Protein AF-W3VN15-F1 (afdb_monomer_lite)

Secondary structure (DSSP, 8-state):
------PPPP--PPPSEEEEEE--TTS-PPPPTT-HHHHHHHHHHHHHHS--GGGTSPPPS--S----------PPPP-PPP-------PPTTEEE-S-SSS-EEE-EEETTTTEEEES-GGGSPPTT--TTS---GGGEEEEEEEEESS---HHHHHHHHHHHHHHH----BSEEEEE-TTS--S--SHHHHHHHHHHHHHHHHHTT-TTBS-EEEES--HHHHHHHHHHSSS--PPPSS-----SS-------S-----S-GGGTTTTS-------TT-TTTHHHHS--TTPPPSEEEEETTT-TTSS-HHHHHHHHHTT-EEEEE---SSSS-TTHHHHHHHHTGGG-SSPPPS-EEEEEEEEEEEEETTTTEEEEEEEEEEEEE-

Foldseek 3Di:
DDDDDDDDPDPFDFFFKEKEWFKPLVPDDDADPQGSQLVSSLVLLCQQFQADPPQQAPPDPDPPPPPDDDDDDDDDDDDDDDDDPPPRRGDPQWDADPDPRHGIGAWDADPVNSYIYGGRLSPAEQLQDDVPDDRDPQQKAKEKEKEQFDDQDLVVVVVVQLVCCSRRVLLAHAEYEYEYLVADQPDPDPSNVVVLVSVLVNLLSVLQQLSYQAYEYEAHALVSVQSNQVPFVVRQDFDPDQQDPPVGQDDPPDVDDQPDDPRSVCSSVSRPPDPDDDPDRVRSCQRRDRGSNRQHQEYEYACVVPVCSPPPVSCVVCRRNNYHYHYDHQDSCNGDPVSVVVSCVVCQVRDPGHHDPDKGWRMKMWMWMARVVVRDTSMIIMMIMIGGD

Sequence (389 aa):
MSSSTTAAPAQEEPFHALYIHTHDVSRSLKPSADGELAHAIHQTLHFALDGHPDDYTPAAANSGAGSGCDPLATMPTSSAPNGSSSALAVNKGFAATGDAERPYISYYWDAHSGTLALPNPATITNPVADPCSPDHRSSYEITAKFFFLDEVDAGLVDEALTRLTRTTGIITIDTLVLSFPTLDLDSKTSTSTEAIGQVAQVWQHVSQNPQLFSLGLADISPSSLEALLGSLDPPVQPPSMPLFSPAIPLSSTTDAASTSTAEPELASADVASRDVSTEGTFWNIEYSLVSTARRPRLVSINVKQDPCAFDRHFSQYCASMGIQLVAHSDRRDVLPQRTLPALMDEFEHKMPKKAPKRLRPKWALKYTTLIRDRGVLADKGYIVFVAAE

InterPro domains:
  IPR032963 Glutamate--cysteine ligase regulatory subunit [PTHR13295] (8-386)

Organism: Moesziomyces aphidis (NCBI:txid84754)

Radius of gyration: 24.43 Å; chains: 1; bounding box: 79×40×89 Å

pLDDT: mean 76.77, std 21.2, range [28.05, 98.19]

Structure (mmCIF, N/CA/C/O backbone):
data_AF-W3VN15-F1
#
_entry.id   AF-W3VN15-F1
#
loop_
_atom_site.group_PDB
_atom_site.id
_atom_site.type_symbol
_atom_site.label_atom_id
_atom_site.label_alt_id
_atom_site.label_comp_id
_atom_site.label_asym_id
_atom_site.label_entity_id
_atom_site.label_seq_id
_atom_site.pdbx_PDB_ins_code
_atom_site.Cartn_x
_atom_site.Cartn_y
_atom_site.Cartn_z
_atom_site.occupancy
_atom_site.B_iso_or_equiv
_atom_site.auth_seq_id
_atom_site.auth_comp_id
_atom_site.auth_asym_id
_atom_site.auth_atom_id
_atom_site.pdbx_PDB_model_num
ATOM 1 N N . MET A 1 1 ? -18.523 -21.181 58.231 1.00 37.47 1 MET A N 1
ATOM 2 C CA . MET A 1 1 ? -17.485 -20.370 57.565 1.00 37.47 1 MET A CA 1
ATOM 3 C C . MET A 1 1 ? -17.543 -20.715 56.091 1.00 37.47 1 MET A C 1
ATOM 5 O O . MET A 1 1 ? -16.931 -21.684 55.670 1.00 37.47 1 MET A O 1
ATOM 9 N N . SER A 1 2 ? -18.400 -20.014 55.354 1.00 34.00 2 SER A N 1
ATOM 10 C CA . SER A 1 2 ? -18.612 -20.253 53.927 1.00 34.00 2 SER A CA 1
ATOM 11 C C . SER A 1 2 ? -17.662 -19.333 53.175 1.00 34.00 2 SER A C 1
ATOM 13 O O . SER A 1 2 ? -17.868 -18.124 53.146 1.00 34.00 2 SER A O 1
ATOM 15 N N . SER A 1 3 ? -16.571 -19.895 52.664 1.00 32.44 3 SER A N 1
ATOM 16 C CA . SER A 1 3 ? -15.594 -19.187 51.846 1.00 32.44 3 SER A CA 1
ATOM 17 C C . SER A 1 3 ? -16.225 -18.845 50.498 1.00 32.44 3 SER A C 1
ATOM 19 O O . SER A 1 3 ? -16.396 -19.716 49.647 1.00 32.44 3 SER A O 1
ATOM 21 N N . SER A 1 4 ? -16.595 -17.580 50.322 1.00 33.06 4 SER A N 1
ATOM 22 C CA . SER A 1 4 ? -16.910 -17.001 49.022 1.00 33.06 4 SER A CA 1
ATOM 23 C C . SER A 1 4 ? -15.629 -16.936 48.193 1.00 33.06 4 SER A C 1
ATOM 25 O O . SER A 1 4 ? -14.736 -16.141 48.485 1.00 33.06 4 SER A O 1
ATOM 27 N N . THR A 1 5 ? -15.524 -17.789 47.179 1.00 34.53 5 THR A N 1
ATOM 28 C CA . THR A 1 5 ? -14.475 -17.711 46.164 1.00 34.53 5 THR A CA 1
ATOM 29 C C . THR A 1 5 ? -14.729 -16.467 45.321 1.00 34.53 5 THR A C 1
ATOM 31 O O . THR A 1 5 ? -15.599 -16.458 44.453 1.00 34.53 5 THR A O 1
ATOM 34 N N . THR A 1 6 ? -14.007 -15.390 45.615 1.00 37.22 6 THR A N 1
ATOM 35 C CA . THR A 1 6 ? -13.954 -14.196 44.773 1.00 37.22 6 THR A CA 1
ATOM 36 C C . THR A 1 6 ? -13.333 -14.606 43.441 1.00 37.22 6 THR A C 1
ATOM 38 O O . THR A 1 6 ? -12.150 -14.941 43.388 1.00 37.22 6 THR A O 1
ATOM 41 N N . ALA A 1 7 ? -14.134 -14.647 42.375 1.00 38.41 7 ALA A N 1
ATOM 42 C CA . ALA A 1 7 ? -13.619 -14.810 41.025 1.00 38.41 7 ALA A CA 1
ATOM 43 C C . ALA A 1 7 ? -12.661 -13.644 40.743 1.00 38.41 7 ALA A C 1
ATOM 45 O O . ALA A 1 7 ? -13.053 -12.480 40.831 1.00 38.41 7 ALA A O 1
ATOM 46 N N . ALA A 1 8 ? -11.393 -13.958 40.476 1.00 34.03 8 ALA A N 1
ATOM 47 C CA . ALA A 1 8 ? -10.437 -12.972 39.997 1.00 34.03 8 ALA A CA 1
ATOM 48 C C . ALA A 1 8 ? -10.982 -12.350 38.696 1.00 34.03 8 ALA A C 1
ATOM 50 O O . ALA A 1 8 ? -11.559 -13.086 37.887 1.00 34.03 8 ALA A O 1
ATOM 51 N N . PRO A 1 9 ? -10.829 -11.032 38.472 1.00 41.12 9 PRO A N 1
ATOM 52 C CA . PRO A 1 9 ? -11.145 -10.457 37.173 1.00 41.12 9 PRO A CA 1
ATOM 53 C C . PRO A 1 9 ? -10.292 -11.184 36.131 1.00 41.12 9 PRO A C 1
ATOM 55 O O . PRO A 1 9 ? 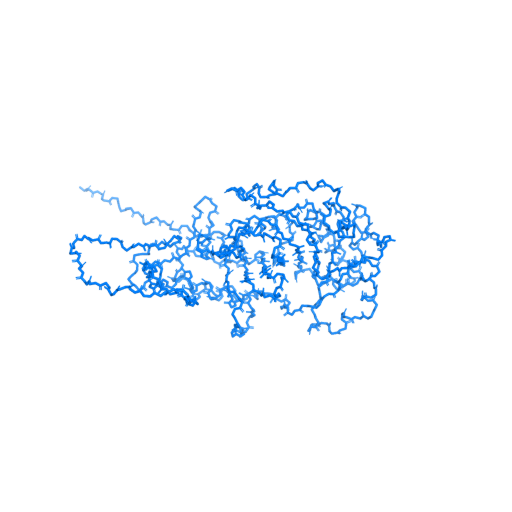-9.083 -11.335 36.327 1.00 41.12 9 PRO A O 1
ATOM 58 N N . ALA A 1 10 ? -10.926 -11.688 35.069 1.00 44.38 10 ALA A N 1
ATOM 59 C CA . ALA A 1 10 ? -10.216 -12.274 33.942 1.00 44.38 10 ALA A CA 1
ATOM 60 C C . ALA A 1 10 ? -9.151 -11.264 33.500 1.00 44.38 10 ALA A C 1
ATOM 62 O O . ALA A 1 10 ? -9.484 -10.128 33.167 1.00 44.38 10 ALA A O 1
ATOM 63 N N . GLN A 1 11 ? -7.874 -11.637 33.602 1.00 47.28 11 GLN A N 1
ATOM 64 C CA . GLN A 1 11 ? -6.796 -10.793 33.108 1.00 47.28 11 GLN A CA 1
ATOM 65 C C . GLN A 1 11 ? -7.028 -10.640 31.609 1.00 47.28 11 GLN A C 1
ATOM 67 O O . GLN A 1 11 ? -6.921 -11.615 30.871 1.00 47.28 11 GLN A O 1
ATOM 72 N N . GLU A 1 12 ? -7.428 -9.449 31.170 1.00 66.38 12 GLU A N 1
ATOM 73 C CA . GLU A 1 12 ? -7.531 -9.169 29.746 1.00 66.38 12 GLU A CA 1
ATOM 74 C C . GLU A 1 12 ? -6.127 -9.246 29.154 1.00 66.38 12 GLU A C 1
ATOM 76 O O . GLU A 1 12 ? -5.276 -8.391 29.420 1.00 66.38 12 GLU A O 1
ATOM 81 N N . GLU A 1 13 ? -5.868 -10.319 28.409 1.00 77.06 13 GLU A N 1
ATOM 82 C CA . GLU A 1 13 ? -4.599 -10.497 27.720 1.00 77.06 13 GLU A CA 1
ATOM 83 C C . GLU A 1 13 ? -4.389 -9.350 26.720 1.00 77.06 13 GLU A C 1
ATOM 85 O O . GLU A 1 13 ? -5.332 -8.961 26.015 1.00 77.06 13 GLU A O 1
ATOM 90 N N . PRO A 1 14 ? -3.177 -8.766 26.673 1.00 89.88 14 PRO A N 1
ATOM 91 C CA . PRO A 1 14 ? -2.865 -7.744 25.692 1.00 89.88 14 PRO A CA 1
ATOM 92 C C . PRO A 1 14 ? -2.885 -8.335 24.280 1.00 89.88 14 PRO A C 1
ATOM 94 O O . PRO A 1 14 ? -2.619 -9.523 24.082 1.00 89.88 14 PRO A O 1
ATOM 97 N N . PHE A 1 15 ? -3.167 -7.498 23.284 1.00 93.69 15 PHE A N 1
ATOM 98 C CA . PHE A 1 15 ? -3.000 -7.914 21.894 1.00 93.69 15 PHE A CA 1
ATOM 99 C C . PHE A 1 15 ? -1.509 -8.022 21.543 1.00 93.69 15 PHE A C 1
ATOM 101 O O . PHE A 1 15 ? -0.682 -7.275 22.066 1.00 93.69 15 PHE A O 1
ATOM 108 N N . HIS A 1 16 ? -1.166 -8.940 20.641 1.00 94.56 16 HIS A N 1
ATOM 109 C CA . HIS A 1 16 ? 0.202 -9.128 20.140 1.00 94.56 16 HIS A CA 1
ATOM 110 C C . HIS A 1 16 ? 0.378 -8.544 18.735 1.00 94.56 16 HIS A C 1
ATOM 112 O O . HIS A 1 16 ? 1.495 -8.239 18.326 1.00 94.56 16 HIS A O 1
ATOM 118 N N . ALA A 1 17 ? -0.728 -8.354 18.018 1.00 96.06 17 ALA A N 1
ATOM 119 C CA . ALA A 1 17 ? -0.771 -7.831 16.665 1.00 96.06 17 ALA A CA 1
ATOM 120 C C . ALA A 1 17 ? -1.900 -6.805 16.522 1.00 96.06 17 ALA A C 1
ATOM 122 O O . ALA A 1 17 ? -2.969 -6.951 17.119 1.00 96.06 17 ALA A O 1
ATOM 123 N N . LEU A 1 18 ? -1.663 -5.773 15.718 1.00 96.88 18 LEU A N 1
ATOM 124 C CA . LEU A 1 18 ? -2.610 -4.712 15.412 1.00 96.88 18 LEU A CA 1
ATOM 125 C C . LEU A 1 18 ? -2.577 -4.396 13.914 1.00 96.88 18 LEU A C 1
ATOM 127 O O . LEU A 1 18 ? -1.539 -4.013 13.377 1.00 96.88 18 LEU A O 1
ATOM 131 N N . TYR A 1 19 ? -3.734 -4.491 13.261 1.00 97.56 19 TYR A N 1
ATOM 132 C CA . TYR A 1 19 ? -3.956 -3.901 11.944 1.00 97.56 19 TYR A CA 1
ATOM 133 C C . TYR A 1 19 ? -4.670 -2.565 12.069 1.00 97.56 19 TYR A C 1
ATOM 135 O O . TYR A 1 19 ? -5.683 -2.455 12.761 1.00 97.56 19 TYR A O 1
ATOM 143 N N . ILE A 1 20 ? -4.180 -1.570 11.340 1.00 96.81 20 ILE A N 1
ATOM 144 C CA . ILE A 1 20 ? -4.838 -0.275 11.203 1.00 96.81 20 ILE A CA 1
ATOM 145 C C . ILE A 1 20 ? -5.222 -0.097 9.739 1.00 96.81 20 ILE A C 1
ATOM 147 O O . ILE A 1 20 ? -4.350 -0.044 8.871 1.00 96.81 20 ILE A O 1
ATOM 151 N N . HIS A 1 21 ? -6.522 -0.018 9.469 1.00 94.69 21 HIS A N 1
ATOM 152 C CA . HIS A 1 21 ? -7.068 0.158 8.128 1.00 94.69 21 HIS A CA 1
ATOM 153 C C . HIS A 1 21 ? -7.592 1.587 7.971 1.00 94.69 21 HIS A C 1
ATOM 155 O O . HIS A 1 21 ? -8.649 1.944 8.488 1.00 94.69 21 HIS A O 1
ATOM 161 N N . THR A 1 22 ? -6.848 2.416 7.255 1.00 90.94 22 THR A N 1
ATOM 162 C CA . THR A 1 22 ? -7.246 3.793 6.959 1.00 90.94 22 THR A CA 1
ATOM 163 C C . THR A 1 22 ? -7.994 3.831 5.624 1.00 90.94 22 THR A C 1
ATOM 165 O O . THR A 1 22 ? -7.635 3.102 4.698 1.00 90.94 22 THR A O 1
ATOM 168 N N . HIS A 1 23 ? -9.029 4.664 5.521 1.00 74.00 23 HIS A N 1
ATOM 169 C CA . HIS A 1 23 ? -9.850 4.833 4.317 1.00 74.00 23 HIS A CA 1
ATOM 170 C C . HIS A 1 23 ? -10.162 6.321 4.096 1.00 74.00 23 HIS A C 1
ATOM 172 O O . HIS A 1 23 ? -10.036 7.116 5.028 1.00 74.00 23 HIS A O 1
ATOM 178 N N . ASP A 1 24 ? -10.532 6.699 2.868 1.00 69.38 24 ASP A N 1
ATOM 179 C CA . ASP A 1 24 ? -10.856 8.081 2.480 1.00 69.38 24 ASP A CA 1
ATOM 180 C C . ASP A 1 24 ? -9.765 9.120 2.829 1.00 69.38 24 ASP A C 1
ATOM 182 O O . ASP A 1 24 ? -10.017 10.279 3.165 1.00 69.38 24 ASP A O 1
ATOM 186 N N . VAL A 1 25 ? -8.497 8.734 2.659 1.00 68.50 25 VAL A N 1
ATOM 187 C CA . VAL A 1 25 ? -7.318 9.614 2.823 1.00 68.50 25 VAL A CA 1
ATOM 188 C C . VAL A 1 25 ? -7.193 10.604 1.637 1.00 68.50 25 VAL A C 1
ATOM 190 O O . VAL A 1 25 ? -6.168 11.255 1.424 1.00 68.50 25 VAL A O 1
ATOM 193 N N . SER A 1 26 ? -8.238 10.696 0.808 1.00 58.03 26 SER A N 1
ATOM 194 C CA . SER A 1 26 ? -8.322 11.498 -0.414 1.00 58.03 26 SER A CA 1
ATOM 195 C C . SER A 1 26 ? -8.635 12.975 -0.144 1.00 58.03 26 SER A C 1
ATOM 197 O O . SER A 1 26 ? -8.227 13.849 -0.914 1.00 58.03 26 SER A O 1
ATOM 199 N N . ARG A 1 27 ? -9.326 13.283 0.964 1.00 58.00 27 ARG A N 1
ATOM 200 C CA . ARG A 1 27 ? -9.667 14.662 1.341 1.00 58.00 27 ARG A CA 1
ATOM 201 C C . ARG A 1 27 ? -8.401 15.379 1.789 1.00 58.00 27 ARG A C 1
ATOM 203 O O . ARG A 1 27 ? -7.720 14.891 2.680 1.00 58.00 27 ARG A O 1
ATOM 210 N N . SER A 1 28 ? -8.087 16.528 1.179 1.00 49.88 28 SER A N 1
ATOM 211 C CA . SER A 1 28 ? -6.894 17.335 1.485 1.00 49.88 28 SER A CA 1
ATOM 212 C C . SER A 1 28 ? -6.671 17.481 2.989 1.00 49.88 28 SER A C 1
ATOM 214 O O . SER A 1 28 ? -7.326 18.279 3.661 1.00 49.88 28 SER A O 1
ATOM 216 N N . LEU A 1 29 ? -5.730 16.697 3.507 1.00 54.09 29 LEU A N 1
ATOM 217 C CA . LEU A 1 29 ? -5.411 16.664 4.922 1.00 54.09 29 LEU A CA 1
ATOM 218 C C . LEU A 1 29 ? -4.569 17.884 5.287 1.00 54.09 29 LEU A C 1
ATOM 220 O O . LEU A 1 29 ? -3.681 18.306 4.539 1.00 54.09 29 LEU A O 1
ATOM 224 N N . LYS A 1 30 ? -4.797 18.429 6.485 1.00 56.41 30 LYS A N 1
ATOM 225 C CA . LYS A 1 30 ? -3.832 19.345 7.097 1.00 56.41 30 LYS A CA 1
ATOM 226 C C . LYS A 1 30 ? -2.541 18.546 7.325 1.00 56.41 30 LYS A C 1
ATOM 228 O O . LYS A 1 30 ? -2.615 17.461 7.899 1.00 56.41 30 LYS A O 1
ATOM 233 N N . PRO A 1 31 ? -1.365 19.025 6.889 1.00 57.38 31 PRO A N 1
ATOM 234 C CA . PRO A 1 31 ? -0.143 18.242 7.004 1.00 57.38 31 PRO A CA 1
ATOM 235 C C . PRO A 1 31 ? 0.163 17.966 8.480 1.00 57.38 31 PRO A C 1
ATOM 237 O O . PRO A 1 31 ? 0.422 18.896 9.245 1.00 57.38 31 PRO A O 1
ATOM 240 N N . SER A 1 32 ? 0.143 16.691 8.882 1.00 69.44 32 SER A N 1
ATOM 241 C CA . SER A 1 32 ? 0.753 16.284 10.147 1.00 69.44 32 SER A CA 1
ATOM 242 C C . SER A 1 32 ? 2.257 16.535 10.068 1.00 69.44 32 SER A C 1
ATOM 244 O O . SER A 1 32 ? 2.888 16.317 9.024 1.00 69.44 32 SER A O 1
ATOM 246 N N . ALA A 1 33 ? 2.844 16.966 11.186 1.00 78.94 33 ALA A N 1
ATOM 247 C CA . ALA A 1 33 ? 4.291 17.093 11.316 1.00 78.94 33 ALA A CA 1
ATOM 248 C C . ALA A 1 33 ? 5.000 15.773 10.971 1.00 78.94 33 ALA A C 1
ATOM 250 O O . ALA A 1 33 ? 6.091 15.804 10.401 1.00 78.94 33 ALA A O 1
ATOM 251 N N . ASP A 1 34 ? 4.333 14.638 11.194 1.00 84.75 34 ASP A N 1
ATOM 252 C CA . ASP A 1 34 ? 4.873 13.284 11.033 1.00 84.75 34 ASP A CA 1
ATOM 253 C C . ASP A 1 34 ? 4.543 12.660 9.670 1.00 84.75 34 ASP A C 1
ATOM 255 O O . ASP A 1 34 ? 5.142 11.660 9.289 1.00 84.75 34 ASP A O 1
ATOM 259 N N . GLY A 1 35 ? 3.708 13.319 8.861 1.00 87.50 35 GLY A N 1
ATOM 260 C CA . GLY A 1 35 ? 3.415 12.926 7.483 1.00 87.50 35 GLY A CA 1
ATOM 261 C C . GLY A 1 35 ? 2.006 12.379 7.281 1.00 87.50 35 GLY A C 1
ATOM 262 O O . GLY A 1 35 ? 1.178 12.371 8.187 1.00 87.50 35 GLY A O 1
ATOM 263 N N . GLU A 1 36 ? 1.727 11.961 6.048 1.00 88.75 36 GLU A N 1
ATOM 264 C CA . GLU A 1 36 ? 0.387 11.542 5.624 1.00 88.75 36 GLU A CA 1
ATOM 265 C C . GLU A 1 36 ? -0.101 10.298 6.380 1.00 88.75 36 GLU A C 1
ATOM 267 O O . GLU A 1 36 ? -1.200 10.313 6.924 1.00 88.75 36 GLU A O 1
ATOM 272 N N . LEU A 1 37 ? 0.738 9.259 6.482 1.00 91.38 37 LEU A N 1
ATOM 273 C CA . LEU A 1 37 ? 0.379 8.011 7.158 1.00 91.38 37 LEU A CA 1
ATOM 274 C C . LEU A 1 37 ? 0.075 8.230 8.645 1.00 91.38 37 LEU A C 1
ATOM 276 O O . LEU A 1 37 ? -0.931 7.743 9.145 1.00 91.38 37 LEU A O 1
ATOM 280 N N . ALA A 1 38 ? 0.905 9.013 9.337 1.00 91.94 38 ALA A N 1
ATOM 281 C CA . ALA A 1 38 ? 0.684 9.378 10.735 1.00 91.94 38 ALA A CA 1
ATOM 282 C C . ALA A 1 38 ? -0.689 10.033 10.948 1.00 91.94 38 ALA A C 1
ATOM 284 O O . ALA A 1 38 ? -1.410 9.698 11.883 1.00 91.94 38 ALA A O 1
ATOM 285 N N . HIS A 1 39 ? -1.058 10.953 10.053 1.00 90.25 39 HIS A N 1
ATOM 286 C CA . HIS A 1 39 ? -2.356 11.613 10.101 1.00 90.25 39 HIS A CA 1
ATOM 287 C C . HIS A 1 39 ? -3.509 10.647 9.820 1.00 90.25 39 HIS A C 1
ATOM 289 O O . HIS A 1 39 ? -4.504 10.665 10.537 1.00 90.25 39 HIS A O 1
ATOM 295 N N . ALA A 1 40 ? -3.360 9.787 8.810 1.00 91.50 40 ALA A N 1
ATOM 296 C CA . ALA A 1 40 ? -4.365 8.793 8.457 1.00 91.50 40 ALA A CA 1
ATOM 297 C C . ALA A 1 40 ? -4.617 7.817 9.618 1.00 91.50 40 ALA A C 1
ATOM 299 O O . ALA A 1 40 ? -5.769 7.535 9.941 1.00 91.50 40 ALA A O 1
ATOM 300 N N . ILE A 1 41 ? -3.558 7.359 10.300 1.00 93.81 41 ILE A N 1
ATOM 301 C CA . ILE A 1 41 ? -3.678 6.534 11.512 1.00 93.81 41 ILE A CA 1
ATOM 302 C C . ILE A 1 41 ? -4.422 7.308 12.603 1.00 93.81 41 ILE A C 1
ATOM 304 O O . ILE A 1 41 ? -5.372 6.781 13.171 1.00 93.81 41 ILE A O 1
ATOM 308 N N . HIS A 1 42 ? -4.036 8.559 12.874 1.00 93.06 42 HIS A N 1
ATOM 309 C CA . HIS A 1 42 ? -4.669 9.380 13.912 1.00 93.06 42 HIS A CA 1
ATOM 310 C C . HIS A 1 42 ? -6.175 9.554 13.683 1.00 93.06 42 HIS A C 1
ATOM 312 O O . HIS A 1 42 ? -6.974 9.291 14.579 1.00 93.06 42 HIS A O 1
ATOM 318 N N . GLN A 1 43 ? -6.577 9.922 12.464 1.00 91.06 43 GLN A N 1
ATOM 319 C CA . GLN A 1 43 ? -7.990 10.040 12.090 1.00 91.06 43 GLN A CA 1
ATOM 320 C C . GLN A 1 43 ? -8.732 8.707 12.204 1.00 91.06 43 GLN A C 1
ATOM 322 O O . GLN A 1 43 ? -9.873 8.668 12.657 1.00 91.06 43 GLN A O 1
ATOM 327 N N . THR A 1 44 ? -8.076 7.612 11.825 1.00 92.69 44 THR A N 1
ATOM 328 C CA . THR A 1 44 ? -8.649 6.267 11.913 1.00 92.69 44 THR A CA 1
ATOM 329 C C . THR A 1 44 ? -8.878 5.848 13.363 1.00 92.69 44 THR A C 1
ATOM 331 O O . THR A 1 44 ? -9.902 5.242 13.661 1.00 92.69 44 THR A O 1
ATOM 334 N N . LEU A 1 45 ? -7.970 6.196 14.281 1.00 93.62 45 LEU A N 1
ATOM 335 C CA . LEU A 1 45 ? -8.144 5.934 15.710 1.00 93.62 45 LEU A CA 1
ATOM 336 C C . LEU A 1 45 ? -9.320 6.728 16.286 1.00 93.62 45 LEU A C 1
ATOM 338 O O . LEU A 1 45 ? -10.120 6.151 17.013 1.00 93.62 45 LEU A O 1
ATOM 342 N N . HIS A 1 46 ? -9.484 7.999 15.909 1.00 92.25 46 HIS A N 1
ATOM 343 C CA . HIS A 1 46 ? -10.679 8.772 16.263 1.00 92.25 46 HIS A CA 1
ATOM 344 C C . HIS A 1 46 ? -11.960 8.117 15.737 1.00 92.25 46 HIS A C 1
ATOM 346 O O . HIS A 1 46 ? -12.871 7.840 16.511 1.00 92.25 46 HIS A O 1
ATOM 352 N N . PHE A 1 47 ? -12.003 7.791 14.442 1.00 90.31 47 PHE A N 1
ATOM 353 C CA . PHE A 1 47 ? -13.147 7.114 13.828 1.00 90.31 47 PHE A CA 1
ATOM 354 C C . PHE A 1 47 ? -13.493 5.798 14.539 1.00 90.31 47 PHE A C 1
ATOM 356 O O . PHE A 1 47 ? -14.649 5.539 14.853 1.00 90.31 47 PHE A O 1
ATOM 363 N N . ALA A 1 48 ? -12.489 4.968 14.822 1.00 92.44 48 ALA A N 1
ATOM 364 C CA . ALA A 1 48 ? -12.698 3.663 15.428 1.00 92.44 48 ALA A CA 1
ATOM 365 C C . ALA A 1 48 ? -13.084 3.746 16.913 1.00 92.44 48 ALA A C 1
ATOM 367 O O . ALA A 1 48 ? -13.831 2.889 17.387 1.00 92.44 48 ALA A O 1
ATOM 368 N N . LEU A 1 49 ? -12.561 4.732 17.652 1.00 93.00 49 LEU A N 1
ATOM 369 C CA . LEU A 1 49 ? -12.540 4.725 19.116 1.00 93.00 49 LEU A CA 1
ATOM 370 C C . LEU A 1 49 ? -13.261 5.899 19.791 1.00 93.00 49 LEU A C 1
ATOM 372 O O . LEU A 1 49 ? -13.225 5.931 21.019 1.00 93.00 49 LEU A O 1
ATOM 376 N N . ASP A 1 50 ? -13.876 6.848 19.080 1.00 89.81 50 ASP A N 1
ATOM 377 C CA . ASP A 1 50 ? -14.614 7.964 19.709 1.00 89.81 50 ASP A CA 1
ATOM 378 C C . ASP A 1 50 ? -16.114 7.692 19.890 1.00 89.81 50 ASP A C 1
ATOM 380 O O . ASP A 1 50 ? -16.717 8.268 20.791 1.00 89.81 50 ASP A O 1
ATOM 384 N N . GLY A 1 51 ? -16.697 6.783 19.100 1.00 82.56 51 GLY A N 1
ATOM 385 C CA . GLY A 1 51 ? -18.101 6.367 19.191 1.00 82.56 51 GLY A CA 1
ATOM 386 C C . GLY A 1 51 ? -19.102 7.455 18.828 1.00 82.56 51 GLY A C 1
ATOM 387 O O . GLY A 1 51 ? -19.791 8.007 19.689 1.00 82.56 51 GLY A O 1
ATOM 388 N N . HIS A 1 52 ? -19.197 7.749 17.534 1.00 83.62 52 HIS A N 1
ATOM 389 C CA . HIS A 1 52 ? -20.029 8.821 17.008 1.00 83.62 52 HIS A CA 1
ATOM 390 C C . HIS A 1 52 ? -21.524 8.438 17.035 1.00 83.62 52 HIS A C 1
ATOM 392 O O . HIS A 1 52 ? -21.873 7.269 16.857 1.00 83.62 52 HIS A O 1
ATOM 398 N N . PRO A 1 53 ? -22.454 9.399 17.208 1.00 79.38 53 PRO A N 1
ATOM 399 C CA . PRO A 1 53 ? -23.895 9.139 17.124 1.00 79.38 53 PRO A CA 1
ATOM 400 C C . PRO A 1 53 ? -24.359 8.438 15.840 1.00 79.38 53 PRO A C 1
ATOM 402 O O . PRO A 1 53 ? -25.328 7.676 15.856 1.00 79.38 53 PRO A O 1
ATOM 405 N N . ASP A 1 54 ? -23.650 8.665 14.737 1.00 81.00 54 ASP A N 1
ATOM 406 C CA . ASP A 1 54 ? -23.951 8.059 13.435 1.00 81.00 54 ASP A CA 1
ATOM 407 C C . ASP A 1 54 ? -23.711 6.535 13.415 1.00 81.00 54 ASP A C 1
ATOM 409 O O . ASP A 1 54 ? -24.236 5.840 12.549 1.00 81.00 54 ASP A O 1
ATOM 413 N N . ASP A 1 55 ? -22.983 5.987 14.396 1.00 79.88 55 ASP A N 1
ATOM 414 C CA . ASP A 1 55 ? -22.614 4.565 14.463 1.00 79.88 55 ASP A CA 1
ATOM 415 C C . ASP A 1 55 ? -23.783 3.652 14.889 1.00 79.88 55 ASP A C 1
ATOM 417 O O . ASP A 1 55 ? -23.769 2.439 14.661 1.00 79.88 55 ASP A O 1
ATOM 421 N N . TYR A 1 56 ? -24.808 4.226 15.522 1.00 73.31 56 TYR A N 1
ATOM 422 C CA . TYR A 1 56 ? -25.964 3.511 16.084 1.00 73.31 56 TYR A CA 1
ATOM 423 C C . TYR A 1 56 ? -27.307 4.182 15.791 1.00 73.31 56 TYR A C 1
ATOM 425 O O . TYR A 1 56 ? -28.354 3.739 16.278 1.00 73.31 56 TYR A O 1
ATOM 433 N N . THR A 1 57 ? -27.287 5.258 15.006 1.00 73.62 57 THR A N 1
ATOM 434 C CA . THR A 1 57 ? -28.492 5.827 14.419 1.00 73.62 57 THR A CA 1
ATOM 435 C C . THR A 1 57 ? -28.609 5.293 12.992 1.00 73.62 57 THR A C 1
ATOM 437 O O . THR A 1 57 ? -27.714 5.515 12.178 1.00 73.62 57 THR A O 1
ATOM 440 N N . PRO A 1 58 ? -29.676 4.543 12.651 1.00 57.91 58 PRO A N 1
ATOM 441 C CA . PRO A 1 58 ? -29.868 4.118 11.274 1.00 57.91 58 PRO A CA 1
ATOM 442 C C . PRO A 1 58 ? -29.945 5.367 10.398 1.00 57.91 58 PRO A C 1
ATOM 444 O O . PRO A 1 58 ? -30.710 6.285 10.707 1.00 57.91 58 PRO A O 1
ATOM 447 N N . ALA A 1 59 ? -29.146 5.396 9.327 1.00 54.25 59 ALA A N 1
ATOM 448 C CA . ALA A 1 59 ? -29.158 6.482 8.360 1.00 54.25 59 ALA A CA 1
ATOM 449 C C . ALA A 1 59 ? -30.611 6.788 7.982 1.00 54.25 59 ALA A C 1
ATOM 451 O O . ALA A 1 59 ? -31.329 5.918 7.478 1.00 54.25 59 ALA A O 1
ATOM 452 N N . ALA A 1 60 ? -31.065 8.009 8.272 1.00 43.09 60 ALA A N 1
ATOM 453 C CA . ALA A 1 60 ? -32.365 8.457 7.813 1.00 43.09 60 ALA A CA 1
ATOM 454 C C . ALA A 1 60 ? -32.392 8.262 6.294 1.00 43.09 60 ALA A C 1
ATOM 456 O O . ALA A 1 60 ? -31.510 8.753 5.585 1.00 43.09 60 ALA A O 1
ATOM 457 N N . ALA A 1 61 ? -33.371 7.509 5.793 1.00 40.19 61 ALA A N 1
ATOM 458 C CA . ALA A 1 61 ? -33.607 7.427 4.364 1.00 40.19 61 ALA A CA 1
ATOM 459 C C . ALA A 1 61 ? -33.698 8.868 3.822 1.00 40.19 61 ALA A C 1
ATOM 461 O O . ALA A 1 61 ? -34.595 9.612 4.213 1.00 40.19 61 ALA A O 1
ATOM 462 N N . ASN A 1 62 ? -32.745 9.229 2.957 1.00 40.94 62 ASN A N 1
ATOM 463 C CA . ASN A 1 62 ? -32.500 10.532 2.320 1.00 40.94 62 ASN A CA 1
ATOM 464 C C . ASN A 1 62 ? -31.490 11.474 2.997 1.00 40.94 62 ASN A C 1
ATOM 466 O O . ASN A 1 62 ? -31.827 12.457 3.650 1.00 40.94 62 ASN A O 1
ATOM 470 N N . SER A 1 63 ? -30.225 11.289 2.622 1.00 32.38 63 SER A N 1
ATOM 471 C CA . SER A 1 63 ? -29.348 12.395 2.201 1.00 32.38 63 SER A CA 1
ATOM 472 C C . SER A 1 63 ? -28.554 11.992 0.956 1.00 32.38 63 SER A C 1
ATOM 474 O O . SER A 1 63 ? -27.367 12.266 0.826 1.00 32.38 63 SER A O 1
ATOM 476 N N . GLY A 1 64 ? -29.228 11.322 0.017 1.00 32.09 64 GLY A N 1
ATOM 477 C CA . GLY A 1 64 ? -28.819 11.388 -1.376 1.00 32.09 64 GLY A CA 1
ATOM 478 C C . GLY A 1 64 ? -29.147 12.792 -1.863 1.00 32.09 64 GLY A C 1
ATOM 479 O O . GLY A 1 64 ? -30.309 13.200 -1.837 1.00 32.09 64 GLY A O 1
ATOM 480 N N . ALA A 1 65 ? -28.136 13.543 -2.287 1.00 32.09 65 ALA A N 1
ATOM 481 C CA . ALA A 1 65 ? -28.352 14.659 -3.188 1.00 32.09 65 ALA A CA 1
ATOM 482 C C . ALA A 1 65 ? -28.964 14.080 -4.473 1.00 32.09 65 ALA A C 1
ATOM 484 O O . ALA A 1 65 ? -28.257 13.658 -5.384 1.00 32.09 65 ALA A O 1
ATOM 485 N N . GLY A 1 66 ? -30.294 13.982 -4.499 1.00 29.98 66 GLY A N 1
ATOM 486 C CA . GLY A 1 66 ? -31.055 13.653 -5.687 1.00 29.98 66 GLY A CA 1
ATOM 487 C C . GLY A 1 66 ? -30.835 14.762 -6.701 1.00 29.98 66 GLY A C 1
ATOM 488 O O . GLY A 1 66 ? -31.427 15.834 -6.596 1.00 29.98 66 GLY A O 1
ATOM 489 N N . SER A 1 67 ? -29.955 14.512 -7.669 1.00 36.88 67 SER A N 1
ATOM 490 C CA . SER A 1 67 ? -29.983 15.248 -8.925 1.00 36.88 67 SER A CA 1
ATOM 491 C C . SER A 1 67 ? -31.310 14.897 -9.594 1.00 36.88 67 SER A C 1
ATOM 493 O O . SER A 1 67 ? -31.622 13.726 -9.803 1.00 36.88 67 SER A O 1
ATOM 495 N N . GLY A 1 68 ? -32.147 15.917 -9.759 1.00 35.66 68 GLY A N 1
ATOM 496 C CA . GLY A 1 68 ? -33.581 15.771 -9.939 1.00 35.66 68 GLY A CA 1
ATOM 497 C C . GLY A 1 68 ? -34.009 15.187 -11.279 1.00 35.66 68 GLY A C 1
ATOM 498 O O . GLY A 1 68 ? -33.590 15.649 -12.337 1.00 35.66 68 GLY A O 1
ATOM 499 N N . CYS A 1 69 ? -34.961 14.266 -11.195 1.00 34.41 69 CYS A N 1
ATOM 500 C CA . CYS A 1 69 ? -36.010 14.049 -12.183 1.00 34.41 69 CYS A CA 1
ATOM 501 C C . CYS A 1 69 ? -37.067 13.106 -11.586 1.00 34.41 69 CYS A C 1
ATOM 503 O O . CYS A 1 69 ? -36.885 11.900 -11.614 1.00 34.41 69 CYS A O 1
ATOM 505 N N . ASP A 1 70 ? -38.144 13.649 -11.005 1.00 29.59 70 ASP A N 1
ATOM 506 C CA . ASP A 1 70 ? -39.513 13.268 -11.398 1.00 29.59 70 ASP A CA 1
ATOM 507 C C . ASP A 1 70 ? -40.608 14.080 -10.669 1.00 29.59 70 ASP A C 1
ATOM 509 O O . ASP A 1 70 ? -40.364 14.628 -9.588 1.00 29.59 70 ASP A O 1
ATOM 513 N N . PRO A 1 71 ? -41.800 14.239 -11.284 1.00 37.97 71 PRO A N 1
ATOM 514 C CA . PRO A 1 71 ? -42.794 15.219 -10.878 1.00 37.97 71 PRO A CA 1
ATOM 515 C C . PRO A 1 71 ? -43.861 14.644 -9.934 1.00 37.97 71 PRO A C 1
ATOM 517 O O . PRO A 1 71 ? -44.435 13.593 -10.190 1.00 37.97 71 PRO A O 1
ATOM 520 N N . LEU A 1 72 ? -44.243 15.475 -8.959 1.00 33.09 72 LEU A N 1
ATOM 521 C CA . LEU A 1 72 ? -45.550 15.507 -8.286 1.00 33.09 72 LEU A CA 1
ATOM 522 C C . LEU A 1 72 ? -45.877 14.376 -7.279 1.00 33.09 72 LEU A C 1
ATOM 524 O O . LEU A 1 72 ? -45.681 13.201 -7.552 1.00 33.09 72 LEU A O 1
ATOM 528 N N . ALA A 1 73 ? -46.537 14.795 -6.181 1.00 29.69 73 ALA A N 1
ATOM 529 C CA . ALA A 1 73 ? -47.281 14.010 -5.172 1.00 29.69 73 ALA A CA 1
ATOM 530 C C . ALA A 1 73 ? -46.434 13.382 -4.034 1.00 29.69 73 ALA A C 1
ATOM 532 O O . ALA A 1 73 ? -45.434 12.739 -4.294 1.00 29.69 73 ALA A O 1
ATOM 533 N N . THR A 1 74 ? -46.739 13.445 -2.730 1.00 30.95 74 THR A N 1
ATOM 534 C CA . THR A 1 74 ? -47.747 14.102 -1.869 1.00 30.95 74 THR A CA 1
ATOM 535 C C . THR A 1 74 ? -47.186 14.033 -0.430 1.00 30.95 74 THR A C 1
ATOM 537 O O . THR A 1 74 ? -46.481 13.085 -0.095 1.00 30.95 74 THR A O 1
ATOM 540 N N . MET A 1 75 ? -47.479 15.017 0.426 1.00 30.98 75 MET A N 1
ATOM 541 C CA . MET A 1 75 ? -47.039 15.090 1.836 1.00 30.98 75 MET A CA 1
ATOM 542 C C . MET A 1 75 ? -47.435 13.842 2.660 1.00 30.98 75 MET A C 1
ATOM 544 O O . MET A 1 75 ? -48.604 13.454 2.595 1.00 30.98 75 MET A O 1
ATOM 548 N N . PRO A 1 76 ? -46.555 13.255 3.499 1.00 33.22 76 PRO A N 1
ATOM 549 C CA . PRO A 1 76 ? -46.964 12.211 4.429 1.00 33.22 76 PRO A CA 1
ATOM 550 C C . PRO A 1 76 ? -47.517 12.812 5.730 1.00 33.22 76 PRO A C 1
ATOM 552 O O . PRO A 1 76 ? -46.890 13.634 6.398 1.00 33.22 76 PRO A O 1
ATOM 555 N N . THR A 1 77 ? -48.724 12.380 6.084 1.00 28.05 77 THR A N 1
ATOM 556 C CA . THR A 1 77 ? -49.397 12.641 7.359 1.00 28.05 77 THR A CA 1
ATOM 557 C C . THR A 1 77 ? -48.759 11.842 8.493 1.00 28.05 77 THR A C 1
ATOM 559 O O . THR A 1 77 ? -48.483 10.653 8.352 1.00 28.05 77 THR A O 1
ATOM 562 N N . SER A 1 78 ? -48.580 12.492 9.641 1.00 34.16 78 SER A N 1
ATOM 563 C CA . SER A 1 78 ? -48.062 11.919 10.882 1.00 34.16 78 SER A CA 1
ATOM 564 C C . SER A 1 78 ? -48.993 10.857 11.481 1.00 34.16 78 SER A C 1
ATOM 566 O O . SER A 1 78 ? -50.110 11.174 11.893 1.00 34.16 78 SER A O 1
ATOM 568 N N . SER A 1 79 ? -48.497 9.632 11.645 1.00 28.97 79 SER A N 1
ATOM 569 C CA . SER A 1 79 ? -49.040 8.661 12.601 1.00 28.97 79 SER A CA 1
ATOM 570 C C . SER A 1 79 ? -47.897 7.841 13.202 1.00 28.97 79 SER A C 1
ATOM 572 O O . SER A 1 79 ? -47.395 6.908 12.580 1.00 28.97 79 SER A O 1
ATOM 574 N N . ALA A 1 80 ? -47.472 8.215 14.408 1.00 32.34 80 ALA A N 1
ATOM 575 C CA . ALA A 1 80 ? -46.562 7.421 15.225 1.00 32.34 80 ALA A CA 1
ATOM 576 C C . ALA A 1 80 ? -47.336 6.294 15.930 1.00 32.34 80 ALA A C 1
ATOM 578 O O . ALA A 1 80 ? -48.397 6.572 16.498 1.00 32.34 80 ALA A O 1
ATOM 579 N N . PRO A 1 81 ? -46.818 5.056 15.984 1.00 32.44 81 PRO A N 1
ATOM 580 C CA . PRO A 1 81 ? -47.229 4.100 16.992 1.00 32.44 81 PRO A CA 1
ATOM 581 C C . PRO A 1 81 ? -46.273 4.154 18.192 1.00 32.44 81 PRO A C 1
ATOM 583 O O . PRO A 1 81 ? -45.052 4.081 18.065 1.00 32.44 81 PRO A O 1
ATOM 586 N N . ASN A 1 82 ? -46.869 4.285 19.374 1.00 32.06 82 ASN A N 1
ATOM 587 C CA . ASN A 1 82 ? -46.229 4.109 20.672 1.00 32.06 82 ASN A CA 1
ATOM 588 C C . ASN A 1 82 ? -45.834 2.640 20.899 1.00 32.06 82 ASN A C 1
ATOM 590 O O . ASN A 1 82 ? -46.637 1.745 20.645 1.00 32.06 82 ASN A O 1
ATOM 594 N N . GLY A 1 83 ? -44.679 2.428 21.537 1.00 32.69 83 GLY A N 1
ATOM 595 C CA . GLY A 1 83 ? -44.456 1.290 22.435 1.00 32.69 83 GLY A CA 1
ATOM 596 C C . GLY A 1 83 ? -43.766 0.060 21.846 1.00 32.69 83 GLY A C 1
ATOM 597 O O . GLY A 1 83 ? -44.413 -0.928 21.524 1.00 32.69 83 GLY A O 1
ATOM 598 N N . SER A 1 84 ? -42.436 0.078 21.834 1.00 30.22 84 SER A N 1
ATOM 599 C CA . SER A 1 84 ? -41.570 -1.080 22.097 1.00 30.22 84 SER A CA 1
ATOM 600 C C . SER A 1 84 ? -40.150 -0.541 22.250 1.00 30.22 84 SER A C 1
ATOM 602 O O . SER A 1 84 ? -39.753 0.335 21.487 1.00 30.22 84 SER A O 1
ATOM 604 N N . SER A 1 85 ? -39.406 -0.996 23.255 1.00 39.50 85 SER A N 1
ATOM 605 C CA . SER A 1 85 ? -37.995 -0.662 23.459 1.00 39.50 85 SER A CA 1
ATOM 606 C C . SER A 1 85 ? -37.194 -1.006 22.199 1.00 39.50 85 SER A C 1
ATOM 608 O O . SER A 1 85 ? -36.804 -2.159 22.008 1.00 39.50 85 SER A O 1
ATOM 610 N N . SER A 1 86 ? -36.981 -0.029 21.317 1.00 42.12 86 SER A N 1
ATOM 611 C CA . SER A 1 86 ? -36.143 -0.209 20.141 1.00 42.12 86 SER A CA 1
ATOM 612 C C . SER A 1 86 ? -34.709 -0.322 20.632 1.00 42.12 86 SER A C 1
ATOM 614 O O . SER A 1 86 ? -34.096 0.681 21.001 1.00 42.12 86 SER A O 1
ATOM 616 N N . ALA A 1 87 ? -34.175 -1.542 20.674 1.00 49.12 87 ALA A N 1
ATOM 617 C CA . ALA A 1 87 ? -32.734 -1.713 20.629 1.00 49.12 87 ALA A CA 1
ATOM 618 C C . ALA A 1 87 ? -32.245 -0.884 19.432 1.00 49.12 87 ALA A C 1
ATOM 620 O O . ALA A 1 87 ? -32.698 -1.113 18.309 1.00 49.12 87 ALA A O 1
ATOM 621 N N . LEU A 1 88 ? -31.443 0.152 19.695 1.00 56.12 88 LEU A N 1
ATOM 622 C CA . LEU A 1 88 ? -30.859 0.991 18.651 1.00 56.12 88 LEU A CA 1
ATOM 623 C C . LEU A 1 88 ? -30.187 0.061 17.635 1.00 56.12 88 LEU A C 1
ATOM 625 O O . LEU A 1 88 ? -29.418 -0.820 18.020 1.00 56.12 88 LEU A O 1
ATOM 629 N N . ALA A 1 89 ? -30.548 0.191 16.359 1.00 67.88 89 ALA A N 1
ATOM 630 C CA . ALA A 1 89 ? -29.973 -0.629 15.304 1.00 67.88 89 ALA A CA 1
ATOM 631 C C . ALA A 1 89 ? -28.532 -0.158 15.069 1.00 67.88 89 ALA A C 1
ATOM 633 O O . ALA A 1 89 ? -28.308 0.919 14.528 1.00 67.88 89 ALA A O 1
ATOM 634 N N . VAL A 1 90 ? -27.572 -0.952 15.537 1.00 77.12 90 VAL A N 1
ATOM 635 C CA . VAL A 1 90 ? -26.137 -0.662 15.455 1.00 77.12 90 VAL A CA 1
ATOM 636 C C . VAL A 1 90 ? -25.626 -0.969 14.053 1.00 77.12 90 VAL A C 1
ATOM 638 O O . VAL A 1 90 ? -25.977 -2.006 13.480 1.00 77.12 90 VAL A O 1
ATOM 641 N N . ASN A 1 91 ? -24.771 -0.103 13.510 1.00 80.19 91 ASN A N 1
ATOM 642 C CA . ASN A 1 91 ? -24.136 -0.354 12.223 1.00 80.19 91 ASN A CA 1
ATOM 643 C C . ASN A 1 91 ? -23.235 -1.600 12.289 1.00 80.19 91 ASN A C 1
ATOM 645 O O . ASN A 1 91 ? -22.589 -1.898 13.297 1.00 80.19 91 ASN A O 1
ATOM 649 N N . LYS A 1 92 ? -23.168 -2.352 11.186 1.00 84.00 92 LYS A N 1
ATOM 650 C CA . LYS A 1 92 ? -22.328 -3.555 11.095 1.00 84.00 92 LYS A CA 1
ATOM 651 C C . LYS A 1 92 ? -20.864 -3.198 11.375 1.00 84.00 92 LYS A C 1
ATOM 653 O O . LYS A 1 92 ? -20.336 -2.274 10.774 1.00 84.00 92 LYS A O 1
ATOM 658 N N . GLY A 1 93 ? -20.204 -3.971 12.238 1.00 85.19 93 GLY A N 1
ATOM 659 C CA . GLY A 1 93 ? -18.794 -3.771 12.593 1.00 85.19 93 GLY A CA 1
ATOM 660 C C . GLY A 1 93 ? -18.561 -2.920 13.845 1.00 85.19 93 GLY A C 1
ATOM 661 O O . GLY A 1 93 ? -17.426 -2.851 14.309 1.00 85.19 93 GLY A O 1
ATOM 662 N N . PHE A 1 94 ? -19.616 -2.354 14.434 1.00 88.62 94 PHE A N 1
ATOM 663 C CA . PHE A 1 94 ? -19.547 -1.648 15.711 1.00 88.62 94 PHE A CA 1
ATOM 664 C C . PHE A 1 94 ? -19.953 -2.547 16.884 1.00 88.62 94 PHE A C 1
ATOM 666 O O . PHE A 1 94 ? -20.864 -3.371 16.781 1.00 88.62 94 PHE A O 1
ATOM 673 N N . ALA A 1 95 ? -19.267 -2.383 18.013 1.00 88.44 95 ALA A N 1
ATOM 674 C CA . ALA A 1 95 ? -19.473 -3.132 19.246 1.00 88.44 95 ALA A CA 1
ATOM 675 C C . ALA A 1 95 ? -19.761 -2.182 20.414 1.00 88.44 95 ALA A C 1
ATOM 677 O O . ALA A 1 95 ? -19.150 -1.120 20.520 1.00 88.44 95 ALA A O 1
ATOM 678 N N . ALA A 1 96 ? -20.694 -2.571 21.287 1.00 87.88 96 ALA A N 1
ATOM 679 C CA . ALA A 1 96 ? -21.065 -1.783 22.458 1.00 87.88 96 ALA A CA 1
ATOM 680 C C . ALA A 1 96 ? -19.954 -1.801 23.518 1.00 87.88 96 ALA A C 1
ATOM 682 O O . ALA A 1 96 ? -19.393 -2.856 23.811 1.00 87.88 96 ALA A O 1
ATOM 683 N N . THR A 1 97 ? -19.676 -0.654 24.130 1.00 85.69 97 THR A N 1
ATOM 684 C CA . THR A 1 97 ? -18.621 -0.500 25.153 1.00 85.69 97 THR A CA 1
ATOM 685 C C . THR A 1 97 ? -19.153 -0.527 26.589 1.00 85.69 97 THR A C 1
ATOM 687 O O . THR A 1 97 ? -18.393 -0.777 27.520 1.00 85.69 97 THR A O 1
ATOM 690 N N . GLY A 1 98 ? -20.445 -0.229 26.787 1.00 81.38 98 GLY A N 1
ATOM 691 C CA . GLY A 1 98 ? -21.015 0.059 28.109 1.00 81.38 98 GLY A CA 1
ATOM 692 C C . GLY A 1 98 ? -20.669 1.452 28.663 1.00 81.38 98 GLY A C 1
ATOM 693 O O . GLY A 1 98 ? -21.047 1.760 29.791 1.00 81.38 98 GLY A O 1
ATOM 694 N N . ASP A 1 99 ? -19.983 2.287 27.880 1.00 82.88 99 ASP A N 1
ATOM 695 C CA . ASP A 1 99 ? -19.643 3.677 28.189 1.00 82.88 99 ASP A CA 1
ATOM 696 C C . ASP A 1 99 ? -20.715 4.622 27.620 1.00 82.88 99 ASP A C 1
ATOM 698 O O . ASP A 1 99 ? -21.070 4.537 26.445 1.00 82.88 99 ASP A O 1
ATOM 702 N N . ALA A 1 100 ? -21.250 5.522 28.446 1.00 81.38 100 ALA A N 1
ATOM 703 C CA . ALA A 1 100 ? -22.300 6.452 28.033 1.00 81.38 100 ALA A CA 1
ATOM 704 C C . ALA A 1 100 ? -21.791 7.551 27.086 1.00 81.38 100 ALA A C 1
ATOM 706 O O . ALA A 1 100 ? -22.561 8.030 26.255 1.00 81.38 100 ALA A O 1
ATOM 707 N N . GLU A 1 101 ? -20.521 7.948 27.201 1.00 83.06 101 GLU A N 1
ATOM 708 C CA . GLU A 1 101 ? -19.923 8.970 26.329 1.00 83.06 101 GLU A CA 1
ATOM 709 C C . GLU A 1 101 ? -19.472 8.385 24.991 1.00 83.06 101 GLU A C 1
ATOM 711 O O . GLU A 1 101 ? -19.329 9.110 24.010 1.00 83.06 101 GLU A O 1
ATOM 716 N N . ARG A 1 102 ? -19.291 7.063 24.945 1.00 85.06 102 ARG A N 1
ATOM 717 C CA . ARG A 1 102 ? -18.792 6.335 23.787 1.00 85.06 102 ARG A CA 1
ATOM 718 C C . ARG A 1 102 ? -19.512 4.999 23.647 1.00 85.06 102 ARG A C 1
ATOM 720 O O . ARG A 1 102 ? -18.918 3.955 23.905 1.00 85.06 102 ARG A O 1
ATOM 727 N N . PRO A 1 103 ? -20.792 4.994 23.266 1.00 85.12 103 PRO A N 1
ATOM 728 C CA . PRO A 1 103 ? -21.635 3.806 23.374 1.00 85.12 103 PRO A CA 1
ATOM 729 C C . PRO A 1 103 ? -21.199 2.660 22.457 1.00 85.12 103 PRO A C 1
ATOM 731 O O . PRO A 1 103 ? -21.373 1.495 22.821 1.00 85.12 103 PRO A O 1
ATOM 734 N N . TYR A 1 104 ? -20.601 2.974 21.306 1.00 89.56 104 TYR A N 1
ATOM 735 C CA . TYR A 1 104 ? -20.151 1.999 20.318 1.00 89.56 104 TYR A CA 1
ATOM 736 C C . TYR A 1 104 ? -18.769 2.359 19.783 1.00 89.56 104 TYR A C 1
ATOM 738 O O . TYR A 1 104 ? -18.431 3.529 19.695 1.00 89.56 104 TYR A O 1
ATOM 746 N N . ILE A 1 105 ? -17.973 1.357 19.424 1.00 92.25 105 ILE A N 1
ATOM 747 C CA . ILE A 1 105 ? -16.661 1.520 18.781 1.00 92.25 105 ILE A CA 1
ATOM 748 C C . ILE A 1 105 ? -16.500 0.484 17.674 1.00 92.25 105 ILE A C 1
ATOM 750 O O . ILE A 1 105 ? -17.106 -0.588 17.734 1.00 92.25 105 ILE A O 1
ATOM 754 N N . SER A 1 106 ? -15.665 0.770 16.680 1.00 93.62 106 SER A N 1
ATOM 755 C CA . SER A 1 106 ? -15.404 -0.150 15.575 1.00 93.62 106 SER A CA 1
ATOM 756 C C . SER A 1 106 ? -14.071 -0.862 15.765 1.00 93.62 106 SER A C 1
ATOM 758 O O . SER A 1 106 ? -13.004 -0.265 15.641 1.00 93.62 106 SER A O 1
ATOM 760 N N . TYR A 1 107 ? -14.121 -2.162 16.044 1.00 94.62 107 TYR A N 1
ATOM 761 C CA . TYR A 1 107 ? -12.936 -3.015 16.081 1.00 94.62 107 TYR A CA 1
ATOM 762 C C . TYR A 1 107 ? -13.279 -4.460 15.724 1.00 94.62 107 TYR A C 1
ATOM 764 O O . TYR A 1 107 ? -14.431 -4.896 15.797 1.00 94.62 107 TYR A O 1
ATOM 772 N N . TYR A 1 108 ? -12.256 -5.218 15.352 1.00 94.25 108 TYR A N 1
ATOM 773 C CA . TYR A 1 108 ? -12.322 -6.670 15.242 1.00 94.25 108 TYR A CA 1
ATOM 774 C C . TYR A 1 108 ? -11.247 -7.298 16.127 1.00 94.25 108 TYR A C 1
ATOM 776 O O . TYR A 1 108 ? -10.106 -6.841 16.136 1.00 94.25 108 TYR A O 1
ATOM 784 N N . TRP A 1 109 ? -11.617 -8.336 16.873 1.00 94.25 109 TRP A N 1
ATOM 785 C CA . TRP A 1 109 ? -10.717 -9.069 17.759 1.00 94.25 109 TRP A CA 1
ATOM 786 C C . TRP A 1 109 ? -10.703 -10.542 17.382 1.00 94.25 109 TRP A C 1
ATOM 788 O O . TRP A 1 109 ? -11.745 -11.199 17.391 1.00 94.25 109 TRP A O 1
ATOM 798 N N . ASP A 1 110 ? -9.512 -11.057 17.101 1.00 93.56 110 ASP A N 1
ATOM 799 C CA . ASP A 1 110 ? -9.265 -12.484 16.978 1.00 93.56 110 ASP A CA 1
ATOM 800 C C . ASP A 1 110 ? -8.533 -12.989 18.224 1.00 93.56 110 ASP A C 1
ATOM 802 O O . ASP A 1 110 ? -7.335 -12.768 18.405 1.00 93.56 110 ASP A O 1
ATOM 806 N N . ALA A 1 111 ? -9.277 -13.693 19.078 1.00 91.69 111 ALA A N 1
ATOM 807 C CA . ALA A 1 111 ? -8.762 -14.255 20.320 1.00 91.69 111 ALA A CA 1
ATOM 808 C C . ALA A 1 111 ? -7.729 -15.370 20.099 1.00 91.69 111 ALA A C 1
ATOM 810 O O . ALA A 1 111 ? -6.931 -15.621 20.993 1.00 91.69 111 ALA A O 1
ATOM 811 N N . HIS A 1 112 ? -7.743 -16.046 18.944 1.00 91.62 112 HIS A N 1
ATOM 812 C CA . HIS A 1 112 ? -6.821 -17.151 18.688 1.00 91.62 112 HIS A CA 1
ATOM 813 C C . HIS A 1 112 ? -5.418 -16.644 18.351 1.00 91.62 112 HIS A C 1
ATOM 815 O O . HIS A 1 112 ? -4.434 -17.162 18.869 1.00 91.62 112 HIS A O 1
ATOM 821 N N . SER A 1 113 ? -5.334 -15.611 17.512 1.00 91.94 113 SER A N 1
ATOM 822 C CA . SER A 1 113 ? -4.060 -14.995 17.130 1.00 91.94 113 SER A CA 1
ATOM 823 C C . SER A 1 113 ? -3.633 -13.844 18.046 1.00 91.94 113 SER A C 1
ATOM 825 O O . SER A 1 113 ? -2.505 -13.369 17.952 1.00 91.94 113 SER A O 1
ATOM 827 N N . GLY A 1 114 ? -4.520 -13.364 18.924 1.00 94.12 114 GLY A N 1
ATOM 828 C CA . GLY A 1 114 ? -4.274 -12.162 19.718 1.00 94.12 114 GLY A CA 1
ATOM 829 C C . GLY A 1 114 ? -4.181 -10.899 18.855 1.00 94.12 114 GLY A C 1
ATOM 830 O O . GLY A 1 114 ? -3.411 -9.990 19.178 1.00 94.12 114 GLY A O 1
ATOM 831 N N . THR A 1 115 ? -4.931 -10.859 17.749 1.00 95.44 115 THR A N 1
ATOM 832 C CA . THR A 1 115 ? -4.887 -9.783 16.752 1.00 95.44 115 THR A CA 1
ATOM 833 C C . THR A 1 115 ? -6.067 -8.836 16.914 1.00 95.44 115 THR A C 1
ATOM 835 O O . THR A 1 115 ? -7.230 -9.244 16.857 1.00 95.44 115 THR A O 1
ATOM 838 N N . LEU A 1 116 ? -5.763 -7.548 17.033 1.00 96.44 116 LEU A N 1
ATOM 839 C CA . LEU A 1 116 ? -6.727 -6.459 16.979 1.00 96.44 116 LEU A CA 1
ATOM 840 C C . LEU A 1 116 ? -6.725 -5.828 15.578 1.00 96.44 116 LEU A C 1
ATOM 842 O O . LEU A 1 116 ? -5.679 -5.686 14.954 1.00 96.44 116 LEU A O 1
ATOM 846 N N . ALA A 1 117 ? -7.885 -5.423 15.071 1.00 96.38 117 ALA A N 1
ATOM 847 C CA . ALA A 1 117 ? -7.985 -4.593 13.875 1.00 96.38 117 ALA A CA 1
ATOM 848 C C . ALA A 1 117 ? -8.864 -3.370 14.141 1.00 96.38 117 ALA A C 1
ATOM 850 O O . ALA A 1 117 ? -9.950 -3.498 14.713 1.00 96.38 117 ALA A O 1
ATOM 851 N N . LEU A 1 118 ? -8.373 -2.204 13.720 1.00 95.12 118 LEU A N 1
ATOM 852 C CA . LEU A 1 118 ? -9.016 -0.905 13.884 1.00 95.12 118 LEU A CA 1
ATOM 853 C C . LEU A 1 118 ? -9.104 -0.178 12.532 1.00 95.12 118 LEU A C 1
ATOM 855 O O . LEU A 1 118 ? -8.073 0.013 11.884 1.00 95.12 118 LEU A O 1
ATOM 859 N N . PRO A 1 119 ? -10.295 0.256 12.093 1.00 94.06 119 PRO A N 1
ATOM 860 C CA . PRO A 1 119 ? -11.605 -0.157 12.578 1.00 94.06 119 PRO A CA 1
ATOM 861 C C . PRO A 1 119 ? -11.867 -1.640 12.254 1.00 94.06 119 PRO A C 1
ATOM 863 O O . PRO A 1 119 ? -11.011 -2.349 11.709 1.00 94.06 119 PRO A O 1
ATOM 866 N N . ASN A 1 120 ? -13.069 -2.124 12.562 1.00 92.81 120 ASN A N 1
ATOM 867 C CA . ASN A 1 120 ? -13.534 -3.401 12.041 1.00 92.81 120 ASN A CA 1
ATOM 868 C C . ASN A 1 120 ? -13.538 -3.362 10.497 1.00 92.81 120 ASN A C 1
ATOM 870 O O . ASN A 1 120 ? -14.164 -2.470 9.930 1.00 92.81 120 ASN A O 1
ATOM 874 N N . PRO A 1 121 ? -12.921 -4.327 9.788 1.00 88.38 121 PRO A N 1
ATOM 875 C CA . PRO A 1 121 ? -12.916 -4.340 8.322 1.00 88.38 121 PRO A CA 1
ATOM 876 C C . PRO A 1 121 ? -14.311 -4.273 7.684 1.00 88.38 121 PRO A C 1
ATOM 878 O O . PRO A 1 121 ? -14.455 -3.765 6.580 1.00 88.38 121 PRO A O 1
ATOM 881 N N . ALA A 1 122 ? -15.357 -4.731 8.381 1.00 86.44 122 ALA A N 1
ATOM 882 C CA . ALA A 1 122 ? -16.731 -4.656 7.892 1.00 86.44 122 ALA A CA 1
ATOM 883 C C . ALA A 1 122 ? -17.289 -3.224 7.785 1.00 86.44 122 ALA A C 1
ATOM 885 O O . ALA A 1 122 ? -18.330 -3.052 7.152 1.00 86.44 122 ALA A O 1
ATOM 886 N N . THR A 1 123 ? -16.642 -2.223 8.395 1.00 85.81 123 THR A N 1
ATOM 887 C CA . THR A 1 123 ? -17.025 -0.808 8.251 1.00 85.81 123 THR A CA 1
ATOM 888 C C . THR A 1 123 ? -16.372 -0.135 7.049 1.00 85.81 123 THR A C 1
ATOM 890 O O . THR A 1 123 ? -16.664 1.026 6.783 1.00 85.81 123 THR A O 1
ATOM 893 N N . ILE A 1 124 ? -15.467 -0.817 6.341 1.00 82.88 124 ILE A N 1
ATOM 894 C CA . ILE A 1 124 ? -14.760 -0.248 5.194 1.00 82.88 124 ILE A CA 1
ATOM 895 C C . ILE A 1 124 ? -15.580 -0.512 3.937 1.00 82.88 124 ILE A C 1
ATOM 897 O O . ILE A 1 124 ? -15.930 -1.647 3.616 1.00 82.88 124 ILE A O 1
ATOM 901 N N . THR A 1 125 ? -15.928 0.565 3.239 1.00 76.06 125 THR A N 1
ATOM 902 C CA . THR A 1 125 ? -16.684 0.498 1.989 1.00 76.06 125 THR A CA 1
ATOM 903 C C . THR A 1 125 ? -15.801 -0.018 0.864 1.00 76.06 125 THR A C 1
ATOM 905 O O . THR A 1 125 ? -14.655 0.410 0.735 1.00 76.06 125 THR A O 1
ATOM 908 N N . ASN A 1 126 ? -16.343 -0.893 0.015 1.00 74.75 126 ASN A N 1
ATOM 909 C CA . ASN A 1 126 ? -15.640 -1.342 -1.182 1.00 74.75 126 ASN A CA 1
ATOM 910 C C . ASN A 1 126 ? -15.470 -0.154 -2.154 1.00 74.75 126 ASN A C 1
ATOM 912 O O . ASN A 1 126 ? -16.477 0.381 -2.618 1.00 74.75 126 ASN A O 1
ATOM 916 N N . PRO A 1 127 ? -14.232 0.254 -2.488 1.00 67.19 127 PRO A N 1
ATOM 917 C CA . PRO A 1 127 ? -13.984 1.427 -3.324 1.00 67.19 127 PRO A CA 1
ATOM 918 C C . PRO A 1 127 ? -14.277 1.208 -4.813 1.00 67.19 127 PRO A C 1
ATOM 920 O O . PRO A 1 127 ? -14.271 2.162 -5.588 1.00 67.19 127 PRO A O 1
ATOM 923 N N . VAL A 1 128 ? -14.489 -0.045 -5.223 1.00 64.00 128 VAL A N 1
ATOM 924 C CA . VAL A 1 128 ? -14.778 -0.446 -6.608 1.00 64.00 128 VAL A CA 1
ATOM 925 C C . VAL A 1 128 ? -16.284 -0.645 -6.830 1.00 64.00 128 VAL A C 1
ATOM 927 O O . VAL A 1 128 ? -16.704 -0.797 -7.971 1.00 64.00 128 VAL A O 1
ATOM 930 N N . ALA A 1 129 ? -17.089 -0.607 -5.761 1.00 59.09 129 ALA A N 1
ATOM 931 C CA . ALA A 1 129 ? -18.539 -0.704 -5.841 1.00 59.09 129 ALA A CA 1
ATOM 932 C C . ALA A 1 129 ? -19.148 0.680 -6.121 1.00 59.09 129 ALA A C 1
ATOM 934 O O . ALA A 1 129 ? -19.345 1.471 -5.195 1.00 59.09 129 ALA A O 1
ATOM 935 N N . ASP A 1 130 ? -19.434 1.000 -7.384 1.00 54.44 130 ASP A N 1
ATOM 936 C CA . ASP A 1 130 ? -20.253 2.174 -7.700 1.00 54.44 130 ASP A CA 1
ATOM 937 C C . ASP A 1 130 ? -21.733 1.780 -7.568 1.00 54.44 130 ASP A C 1
ATOM 939 O O . ASP A 1 130 ? -22.221 0.971 -8.353 1.00 54.44 130 ASP A O 1
ATOM 943 N N . PRO A 1 131 ? -22.505 2.362 -6.632 1.00 48.16 131 PRO A N 1
ATOM 944 C CA . PRO A 1 131 ? -23.926 2.043 -6.496 1.00 48.16 131 PRO A CA 1
ATOM 945 C C . PRO A 1 131 ? -24.760 2.383 -7.747 1.00 48.16 131 PRO A C 1
ATOM 947 O O . PRO A 1 131 ? -25.922 1.983 -7.821 1.00 48.16 131 PRO A O 1
ATOM 950 N N . CYS A 1 132 ? -24.202 3.126 -8.712 1.00 37.81 132 CYS A N 1
ATOM 951 C CA . CYS A 1 132 ? -24.881 3.572 -9.928 1.00 37.81 132 CYS A CA 1
ATOM 952 C C . CYS A 1 132 ? -24.395 2.902 -11.225 1.00 37.81 132 CYS A C 1
ATOM 954 O O . CYS A 1 132 ? -24.986 3.170 -12.276 1.00 37.81 132 CYS A O 1
ATOM 956 N N . SER A 1 133 ? -23.364 2.051 -11.203 1.00 50.56 133 SER A N 1
ATOM 957 C CA . SER A 1 133 ? -22.900 1.347 -12.405 1.00 50.56 133 SER A CA 1
ATOM 958 C C . SER A 1 133 ? -22.588 -0.125 -12.128 1.00 50.56 133 SER A C 1
ATOM 960 O O . SER A 1 133 ? -22.243 -0.483 -11.009 1.00 50.56 133 SER A O 1
ATOM 962 N N . PRO A 1 134 ? -22.761 -1.024 -13.115 1.00 52.31 134 PRO A N 1
ATOM 963 C CA . PRO A 1 134 ? -22.278 -2.393 -12.979 1.00 52.31 134 PRO A CA 1
ATOM 964 C C . PRO A 1 134 ? -20.769 -2.377 -12.688 1.00 52.31 134 PRO A C 1
ATOM 966 O O . PRO A 1 134 ? -20.005 -1.759 -13.428 1.00 52.31 134 PRO A O 1
ATOM 969 N N . ASP A 1 135 ? -20.355 -3.043 -11.607 1.00 57.12 135 ASP A N 1
ATOM 970 C CA . ASP A 1 135 ? -18.971 -3.096 -11.122 1.00 57.12 135 ASP A CA 1
ATOM 971 C C . ASP A 1 135 ? -18.015 -3.666 -12.184 1.00 57.12 135 ASP A C 1
ATOM 973 O O . ASP A 1 135 ? -17.784 -4.874 -12.290 1.00 57.12 135 ASP A O 1
ATOM 977 N N . HIS A 1 136 ? -17.422 -2.785 -12.987 1.00 67.38 136 HIS A N 1
ATOM 978 C CA . HIS A 1 136 ? -16.417 -3.151 -13.975 1.00 67.38 136 HIS A CA 1
ATOM 979 C C . HIS A 1 136 ? -15.023 -2.846 -13.421 1.00 67.38 136 HIS A C 1
ATOM 981 O O . HIS A 1 136 ? -14.545 -1.713 -13.485 1.00 67.38 136 HIS A O 1
ATOM 987 N N . ARG A 1 137 ? -14.313 -3.877 -12.934 1.00 78.81 137 ARG A N 1
ATOM 988 C CA . ARG A 1 137 ? -12.902 -3.783 -12.494 1.00 78.81 137 ARG A CA 1
ATOM 989 C C . ARG A 1 137 ? -12.006 -3.066 -13.515 1.00 78.81 137 ARG A C 1
ATOM 991 O O . ARG A 1 137 ? -11.056 -2.388 -13.128 1.00 78.81 137 ARG A O 1
ATOM 998 N N . SER A 1 138 ? -12.303 -3.190 -14.810 1.00 76.69 138 SER A N 1
ATOM 999 C CA . SER A 1 138 ? -11.579 -2.547 -15.915 1.00 76.69 138 SER A CA 1
ATOM 1000 C C . SER A 1 138 ? -11.687 -1.019 -15.952 1.00 76.69 138 SER A C 1
ATOM 1002 O O . SER A 1 138 ? -10.843 -0.382 -16.586 1.00 76.69 138 SER A O 1
ATOM 1004 N N . SER A 1 139 ? -12.691 -0.434 -15.294 1.00 81.56 139 SER A N 1
ATOM 1005 C CA . SER A 1 139 ? -12.896 1.019 -15.199 1.00 81.56 139 SER A CA 1
ATOM 1006 C C . SER A 1 139 ? -11.955 1.682 -14.193 1.00 81.56 139 SER A C 1
ATOM 1008 O O . SER A 1 139 ? -11.751 2.895 -14.246 1.00 81.56 139 SER A O 1
ATOM 1010 N N . TYR A 1 140 ? -11.348 0.891 -13.307 1.00 84.25 140 TYR A N 1
ATOM 1011 C CA . TYR A 1 140 ? -10.475 1.377 -12.249 1.00 84.25 140 TYR A CA 1
ATOM 1012 C C . TYR A 1 140 ? -9.013 1.015 -12.505 1.00 84.25 140 TYR A C 1
ATOM 1014 O O . TYR A 1 140 ? -8.681 -0.056 -13.015 1.00 84.25 140 TYR A O 1
ATOM 1022 N N . GLU A 1 141 ? -8.120 1.918 -12.126 1.00 86.56 141 GLU A N 1
ATOM 1023 C CA . GLU A 1 141 ? -6.693 1.679 -12.000 1.00 86.56 141 GLU A CA 1
ATOM 1024 C C . GLU A 1 141 ? -6.325 1.642 -10.522 1.00 86.56 141 GLU A C 1
ATOM 1026 O O . GLU A 1 141 ? -6.513 2.615 -9.792 1.00 86.56 141 GLU A O 1
ATOM 1031 N N . ILE A 1 142 ? -5.809 0.497 -10.091 1.00 90.25 142 ILE A N 1
ATOM 1032 C CA . ILE A 1 142 ? -5.440 0.247 -8.705 1.00 90.25 142 ILE A CA 1
ATOM 1033 C C . ILE A 1 142 ? -3.923 0.182 -8.625 1.00 90.25 142 ILE A C 1
ATOM 1035 O O . ILE A 1 142 ? -3.296 -0.740 -9.148 1.00 90.25 142 ILE A O 1
ATOM 1039 N N . THR A 1 143 ? -3.335 1.162 -7.949 1.00 93.75 143 THR A N 1
ATOM 1040 C CA . THR A 1 143 ? -1.902 1.180 -7.643 1.00 93.75 143 THR A CA 1
ATOM 1041 C C . THR A 1 143 ? -1.712 0.966 -6.155 1.00 93.75 143 THR A C 1
ATOM 1043 O O . THR A 1 143 ? -2.378 1.611 -5.346 1.00 93.75 143 THR A O 1
ATOM 1046 N N . ALA A 1 144 ? -0.783 0.088 -5.795 1.00 96.31 144 ALA A N 1
ATOM 1047 C CA . ALA A 1 144 ? -0.378 -0.117 -4.419 1.00 96.31 144 ALA A CA 1
ATOM 1048 C C . ALA A 1 144 ? 1.128 0.101 -4.251 1.00 96.31 144 ALA A C 1
ATOM 1050 O O . ALA A 1 144 ? 1.915 -0.151 -5.161 1.00 96.31 144 ALA A O 1
ATOM 1051 N N . LYS A 1 145 ? 1.538 0.577 -3.078 1.00 97.31 145 LYS A N 1
ATOM 1052 C CA . LYS A 1 145 ? 2.937 0.713 -2.679 1.00 97.31 145 LYS A CA 1
ATOM 1053 C C . LYS A 1 145 ? 3.126 0.076 -1.311 1.00 97.31 145 LYS A C 1
ATOM 1055 O O . LYS A 1 145 ? 2.506 0.508 -0.340 1.00 97.31 145 LYS A O 1
ATOM 1060 N N . PHE A 1 146 ? 3.956 -0.954 -1.260 1.00 98.19 146 PHE A N 1
ATOM 1061 C CA . PHE A 1 146 ? 4.277 -1.695 -0.050 1.00 98.19 146 PHE A CA 1
ATOM 1062 C C . PHE A 1 146 ? 5.595 -1.184 0.534 1.00 98.19 146 PHE A C 1
ATOM 1064 O O . PHE A 1 146 ? 6.583 -1.047 -0.186 1.00 98.19 146 PHE A O 1
ATOM 1071 N N . PHE A 1 147 ? 5.604 -0.909 1.833 1.00 97.31 147 PHE A N 1
ATOM 1072 C CA . PHE A 1 147 ? 6.757 -0.428 2.583 1.00 97.31 147 PHE A CA 1
ATOM 1073 C C . PHE A 1 147 ? 7.180 -1.483 3.606 1.00 97.31 147 PHE A C 1
ATOM 1075 O O . PHE A 1 147 ? 6.419 -1.783 4.529 1.00 97.31 147 PHE A O 1
ATOM 1082 N N . PHE A 1 148 ? 8.402 -1.999 3.470 1.00 96.88 148 PHE A N 1
ATOM 1083 C CA . PHE A 1 148 ? 9.048 -2.833 4.487 1.00 96.88 148 PHE A CA 1
ATOM 1084 C C . PHE A 1 148 ? 9.576 -1.934 5.612 1.00 96.88 148 PHE A C 1
ATOM 1086 O O . PHE A 1 148 ? 10.538 -1.197 5.405 1.00 96.88 148 PHE A O 1
ATOM 1093 N N . LEU A 1 149 ? 8.921 -1.934 6.778 1.00 95.12 149 LEU A N 1
ATOM 1094 C CA . LEU A 1 149 ? 9.250 -1.016 7.880 1.00 95.12 149 LEU A CA 1
ATOM 1095 C C . LEU A 1 149 ? 10.172 -1.637 8.940 1.00 95.12 149 LEU A C 1
ATOM 1097 O O . LEU A 1 149 ? 10.756 -0.895 9.728 1.00 95.12 149 LEU A O 1
ATOM 1101 N N . ASP A 1 150 ? 10.316 -2.964 8.948 1.00 93.44 150 ASP A N 1
ATOM 1102 C CA . ASP A 1 150 ? 11.176 -3.695 9.885 1.00 93.44 150 ASP A CA 1
ATOM 1103 C C . ASP A 1 150 ? 11.958 -4.802 9.159 1.00 93.44 150 ASP A C 1
ATOM 1105 O O . ASP A 1 150 ? 13.065 -4.570 8.671 1.00 93.44 150 ASP A O 1
ATOM 1109 N N . GLU A 1 151 ? 11.358 -5.984 9.011 1.00 92.88 151 GLU A N 1
ATOM 1110 C CA . GLU A 1 151 ? 11.959 -7.142 8.345 1.00 92.88 151 GLU A CA 1
ATOM 1111 C C . GLU A 1 151 ? 11.587 -7.192 6.858 1.00 92.88 151 GLU A C 1
ATOM 1113 O O . GLU A 1 151 ? 10.518 -6.733 6.449 1.00 92.88 151 GLU A O 1
ATOM 1118 N N . VAL A 1 152 ? 12.479 -7.762 6.044 1.00 95.25 152 VAL A N 1
ATOM 1119 C CA . VAL A 1 152 ? 12.281 -7.942 4.601 1.00 95.25 152 VAL A CA 1
ATOM 1120 C C . VAL A 1 152 ? 11.970 -9.408 4.328 1.00 95.25 152 VAL A C 1
ATOM 1122 O O . VAL A 1 152 ? 12.874 -10.235 4.247 1.00 95.25 152 VAL A O 1
ATOM 1125 N N . ASP A 1 153 ? 10.682 -9.714 4.197 1.00 95.38 153 ASP A N 1
ATOM 1126 C CA . ASP A 1 153 ? 10.171 -11.051 3.893 1.00 95.38 153 ASP A CA 1
ATOM 1127 C C . ASP A 1 153 ? 9.025 -10.960 2.880 1.00 95.38 153 ASP A C 1
ATOM 1129 O O . ASP A 1 153 ? 8.091 -10.170 3.029 1.00 95.38 153 ASP A O 1
ATOM 1133 N N . ALA A 1 154 ? 9.090 -11.785 1.839 1.00 95.31 154 ALA A N 1
ATOM 1134 C CA . ALA A 1 154 ? 8.086 -11.826 0.790 1.00 95.31 154 ALA A CA 1
ATOM 1135 C C . ALA A 1 154 ? 6.706 -12.263 1.310 1.00 95.31 154 ALA A C 1
ATOM 1137 O O . ALA A 1 154 ? 5.694 -11.788 0.793 1.00 95.31 154 ALA A O 1
ATOM 1138 N N . GLY A 1 155 ? 6.658 -13.081 2.371 1.00 96.06 155 GLY A N 1
ATOM 1139 C CA . GLY A 1 155 ? 5.405 -13.510 2.999 1.00 96.06 155 GLY A CA 1
ATOM 1140 C C . GLY A 1 155 ? 4.569 -12.348 3.549 1.00 96.06 155 GLY A C 1
ATOM 1141 O O . GLY A 1 155 ? 3.340 -12.405 3.525 1.00 96.06 155 GLY A O 1
ATOM 1142 N N . LEU A 1 156 ? 5.211 -11.245 3.954 1.00 96.94 156 LEU A N 1
ATOM 1143 C CA . LEU A 1 156 ? 4.514 -10.037 4.411 1.00 96.94 156 LEU A CA 1
ATOM 1144 C C . LEU A 1 156 ? 3.747 -9.345 3.276 1.00 96.94 156 LEU A C 1
ATOM 1146 O O . LEU A 1 156 ? 2.723 -8.704 3.516 1.00 96.94 156 LEU A O 1
ATOM 1150 N N . VAL A 1 157 ? 4.231 -9.467 2.035 1.00 97.69 157 VAL A N 1
ATOM 1151 C CA . VAL A 1 157 ? 3.539 -8.922 0.861 1.00 97.69 157 VAL A CA 1
ATOM 1152 C C . VAL A 1 157 ? 2.278 -9.730 0.589 1.00 97.69 157 VAL A C 1
ATOM 1154 O O . VAL A 1 157 ? 1.220 -9.134 0.405 1.00 97.69 157 VAL A O 1
ATOM 1157 N N . ASP A 1 158 ? 2.363 -11.062 0.627 1.00 96.06 158 ASP A N 1
ATOM 1158 C CA . ASP A 1 158 ? 1.197 -11.934 0.449 1.00 96.06 158 ASP A CA 1
ATOM 1159 C C . ASP A 1 158 ? 0.140 -11.664 1.521 1.00 96.06 158 ASP A C 1
ATOM 1161 O O . ASP A 1 158 ? -1.030 -11.448 1.206 1.00 96.06 158 ASP A O 1
ATOM 1165 N N . GLU A 1 159 ? 0.563 -11.569 2.783 1.00 95.31 159 GLU A N 1
ATOM 1166 C CA . GLU A 1 159 ? -0.317 -11.227 3.898 1.00 95.31 159 GLU A CA 1
ATOM 1167 C C . GLU A 1 159 ? -1.035 -9.889 3.660 1.00 95.31 159 GLU A C 1
ATOM 1169 O O . GLU A 1 159 ? -2.252 -9.783 3.839 1.00 95.31 159 GLU A O 1
ATOM 1174 N N . ALA A 1 160 ? -0.312 -8.863 3.204 1.00 96.94 160 ALA A N 1
ATOM 1175 C CA . ALA A 1 160 ? -0.895 -7.559 2.924 1.00 96.94 160 ALA A CA 1
ATOM 1176 C C . ALA A 1 160 ? -1.864 -7.568 1.736 1.00 96.94 160 ALA A C 1
ATOM 1178 O O . ALA A 1 160 ? -2.877 -6.868 1.784 1.00 96.94 160 ALA A O 1
ATOM 1179 N N . LEU A 1 161 ? -1.602 -8.362 0.693 1.00 94.94 161 LEU A N 1
ATOM 1180 C CA . LEU A 1 161 ? -2.511 -8.532 -0.446 1.00 94.94 161 LEU A CA 1
ATOM 1181 C C . LEU A 1 161 ? -3.794 -9.267 -0.038 1.00 94.94 161 LEU A C 1
ATOM 1183 O O . LEU A 1 161 ? -4.897 -8.827 -0.386 1.00 94.94 161 LEU A O 1
ATOM 1187 N N . THR A 1 162 ? -3.678 -10.321 0.773 1.00 92.88 162 THR A N 1
ATOM 1188 C CA . THR A 1 162 ? -4.829 -11.015 1.368 1.00 92.88 162 THR A CA 1
ATOM 1189 C C . THR A 1 162 ? -5.644 -10.062 2.241 1.00 92.88 162 THR A C 1
ATOM 1191 O O . THR A 1 162 ? -6.874 -10.010 2.144 1.00 92.88 162 THR A O 1
ATOM 1194 N N . ARG A 1 163 ? -4.978 -9.236 3.060 1.00 93.50 163 ARG A N 1
ATOM 1195 C CA . ARG A 1 163 ? -5.640 -8.216 3.889 1.00 93.50 163 ARG A CA 1
ATOM 1196 C C . ARG A 1 163 ? -6.321 -7.138 3.055 1.00 93.50 163 ARG A C 1
ATOM 1198 O O . ARG A 1 163 ? -7.460 -6.793 3.361 1.00 93.50 163 ARG A O 1
ATOM 1205 N N . LEU A 1 164 ? -5.684 -6.645 1.993 1.00 92.06 164 LEU A N 1
ATOM 1206 C CA . LEU A 1 164 ? -6.295 -5.690 1.068 1.00 92.06 164 LEU A CA 1
ATOM 1207 C C . LEU A 1 164 ? -7.581 -6.261 0.474 1.00 92.06 164 LEU A C 1
ATOM 1209 O O . LEU A 1 164 ? -8.624 -5.608 0.544 1.00 92.06 164 LEU A O 1
ATOM 1213 N N . THR A 1 165 ? -7.519 -7.493 -0.031 1.00 89.31 165 THR A N 1
ATOM 1214 C CA . THR A 1 165 ? -8.671 -8.178 -0.624 1.00 89.31 165 THR A CA 1
ATOM 1215 C C . THR A 1 165 ? -9.797 -8.332 0.390 1.00 89.31 165 THR A C 1
ATOM 1217 O O . THR A 1 165 ? -10.937 -7.965 0.120 1.00 89.31 165 THR A O 1
ATOM 1220 N N . ARG A 1 166 ? -9.478 -8.802 1.600 1.00 86.06 166 ARG A N 1
ATOM 1221 C CA . ARG A 1 166 ? -10.462 -9.025 2.666 1.00 86.06 166 ARG A CA 1
ATOM 1222 C C . ARG A 1 166 ? -11.147 -7.743 3.134 1.00 86.06 166 ARG A C 1
ATOM 1224 O O . ARG A 1 166 ? -12.321 -7.785 3.488 1.00 86.06 166 ARG A O 1
ATOM 1231 N N . THR A 1 167 ? -10.410 -6.640 3.183 1.00 87.00 167 THR A N 1
ATOM 1232 C CA . THR A 1 167 ? -10.905 -5.380 3.742 1.00 87.00 167 THR A CA 1
ATOM 1233 C C . THR A 1 167 ? -11.614 -4.516 2.702 1.00 87.00 167 THR A C 1
ATOM 1235 O O . THR A 1 167 ? -12.595 -3.861 3.027 1.00 87.00 167 THR A O 1
ATOM 1238 N N . THR A 1 168 ? -11.142 -4.515 1.454 1.00 86.38 168 THR A N 1
ATOM 1239 C CA . THR A 1 168 ? -11.647 -3.605 0.408 1.00 86.38 168 THR A CA 1
ATOM 1240 C C . THR A 1 168 ? -12.413 -4.316 -0.704 1.00 86.38 168 THR A C 1
ATOM 1242 O O . THR A 1 168 ? -13.129 -3.666 -1.453 1.00 86.38 168 THR A O 1
ATOM 1245 N N . GLY A 1 169 ? -12.272 -5.636 -0.849 1.00 84.81 169 GLY A N 1
ATOM 1246 C CA . GLY A 1 169 ? -12.777 -6.381 -2.006 1.00 84.81 169 GLY A CA 1
ATOM 1247 C C . GLY A 1 169 ? -11.909 -6.249 -3.264 1.00 84.81 169 GLY A C 1
ATOM 1248 O O . GLY A 1 169 ? -12.259 -6.798 -4.306 1.00 84.81 169 GLY A O 1
ATOM 1249 N N . ILE A 1 170 ? -10.774 -5.543 -3.197 1.00 85.88 170 ILE A N 1
ATOM 1250 C CA . ILE A 1 170 ? -9.829 -5.427 -4.311 1.00 85.88 170 ILE A CA 1
ATOM 1251 C C . ILE A 1 170 ? -9.077 -6.749 -4.490 1.00 85.88 170 ILE A C 1
ATOM 1253 O O . ILE A 1 170 ? -8.223 -7.088 -3.679 1.00 85.88 170 ILE A O 1
ATOM 1257 N N . ILE A 1 171 ? -9.360 -7.462 -5.582 1.00 85.00 171 ILE A N 1
ATOM 1258 C CA . ILE A 1 171 ? -8.732 -8.759 -5.899 1.00 85.00 171 ILE A CA 1
ATOM 1259 C C . ILE A 1 171 ? -7.434 -8.589 -6.693 1.00 85.00 171 ILE A C 1
ATOM 1261 O O . ILE A 1 171 ? -6.452 -9.280 -6.434 1.00 85.00 171 ILE A O 1
ATOM 1265 N N . THR A 1 172 ? -7.425 -7.691 -7.684 1.00 86.38 172 THR A N 1
ATOM 1266 C CA . THR A 1 172 ? -6.296 -7.501 -8.610 1.00 86.38 172 THR A CA 1
ATOM 1267 C C . THR A 1 172 ? -5.758 -6.080 -8.558 1.00 86.38 172 THR A C 1
ATOM 1269 O O . THR A 1 172 ? -6.522 -5.113 -8.507 1.00 86.38 172 THR A O 1
ATOM 1272 N N . ILE A 1 173 ? -4.438 -5.939 -8.649 1.00 88.94 173 ILE A N 1
ATOM 1273 C CA . ILE A 1 173 ? -3.715 -4.666 -8.590 1.00 88.94 173 ILE A CA 1
ATOM 1274 C C . ILE A 1 173 ? -3.001 -4.442 -9.924 1.00 88.94 173 ILE A C 1
ATOM 1276 O O . ILE A 1 173 ? -2.289 -5.316 -10.420 1.00 88.94 173 ILE A O 1
ATOM 1280 N N . ASP A 1 174 ? -3.169 -3.255 -10.509 1.00 89.19 174 ASP A N 1
ATOM 1281 C CA . ASP A 1 174 ? -2.540 -2.919 -11.787 1.00 89.19 174 ASP A CA 1
ATOM 1282 C C . ASP A 1 174 ? -1.029 -2.744 -11.640 1.00 89.19 174 ASP A C 1
ATOM 1284 O O . ASP A 1 174 ? -0.264 -3.204 -12.488 1.00 89.19 174 ASP A O 1
ATOM 1288 N N . THR A 1 175 ? -0.586 -2.086 -10.567 1.00 93.19 175 THR A N 1
ATOM 1289 C CA . THR A 1 175 ? 0.839 -1.912 -10.255 1.00 93.19 175 THR A CA 1
ATOM 1290 C C . THR A 1 175 ? 1.090 -2.000 -8.756 1.00 93.19 175 THR A C 1
ATOM 1292 O O . THR A 1 175 ? 0.518 -1.218 -7.997 1.00 93.19 175 THR A O 1
ATOM 1295 N N . LEU A 1 176 ? 1.976 -2.904 -8.333 1.00 97.31 176 LEU A N 1
ATOM 1296 C CA . LEU A 1 176 ? 2.518 -2.929 -6.972 1.00 97.31 176 LEU A CA 1
ATOM 1297 C C . LEU A 1 176 ? 3.957 -2.407 -6.971 1.00 97.31 176 LEU A C 1
ATOM 1299 O O . LEU A 1 176 ? 4.820 -2.957 -7.649 1.00 97.31 176 LEU A O 1
ATOM 1303 N N . VAL A 1 177 ? 4.227 -1.367 -6.188 1.00 97.44 177 VAL A N 1
ATOM 1304 C CA . VAL A 1 177 ? 5.569 -0.805 -5.997 1.00 97.44 177 VAL A CA 1
ATOM 1305 C C . VAL A 1 177 ? 6.137 -1.278 -4.662 1.00 97.44 177 VAL A C 1
ATOM 1307 O O . VAL A 1 177 ? 5.531 -1.038 -3.620 1.00 97.44 177 VAL A O 1
ATOM 1310 N N . LEU A 1 178 ? 7.306 -1.914 -4.674 1.00 97.94 178 LEU A N 1
ATOM 1311 C CA . LEU A 1 178 ? 8.004 -2.345 -3.462 1.00 97.94 178 LEU A CA 1
ATOM 1312 C C . LEU A 1 178 ? 8.998 -1.272 -3.006 1.00 97.94 178 LEU A C 1
ATOM 1314 O O . LEU A 1 178 ? 9.789 -0.768 -3.803 1.00 97.94 178 LEU A O 1
ATOM 1318 N N . SER A 1 179 ? 8.954 -0.918 -1.724 1.00 95.88 179 SER A N 1
ATOM 1319 C CA . SER A 1 179 ? 9.812 0.087 -1.100 1.00 95.88 179 SER A CA 1
ATOM 1320 C C . SER A 1 179 ? 10.515 -0.497 0.118 1.00 95.88 179 SER A C 1
ATOM 1322 O O . SER A 1 179 ? 9.868 -1.041 1.014 1.00 95.88 179 SER A O 1
ATOM 1324 N N . PHE A 1 180 ? 11.838 -0.341 0.155 1.00 94.94 180 PHE A N 1
ATOM 1325 C CA . PHE A 1 180 ? 12.718 -0.916 1.172 1.00 94.94 180 PHE A CA 1
ATOM 1326 C C . PHE A 1 180 ? 13.435 0.191 1.965 1.00 94.94 180 PHE A C 1
ATOM 1328 O O . PHE A 1 180 ? 14.652 0.320 1.867 1.00 94.94 180 PHE A O 1
ATOM 1335 N N . PRO A 1 181 ? 12.714 1.029 2.737 1.00 90.94 181 PRO A N 1
ATOM 1336 C CA . PRO A 1 181 ? 13.306 2.183 3.422 1.00 90.94 181 PRO A CA 1
ATOM 1337 C C . PRO A 1 181 ? 14.364 1.812 4.476 1.00 90.94 181 PRO A C 1
ATOM 1339 O O . PRO A 1 181 ? 15.154 2.670 4.870 1.00 90.94 181 PRO A O 1
ATOM 1342 N N . THR A 1 182 ? 14.377 0.560 4.945 1.00 90.12 182 THR A N 1
ATOM 1343 C CA . THR A 1 182 ? 15.359 0.028 5.901 1.00 90.12 182 THR A CA 1
ATOM 1344 C C . THR A 1 182 ? 16.656 -0.448 5.242 1.00 90.12 182 THR A C 1
ATOM 1346 O O . THR A 1 182 ? 17.653 -0.629 5.942 1.00 90.12 182 THR A O 1
ATOM 1349 N N . LEU A 1 183 ? 16.670 -0.625 3.916 1.00 90.94 183 LEU A N 1
ATOM 1350 C CA . LEU A 1 183 ? 17.839 -1.060 3.155 1.00 90.94 183 LEU A CA 1
ATOM 1351 C C . LEU A 1 183 ? 18.578 0.137 2.546 1.00 90.94 183 LEU A C 1
ATOM 1353 O O . LEU A 1 183 ? 17.973 1.122 2.129 1.00 90.94 183 LEU A O 1
ATOM 1357 N N . ASP A 1 184 ? 19.903 0.035 2.458 1.00 84.62 184 ASP A N 1
ATOM 1358 C CA . ASP A 1 184 ? 20.733 1.001 1.736 1.00 84.62 184 ASP A CA 1
ATOM 1359 C C . ASP A 1 184 ? 20.936 0.533 0.289 1.00 84.62 184 ASP A C 1
ATOM 1361 O O . ASP A 1 184 ? 21.826 -0.267 0.001 1.00 84.62 184 ASP A O 1
ATOM 1365 N N . LEU A 1 185 ? 20.080 1.021 -0.612 1.00 85.31 185 LEU A N 1
ATOM 1366 C CA . LEU A 1 185 ? 20.108 0.693 -2.043 1.00 85.31 185 LEU A CA 1
ATOM 1367 C C . LEU A 1 185 ? 20.885 1.718 -2.889 1.00 85.31 185 LEU A C 1
ATOM 1369 O O . LEU A 1 185 ? 20.988 1.557 -4.112 1.00 85.31 185 LEU A O 1
ATOM 1373 N N . ASP A 1 186 ? 21.457 2.745 -2.259 1.00 75.75 186 ASP A N 1
ATOM 1374 C CA . ASP A 1 186 ? 22.147 3.841 -2.945 1.00 75.75 186 ASP A CA 1
ATOM 1375 C C . ASP A 1 186 ? 23.673 3.762 -2.835 1.00 75.75 186 ASP A C 1
ATOM 1377 O O . ASP A 1 186 ? 24.391 4.327 -3.667 1.00 75.75 186 ASP A O 1
ATOM 1381 N N . SER A 1 187 ? 24.204 3.045 -1.840 1.00 70.56 187 SER A N 1
ATOM 1382 C CA . SER A 1 187 ? 25.650 2.913 -1.671 1.00 70.56 187 SER A CA 1
ATOM 1383 C C . SER A 1 187 ? 26.264 1.777 -2.497 1.00 70.56 187 SER A C 1
ATOM 1385 O O . SER A 1 187 ? 25.628 0.784 -2.839 1.00 70.56 187 SER A O 1
ATOM 1387 N N . LYS A 1 188 ? 27.562 1.907 -2.804 1.00 63.78 188 LYS A N 1
ATOM 1388 C CA . LYS A 1 188 ? 28.389 0.867 -3.455 1.00 63.78 188 LYS A CA 1
ATOM 1389 C C . LYS A 1 188 ? 29.176 0.030 -2.437 1.00 63.78 188 LYS A C 1
ATOM 1391 O O . LYS A 1 188 ? 30.315 -0.357 -2.694 1.00 63.78 188 LYS A O 1
ATOM 1396 N N . THR A 1 189 ? 28.630 -0.153 -1.239 1.00 66.50 189 THR A N 1
ATOM 1397 C CA . THR A 1 189 ? 29.290 -0.888 -0.149 1.00 66.50 189 THR A CA 1
ATOM 1398 C C . THR A 1 189 ? 28.969 -2.383 -0.216 1.00 66.50 189 THR A C 1
ATOM 1400 O O . THR A 1 189 ? 28.037 -2.789 -0.901 1.00 66.50 189 THR A O 1
ATOM 1403 N N . SER A 1 190 ? 29.710 -3.230 0.508 1.00 63.88 190 SER A N 1
ATOM 1404 C CA . SER A 1 190 ? 29.385 -4.665 0.613 1.00 63.88 190 SER A CA 1
ATOM 1405 C C . SER A 1 190 ? 27.987 -4.916 1.192 1.00 63.88 190 SER A C 1
ATOM 1407 O O . SER A 1 190 ? 27.333 -5.880 0.811 1.00 63.88 190 SER A O 1
ATOM 1409 N N . THR A 1 191 ? 27.515 -4.020 2.063 1.00 71.38 191 THR A N 1
ATOM 1410 C CA . THR A 1 191 ? 26.165 -4.035 2.645 1.00 71.38 191 THR A CA 1
ATOM 1411 C C . THR A 1 191 ? 25.078 -3.862 1.579 1.00 71.38 191 THR A C 1
ATOM 1413 O O . THR A 1 191 ? 24.007 -4.449 1.692 1.00 71.38 191 THR A O 1
ATOM 1416 N N . SER A 1 192 ? 25.376 -3.128 0.502 1.00 76.56 192 SER A N 1
ATOM 1417 C CA . SER A 1 192 ? 24.475 -2.973 -0.644 1.00 76.56 192 SER A CA 1
ATOM 1418 C C . SER A 1 192 ? 24.275 -4.298 -1.387 1.00 76.56 192 SER A C 1
ATOM 1420 O O . SER A 1 192 ? 23.151 -4.650 -1.718 1.00 76.56 192 SER A O 1
ATOM 1422 N N . THR A 1 193 ? 25.316 -5.120 -1.562 1.00 83.75 193 THR A N 1
ATOM 1423 C CA . THR A 1 193 ? 25.177 -6.428 -2.235 1.00 83.75 193 THR A CA 1
ATOM 1424 C C . THR A 1 193 ? 24.239 -7.380 -1.486 1.00 83.75 193 THR A C 1
ATOM 1426 O O . THR A 1 193 ? 23.430 -8.063 -2.113 1.00 83.75 193 THR A O 1
ATOM 1429 N N . GLU A 1 194 ? 24.319 -7.420 -0.153 1.00 89.69 194 GLU A N 1
ATOM 1430 C CA . GLU A 1 194 ? 23.398 -8.211 0.678 1.00 89.69 194 GLU A CA 1
ATOM 1431 C C . GLU A 1 194 ? 21.962 -7.684 0.570 1.00 89.69 194 GLU A C 1
ATOM 1433 O O . GLU A 1 194 ? 21.036 -8.471 0.361 1.00 89.69 194 GLU A O 1
ATOM 1438 N N . ALA A 1 195 ? 21.787 -6.359 0.613 1.00 91.75 195 ALA A N 1
ATOM 1439 C CA . ALA A 1 195 ? 20.491 -5.716 0.417 1.00 91.75 195 ALA A CA 1
ATOM 1440 C C . ALA A 1 195 ? 19.881 -6.054 -0.955 1.00 91.75 195 ALA A C 1
ATOM 1442 O O . ALA A 1 195 ? 18.703 -6.397 -1.036 1.00 91.75 195 ALA A O 1
ATOM 1443 N N . ILE A 1 196 ? 20.674 -6.048 -2.033 1.00 94.12 196 ILE A N 1
ATOM 1444 C CA . ILE A 1 196 ? 20.210 -6.461 -3.368 1.00 94.12 196 ILE A CA 1
ATOM 1445 C C . ILE A 1 196 ? 19.813 -7.936 -3.396 1.00 94.12 196 ILE A C 1
ATOM 1447 O O . ILE A 1 196 ? 18.808 -8.272 -4.018 1.00 94.12 196 ILE A O 1
ATOM 1451 N N . GLY A 1 197 ? 20.531 -8.807 -2.682 1.00 94.38 197 GLY A N 1
ATOM 1452 C CA . GLY A 1 197 ? 20.137 -10.206 -2.515 1.00 94.38 197 GLY A CA 1
ATOM 1453 C C . GLY A 1 197 ? 18.763 -10.360 -1.852 1.00 94.38 197 GLY A C 1
ATOM 1454 O O . GLY A 1 197 ? 17.937 -11.136 -2.331 1.00 94.38 197 GLY A O 1
ATOM 1455 N N . GLN A 1 198 ? 18.483 -9.580 -0.803 1.00 95.56 198 GLN A N 1
ATOM 1456 C CA . GLN A 1 198 ? 17.169 -9.565 -0.145 1.00 95.56 198 GLN A CA 1
ATOM 1457 C C . GLN A 1 198 ? 16.069 -9.052 -1.083 1.00 95.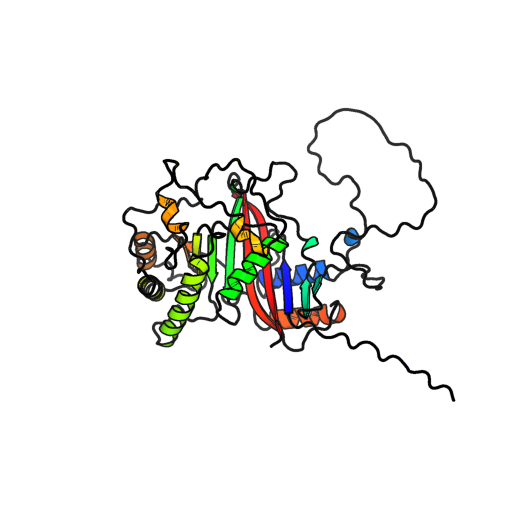56 198 GLN A C 1
ATOM 1459 O O . GLN A 1 198 ? 15.013 -9.674 -1.201 1.00 95.56 198 GLN A O 1
ATOM 1464 N N . VAL A 1 199 ? 16.329 -7.956 -1.807 1.00 96.81 199 VAL A N 1
ATOM 1465 C CA . VAL A 1 199 ? 15.388 -7.421 -2.804 1.00 96.81 199 VAL A CA 1
ATOM 1466 C C . VAL A 1 199 ? 15.121 -8.448 -3.905 1.00 96.81 199 VAL A C 1
ATOM 1468 O O . VAL A 1 199 ? 13.968 -8.630 -4.283 1.00 96.81 199 VAL A O 1
ATOM 1471 N N . ALA A 1 200 ? 16.145 -9.156 -4.390 1.00 96.69 200 ALA A N 1
ATOM 1472 C CA . ALA A 1 200 ? 16.002 -10.186 -5.417 1.00 96.69 200 ALA A CA 1
ATOM 1473 C C . ALA A 1 200 ? 15.121 -11.352 -4.951 1.00 96.69 200 ALA A C 1
ATOM 1475 O O . ALA A 1 200 ? 14.248 -11.783 -5.703 1.00 96.69 200 ALA A O 1
ATOM 1476 N N . GLN A 1 201 ? 15.294 -11.825 -3.713 1.00 96.25 201 GLN A N 1
ATOM 1477 C CA . GLN A 1 201 ? 14.462 -12.891 -3.140 1.00 96.25 201 GLN A CA 1
ATOM 1478 C C . GLN A 1 201 ? 12.988 -12.481 -3.067 1.00 96.25 201 GLN A C 1
ATOM 1480 O O . GLN A 1 201 ? 12.117 -13.206 -3.551 1.00 96.25 201 GLN A O 1
ATOM 1485 N N . VAL A 1 202 ? 12.707 -11.288 -2.530 1.00 97.62 202 VAL A N 1
ATOM 1486 C CA . VAL A 1 202 ? 11.339 -10.752 -2.484 1.00 97.62 202 VAL A CA 1
ATOM 1487 C C . VAL A 1 202 ? 10.783 -10.568 -3.893 1.00 97.62 202 VAL A C 1
ATOM 1489 O O . VAL A 1 202 ? 9.650 -10.961 -4.163 1.00 97.62 202 VAL A O 1
ATOM 1492 N N . TRP A 1 203 ? 11.576 -10.013 -4.812 1.00 97.31 203 TRP A N 1
ATOM 1493 C CA . TRP A 1 203 ? 11.160 -9.783 -6.192 1.00 97.31 203 TRP A CA 1
ATOM 1494 C C . TRP A 1 203 ? 10.779 -11.085 -6.893 1.00 97.31 203 TRP A C 1
ATOM 1496 O O . TRP A 1 203 ? 9.717 -11.144 -7.509 1.00 97.31 203 TRP A O 1
ATOM 1506 N N . GLN A 1 204 ? 11.597 -12.134 -6.776 1.00 96.00 204 GLN A N 1
ATOM 1507 C CA . GLN A 1 204 ? 11.338 -13.440 -7.389 1.00 96.00 204 GLN A CA 1
ATOM 1508 C C . GLN A 1 204 ? 10.047 -14.078 -6.879 1.00 96.00 204 GLN A C 1
ATOM 1510 O O . GLN A 1 204 ? 9.297 -14.665 -7.661 1.00 96.00 204 GLN A O 1
ATOM 1515 N N . HIS A 1 205 ? 9.771 -13.948 -5.583 1.00 96.12 205 HIS A N 1
ATOM 1516 C CA . HIS A 1 205 ? 8.542 -14.449 -4.977 1.00 96.12 205 HIS A CA 1
ATOM 1517 C C . HIS A 1 205 ? 7.318 -13.648 -5.432 1.00 96.12 205 HIS A C 1
ATOM 1519 O O . HIS A 1 205 ? 6.400 -14.195 -6.036 1.00 96.12 205 HIS A O 1
ATOM 1525 N N . VAL A 1 206 ? 7.335 -12.328 -5.238 1.00 95.94 206 VAL A N 1
ATOM 1526 C CA . VAL A 1 206 ? 6.198 -11.445 -5.551 1.00 95.94 206 VAL A CA 1
ATOM 1527 C C . VAL A 1 206 ? 5.890 -11.426 -7.054 1.00 95.94 206 VAL A C 1
ATOM 1529 O O . VAL A 1 206 ? 4.729 -11.335 -7.455 1.00 95.94 206 VAL A O 1
ATOM 1532 N N . SER A 1 207 ? 6.902 -11.589 -7.912 1.00 93.94 207 SER A N 1
ATOM 1533 C CA . SER A 1 207 ? 6.731 -11.692 -9.370 1.00 93.94 207 SER A CA 1
ATOM 1534 C C . SER A 1 207 ? 5.928 -12.916 -9.815 1.00 93.94 207 SER A C 1
ATOM 1536 O O . SER A 1 207 ? 5.423 -12.936 -10.945 1.00 93.94 207 SER A O 1
ATOM 1538 N N . GLN A 1 208 ? 5.756 -13.906 -8.937 1.00 92.75 208 GLN A N 1
ATOM 1539 C CA . GLN A 1 208 ? 4.936 -15.085 -9.194 1.00 92.75 208 GLN A CA 1
ATOM 1540 C C . GLN A 1 208 ? 3.455 -14.896 -8.815 1.00 92.75 208 GLN A C 1
ATOM 1542 O O . GLN A 1 208 ? 2.630 -15.752 -9.127 1.00 92.75 208 GLN A O 1
ATOM 1547 N N . ASN A 1 209 ? 3.081 -13.774 -8.191 1.00 90.38 209 ASN A N 1
ATOM 1548 C CA . ASN A 1 209 ? 1.706 -13.554 -7.755 1.00 90.38 209 ASN A CA 1
ATOM 1549 C C . ASN A 1 209 ? 0.797 -13.136 -8.943 1.00 90.38 209 ASN A C 1
ATOM 1551 O O . ASN A 1 209 ? 1.075 -12.128 -9.610 1.00 90.38 209 ASN A O 1
ATOM 1555 N N . PRO A 1 210 ? -0.296 -13.877 -9.231 1.00 85.56 210 PRO A N 1
ATOM 1556 C CA . PRO A 1 210 ? -1.193 -13.589 -10.352 1.00 85.56 210 PRO A CA 1
ATOM 1557 C C . PRO A 1 210 ? -2.123 -12.392 -10.107 1.00 85.56 210 PRO A C 1
ATOM 1559 O O . PRO A 1 210 ? -2.642 -11.825 -11.066 1.00 85.56 210 PRO A O 1
ATOM 1562 N N . GLN A 1 211 ? -2.314 -11.956 -8.856 1.00 86.31 211 GLN A N 1
ATOM 1563 C CA . GLN A 1 211 ? -3.124 -10.773 -8.533 1.00 86.31 211 GLN A CA 1
ATOM 1564 C C . GLN A 1 211 ? -2.492 -9.471 -9.049 1.00 86.31 211 GLN A C 1
ATOM 1566 O O . GLN A 1 211 ? -3.166 -8.443 -9.121 1.00 86.31 211 GLN A O 1
ATOM 1571 N N . LEU A 1 212 ? -1.204 -9.500 -9.406 1.00 89.69 212 LEU A N 1
ATOM 1572 C CA . LEU A 1 212 ? -0.418 -8.334 -9.792 1.00 89.69 212 LEU A CA 1
ATOM 1573 C C . LEU A 1 212 ? -0.226 -8.294 -11.310 1.00 89.69 212 LEU A C 1
ATOM 1575 O O . LEU A 1 212 ? 0.414 -9.175 -11.890 1.00 89.69 212 LEU A O 1
ATOM 1579 N N . PHE A 1 213 ? -0.716 -7.242 -11.969 1.00 87.94 213 PHE A N 1
ATOM 1580 C CA . PHE A 1 213 ? -0.493 -7.057 -13.409 1.00 87.94 213 PHE A CA 1
ATOM 1581 C C . PHE A 1 213 ? 0.867 -6.455 -13.737 1.00 87.94 213 PHE A C 1
ATOM 1583 O O . PHE A 1 213 ? 1.373 -6.669 -14.834 1.00 87.94 213 PHE A O 1
ATOM 1590 N N . SER A 1 214 ? 1.472 -5.706 -12.824 1.00 91.62 214 SER A N 1
ATOM 1591 C CA . SER A 1 214 ? 2.829 -5.204 -12.995 1.00 91.62 214 SER A CA 1
ATOM 1592 C C . SER A 1 214 ? 3.470 -4.877 -11.653 1.00 91.62 214 SER A C 1
ATOM 1594 O O . SER A 1 214 ? 2.781 -4.681 -10.649 1.00 91.62 214 SER A O 1
ATOM 1596 N N . LEU A 1 215 ? 4.800 -4.820 -11.650 1.00 95.06 215 LEU A N 1
ATOM 1597 C CA . LEU A 1 215 ? 5.599 -4.505 -10.473 1.00 95.06 215 LEU A CA 1
ATOM 1598 C C . LEU A 1 215 ? 6.456 -3.266 -10.700 1.00 95.06 215 LEU A C 1
ATOM 1600 O O . LEU A 1 215 ? 6.846 -2.961 -11.828 1.00 95.06 215 LEU A O 1
ATOM 1604 N N . GLY A 1 216 ? 6.801 -2.589 -9.615 1.00 95.88 216 GLY A N 1
ATOM 1605 C CA . GLY A 1 216 ? 7.786 -1.524 -9.609 1.00 95.88 216 GLY A CA 1
ATOM 1606 C C . GLY A 1 216 ? 8.640 -1.528 -8.351 1.00 95.88 216 GLY A C 1
ATOM 1607 O O . GLY A 1 216 ? 8.316 -2.177 -7.358 1.00 95.88 216 GLY A O 1
ATOM 1608 N N . LEU A 1 217 ? 9.733 -0.778 -8.401 1.00 95.56 217 LEU A N 1
ATOM 1609 C CA . LEU A 1 217 ? 10.645 -0.570 -7.275 1.00 95.56 217 LEU A CA 1
ATOM 1610 C C . LEU A 1 217 ? 10.656 0.902 -6.887 1.00 95.56 217 LEU A C 1
ATOM 1612 O O . LEU A 1 217 ? 10.508 1.769 -7.747 1.00 95.56 217 LEU A O 1
ATOM 1616 N N . ALA A 1 218 ? 10.848 1.192 -5.609 1.00 93.50 218 ALA A N 1
ATOM 1617 C CA . ALA A 1 218 ? 11.052 2.548 -5.124 1.00 93.50 218 ALA A CA 1
ATOM 1618 C C . ALA A 1 218 ? 12.487 2.759 -4.642 1.00 93.50 218 ALA A C 1
ATOM 1620 O O . ALA A 1 218 ? 13.050 1.872 -4.007 1.00 93.50 218 ALA A O 1
ATOM 1621 N N . ASP A 1 219 ? 13.014 3.955 -4.909 1.00 90.06 219 ASP A N 1
ATOM 1622 C CA . ASP A 1 219 ? 14.243 4.505 -4.334 1.00 90.06 219 ASP A CA 1
ATOM 1623 C C . ASP A 1 219 ? 15.449 3.553 -4.469 1.00 90.06 219 ASP A C 1
ATOM 1625 O O . ASP A 1 219 ? 16.110 3.210 -3.494 1.00 90.06 219 ASP A O 1
ATOM 1629 N N . ILE A 1 220 ? 15.704 3.091 -5.700 1.00 90.25 220 ILE A N 1
ATOM 1630 C CA . ILE A 1 220 ? 16.851 2.243 -6.050 1.00 90.25 220 ILE A CA 1
ATOM 1631 C C . ILE A 1 220 ? 17.802 2.990 -6.990 1.00 90.25 220 ILE A C 1
ATOM 1633 O O . ILE A 1 220 ? 17.375 3.538 -8.012 1.00 90.25 220 ILE A O 1
ATOM 1637 N N . SER A 1 221 ? 19.099 2.986 -6.670 1.00 88.81 221 SER A N 1
ATOM 1638 C CA . SER A 1 221 ? 20.117 3.610 -7.519 1.00 88.81 221 SER A CA 1
ATOM 1639 C C . SER A 1 221 ? 20.327 2.869 -8.850 1.00 88.81 221 SER A C 1
ATOM 1641 O O . SER A 1 221 ? 20.040 1.671 -8.952 1.00 88.81 221 SER A O 1
ATOM 1643 N N . PRO A 1 222 ? 20.901 3.529 -9.877 1.00 89.00 222 PRO A N 1
ATOM 1644 C CA . PRO A 1 222 ? 21.141 2.908 -11.181 1.00 89.00 222 PRO A CA 1
ATOM 1645 C C . PRO A 1 222 ? 21.993 1.633 -11.104 1.00 89.00 222 PRO A C 1
ATOM 1647 O O . PRO A 1 222 ? 21.643 0.621 -11.705 1.00 89.00 222 PRO A O 1
ATOM 1650 N N . SER A 1 223 ? 23.086 1.658 -10.331 1.00 89.25 223 SER A N 1
ATOM 1651 C CA . SER A 1 223 ? 23.978 0.500 -10.177 1.00 89.25 223 SER A CA 1
ATOM 1652 C C . SER A 1 223 ? 23.315 -0.661 -9.444 1.00 89.25 223 SER A C 1
ATOM 1654 O O . SER A 1 223 ? 23.550 -1.818 -9.781 1.00 89.25 223 SER A O 1
ATOM 1656 N N . SER A 1 224 ? 22.477 -0.352 -8.458 1.00 92.12 224 SER A N 1
ATOM 1657 C CA . SER A 1 224 ? 21.712 -1.345 -7.710 1.00 92.12 224 SER A CA 1
ATOM 1658 C C . SER A 1 224 ? 20.630 -1.985 -8.573 1.00 92.12 224 SER A C 1
ATOM 1660 O O . SER A 1 224 ? 20.455 -3.200 -8.531 1.00 92.12 224 SER A O 1
ATOM 1662 N N . LEU A 1 225 ? 19.947 -1.193 -9.407 1.00 93.69 225 LEU A N 1
ATOM 1663 C CA . LEU A 1 225 ? 18.974 -1.708 -10.366 1.00 93.69 225 LEU A CA 1
ATOM 1664 C C . LEU A 1 225 ? 19.640 -2.639 -11.385 1.00 93.69 225 LEU A C 1
ATOM 1666 O O . LEU A 1 225 ? 19.131 -3.728 -11.629 1.00 93.69 225 LEU A O 1
ATOM 1670 N N . GLU A 1 226 ? 20.788 -2.253 -11.942 1.00 93.44 226 GLU A N 1
ATOM 1671 C CA . GLU A 1 226 ? 21.543 -3.103 -12.870 1.00 93.44 226 GLU A CA 1
ATOM 1672 C C . GLU A 1 226 ? 21.979 -4.422 -12.215 1.00 93.44 226 GLU A C 1
ATOM 1674 O O . GLU A 1 226 ? 21.765 -5.494 -12.785 1.00 93.44 226 GLU A O 1
ATOM 1679 N N . ALA A 1 227 ? 22.517 -4.358 -10.993 1.00 93.56 227 ALA A N 1
ATOM 1680 C CA . ALA A 1 227 ? 22.908 -5.540 -10.229 1.00 93.56 227 ALA A CA 1
ATOM 1681 C C . ALA A 1 227 ? 21.713 -6.459 -9.937 1.00 93.56 227 ALA A C 1
ATOM 1683 O O . ALA A 1 227 ? 21.812 -7.671 -10.122 1.00 93.56 227 ALA A O 1
ATOM 1684 N N . LEU A 1 228 ? 20.572 -5.888 -9.537 1.00 95.50 228 LEU A N 1
ATOM 1685 C CA . LEU A 1 228 ? 19.343 -6.634 -9.292 1.00 95.50 228 LEU A CA 1
ATOM 1686 C C . LEU A 1 228 ? 18.885 -7.354 -10.562 1.00 95.50 228 LEU A C 1
ATOM 1688 O O . LEU A 1 228 ? 18.730 -8.571 -10.541 1.00 95.50 228 LEU A O 1
ATOM 1692 N N . LEU A 1 229 ? 18.717 -6.630 -11.672 1.00 95.38 229 LEU A N 1
ATOM 1693 C CA . LEU A 1 229 ? 18.233 -7.194 -12.937 1.00 95.38 229 LEU A CA 1
ATOM 1694 C C . LEU A 1 229 ? 19.168 -8.278 -13.491 1.00 95.38 229 LEU A C 1
ATOM 1696 O O . LEU A 1 229 ? 18.691 -9.264 -14.055 1.00 95.38 229 LEU A O 1
ATOM 1700 N N . GLY A 1 230 ? 20.480 -8.118 -13.295 1.00 95.38 230 GLY A N 1
ATOM 1701 C CA . GLY A 1 230 ? 21.489 -9.120 -13.637 1.00 95.38 230 GLY A CA 1
ATOM 1702 C C . GLY A 1 230 ? 21.494 -10.352 -12.725 1.00 95.38 230 GLY A C 1
ATOM 1703 O O . GLY A 1 230 ? 21.930 -11.415 -13.159 1.00 95.38 230 GLY A O 1
ATOM 1704 N N . SER A 1 231 ? 21.018 -10.222 -11.481 1.00 94.62 231 SER A N 1
ATOM 1705 C CA . SER A 1 231 ? 20.966 -11.310 -10.489 1.00 94.62 231 SER A CA 1
ATOM 1706 C C . SER A 1 231 ? 19.738 -12.221 -10.611 1.00 94.62 231 SER A C 1
ATOM 1708 O O . SER A 1 231 ? 19.722 -13.308 -10.033 1.00 94.62 231 SER A O 1
ATOM 1710 N N . LEU A 1 232 ? 18.703 -11.784 -11.336 1.00 94.31 232 LEU A N 1
ATOM 1711 C CA . LEU A 1 232 ? 17.492 -12.572 -11.568 1.00 94.31 232 LEU A CA 1
ATOM 1712 C C . LEU A 1 232 ? 17.762 -13.735 -12.535 1.00 94.31 232 LEU A C 1
ATOM 1714 O O . LEU A 1 232 ? 18.686 -13.675 -13.343 1.00 94.31 232 LEU A O 1
ATOM 1718 N N . ASP A 1 233 ? 16.936 -14.783 -12.465 1.00 90.12 233 ASP A N 1
ATOM 1719 C CA . ASP A 1 233 ? 17.025 -15.948 -13.351 1.00 90.12 233 ASP A CA 1
ATOM 1720 C C . ASP A 1 233 ? 15.714 -16.144 -14.148 1.00 90.12 233 ASP A C 1
ATOM 1722 O O . ASP A 1 233 ? 14.670 -16.413 -13.535 1.00 90.12 233 ASP A O 1
ATOM 1726 N N . PRO A 1 234 ? 15.737 -15.988 -15.490 1.00 91.00 234 PRO A N 1
ATOM 1727 C CA . PRO A 1 234 ? 16.872 -15.504 -16.285 1.00 91.00 234 PRO A CA 1
ATOM 1728 C C . PRO A 1 234 ? 17.156 -14.007 -16.044 1.00 91.00 234 PRO A C 1
ATOM 1730 O O . PRO A 1 234 ? 16.233 -13.260 -15.703 1.00 91.00 234 PRO A O 1
ATOM 1733 N N . PRO A 1 235 ? 18.392 -13.527 -16.287 1.00 93.00 235 PRO A N 1
ATOM 1734 C CA . PRO A 1 235 ? 18.706 -12.107 -16.169 1.00 93.00 235 PRO A CA 1
ATOM 1735 C C . PRO A 1 235 ? 17.828 -11.269 -17.093 1.00 93.00 235 PRO A C 1
ATOM 1737 O O . PRO A 1 235 ? 17.679 -11.582 -18.280 1.00 93.00 235 PRO A O 1
ATOM 1740 N N . VAL A 1 236 ? 17.271 -10.178 -16.571 1.00 91.56 236 VAL A N 1
ATOM 1741 C CA . VAL A 1 236 ? 16.361 -9.325 -17.340 1.00 91.56 236 VAL A CA 1
ATOM 1742 C C . VAL A 1 236 ? 17.166 -8.567 -18.391 1.00 91.56 236 VAL A C 1
ATOM 1744 O O . VAL A 1 236 ? 17.988 -7.713 -18.071 1.00 91.56 236 VAL A O 1
ATOM 1747 N N . GLN A 1 237 ? 16.920 -8.876 -19.662 1.00 88.69 237 GLN A N 1
ATOM 1748 C CA . GLN A 1 237 ? 17.564 -8.221 -20.803 1.00 88.69 237 GLN A CA 1
ATOM 1749 C C . GLN A 1 237 ? 16.761 -7.002 -21.272 1.00 88.69 237 GLN A C 1
ATOM 1751 O O . GLN A 1 237 ? 15.567 -6.917 -20.975 1.00 88.69 237 GLN A O 1
ATOM 1756 N N . PRO A 1 238 ? 17.348 -6.061 -22.031 1.00 87.62 238 PRO A N 1
ATOM 1757 C CA . PRO A 1 238 ? 16.581 -5.050 -22.755 1.00 87.62 238 PRO A CA 1
ATOM 1758 C C . PRO A 1 238 ? 15.469 -5.694 -23.602 1.00 87.62 238 PRO A C 1
ATOM 1760 O O . PRO A 1 238 ? 15.673 -6.783 -24.149 1.00 87.62 238 PRO A O 1
ATOM 1763 N N . PRO A 1 239 ? 14.285 -5.070 -23.707 1.00 85.12 239 PRO A N 1
ATOM 1764 C CA . PRO A 1 239 ? 13.212 -5.618 -24.519 1.00 85.12 239 PRO A CA 1
ATOM 1765 C C . PRO A 1 239 ? 13.615 -5.622 -25.999 1.00 85.12 239 PRO A C 1
ATOM 1767 O O . PRO A 1 239 ? 14.282 -4.711 -26.489 1.00 85.12 239 PRO A O 1
ATOM 1770 N N . SER A 1 240 ? 13.200 -6.663 -26.722 1.00 76.75 240 SER A N 1
ATOM 1771 C CA . SER A 1 240 ? 13.547 -6.846 -28.142 1.00 76.75 240 SER A CA 1
ATOM 1772 C C . SER A 1 240 ? 12.919 -5.789 -29.062 1.00 76.75 240 SER A C 1
ATOM 1774 O O . SER A 1 240 ? 13.406 -5.560 -30.170 1.00 76.75 240 SER A O 1
ATOM 1776 N N . MET A 1 241 ? 11.866 -5.116 -28.593 1.00 71.25 241 MET A N 1
ATOM 1777 C CA . MET A 1 241 ? 11.238 -3.964 -29.234 1.00 71.25 241 MET A CA 1
ATOM 1778 C C . MET A 1 241 ? 10.910 -2.897 -28.180 1.00 71.25 241 MET A C 1
ATOM 1780 O O . MET A 1 241 ? 10.751 -3.238 -27.007 1.00 71.25 241 MET A O 1
ATOM 1784 N N . PRO A 1 242 ? 10.814 -1.606 -28.557 1.00 67.31 242 PRO A N 1
ATOM 1785 C CA . PRO A 1 242 ? 10.516 -0.545 -27.604 1.00 67.31 242 PRO A CA 1
ATOM 1786 C C . PRO A 1 242 ? 9.184 -0.813 -26.900 1.00 67.31 242 PRO A C 1
ATOM 1788 O O . PRO A 1 242 ? 8.129 -0.821 -27.537 1.00 67.31 242 PRO A O 1
ATOM 1791 N N . LEU A 1 243 ? 9.229 -1.015 -25.583 1.00 68.44 243 LEU A N 1
ATOM 1792 C CA . LEU A 1 243 ? 8.019 -1.083 -24.779 1.00 68.44 243 LEU A CA 1
ATOM 1793 C C . LEU A 1 243 ? 7.472 0.334 -24.659 1.00 68.44 243 LEU A C 1
ATOM 1795 O O . LEU A 1 243 ? 8.023 1.187 -23.961 1.00 68.44 243 LEU A O 1
ATOM 1799 N N . PHE A 1 244 ? 6.377 0.601 -25.359 1.00 57.28 244 PHE A N 1
ATOM 1800 C CA . PHE A 1 244 ? 5.543 1.727 -24.994 1.00 57.28 244 PHE A CA 1
ATOM 1801 C C . PHE A 1 244 ? 4.933 1.357 -23.651 1.00 57.28 244 PHE A C 1
ATOM 1803 O O . PHE A 1 244 ? 4.168 0.405 -23.572 1.00 57.28 244 PHE A O 1
ATOM 1810 N N . SER A 1 245 ? 5.294 2.074 -22.590 1.00 49.94 245 SER A N 1
ATOM 1811 C CA . SER A 1 245 ? 4.429 2.146 -21.421 1.00 49.94 245 SER A CA 1
ATOM 1812 C C . SER A 1 245 ? 3.273 3.048 -21.834 1.00 49.94 245 SER A C 1
ATOM 1814 O O . SER A 1 245 ? 3.446 4.271 -21.800 1.00 49.94 245 SER A O 1
ATOM 1816 N N . PRO A 1 246 ? 2.097 2.540 -22.258 1.00 45.94 246 PRO A N 1
ATOM 1817 C CA . PRO A 1 246 ? 0.943 3.387 -22.093 1.00 45.94 246 PRO A CA 1
ATOM 1818 C C . PRO A 1 246 ? 0.896 3.677 -20.587 1.00 45.94 246 PRO A C 1
ATOM 1820 O O . PRO A 1 246 ? 1.108 2.791 -19.750 1.00 45.94 246 PRO A O 1
ATOM 1823 N N . ALA A 1 247 ? 0.662 4.936 -20.227 1.00 41.41 247 ALA A N 1
ATOM 1824 C CA . ALA A 1 247 ? 0.480 5.322 -18.830 1.00 41.41 247 ALA A CA 1
ATOM 1825 C C . ALA A 1 247 ? -0.616 4.477 -18.139 1.00 41.41 247 ALA A C 1
ATOM 1827 O O . ALA A 1 247 ? -0.715 4.476 -16.922 1.00 41.41 247 ALA A O 1
ATOM 1828 N N . ILE A 1 248 ? -1.397 3.721 -18.916 1.00 45.19 248 ILE A N 1
ATOM 1829 C CA . ILE A 1 248 ? -2.576 2.971 -18.529 1.00 45.19 248 ILE A CA 1
ATOM 1830 C C . ILE A 1 248 ? -2.589 1.672 -19.358 1.00 45.19 248 ILE A C 1
ATOM 1832 O O . ILE A 1 248 ? -2.481 1.757 -20.584 1.00 45.19 248 ILE A O 1
ATOM 1836 N N . PRO A 1 249 ? -2.730 0.467 -18.779 1.00 41.59 249 PRO A N 1
ATOM 1837 C CA . PRO A 1 249 ? -2.991 -0.720 -19.586 1.00 41.59 249 PRO A CA 1
ATOM 1838 C C . PRO A 1 249 ? -4.314 -0.524 -20.346 1.00 41.59 249 PRO A C 1
ATOM 1840 O O . PRO A 1 249 ? -5.385 -0.453 -19.743 1.00 41.59 249 PRO A O 1
ATOM 1843 N N . LEU A 1 250 ? -4.240 -0.410 -21.677 1.00 38.09 250 LEU A N 1
ATOM 1844 C CA . LEU A 1 250 ? -5.411 -0.449 -22.553 1.00 38.09 250 LEU A CA 1
ATOM 1845 C C . LEU A 1 250 ? -6.102 -1.802 -22.351 1.00 38.09 250 LEU A C 1
ATOM 1847 O O . LEU A 1 250 ? -5.541 -2.850 -22.668 1.00 38.09 250 LEU A O 1
ATOM 1851 N N . SER A 1 251 ? -7.278 -1.719 -21.729 1.00 36.72 251 SER A N 1
ATOM 1852 C CA . SER A 1 251 ? -8.347 -2.709 -21.601 1.00 36.72 251 SER A CA 1
ATOM 1853 C C . SER A 1 251 ? -8.086 -4.070 -22.259 1.00 36.72 251 SER A C 1
ATOM 1855 O O . SER A 1 251 ? -8.138 -4.189 -23.482 1.00 36.72 251 SER A O 1
ATOM 1857 N N . SER A 1 252 ? -7.983 -5.133 -21.455 1.00 37.62 252 SER A N 1
ATOM 1858 C CA . SER A 1 252 ? -8.666 -6.361 -21.862 1.00 37.62 252 SER A CA 1
ATOM 1859 C C . SER A 1 252 ? -10.150 -6.117 -21.616 1.00 37.62 252 SER A C 1
ATOM 1861 O O . SER A 1 252 ? -10.561 -5.962 -20.466 1.00 37.62 252 SER A O 1
ATOM 1863 N N . THR A 1 253 ? -10.934 -5.992 -22.683 1.00 35.12 253 THR A N 1
ATOM 1864 C CA . THR A 1 253 ? -12.396 -6.030 -22.618 1.00 35.12 253 THR A CA 1
ATOM 1865 C C . THR A 1 253 ? -12.797 -7.430 -22.173 1.00 35.12 253 THR A C 1
ATOM 1867 O O . THR A 1 253 ? -12.972 -8.327 -22.995 1.00 35.12 253 THR A O 1
ATOM 1870 N N . THR A 1 254 ? -12.864 -7.649 -20.865 1.00 38.84 254 THR A N 1
ATOM 1871 C CA . THR A 1 254 ? -13.557 -8.808 -20.319 1.00 38.84 254 THR A CA 1
ATOM 1872 C C . THR A 1 254 ? -14.868 -8.274 -19.762 1.00 38.84 254 THR A C 1
ATOM 1874 O O . THR A 1 254 ? -14.879 -7.662 -18.700 1.00 38.84 254 THR A O 1
ATOM 1877 N N . ASP A 1 255 ? -15.964 -8.477 -20.494 1.00 35.28 255 ASP A N 1
ATOM 1878 C CA . ASP A 1 255 ? -17.325 -8.088 -20.077 1.00 35.28 255 ASP A CA 1
ATOM 1879 C C . ASP A 1 255 ? -17.854 -8.940 -18.904 1.00 35.28 255 ASP A C 1
ATOM 1881 O O . ASP A 1 255 ? -18.974 -8.749 -18.432 1.00 35.28 255 ASP A O 1
ATOM 1885 N N . ALA A 1 256 ? -17.061 -9.902 -18.422 1.00 38.22 256 ALA A N 1
ATOM 1886 C CA . ALA A 1 256 ? -17.400 -10.713 -17.267 1.00 38.22 256 ALA A CA 1
ATOM 1887 C C . ALA A 1 256 ? -17.087 -9.944 -15.977 1.00 38.22 256 ALA A C 1
ATOM 1889 O O . ALA A 1 256 ? -15.938 -9.568 -15.732 1.00 38.22 256 ALA A O 1
ATOM 1890 N N . ALA A 1 257 ? -18.109 -9.748 -15.140 1.00 38.91 257 ALA A N 1
ATOM 1891 C CA . ALA A 1 257 ? -17.921 -9.323 -13.760 1.00 38.91 257 ALA A CA 1
ATOM 1892 C C . ALA A 1 257 ? -16.885 -10.242 -13.096 1.00 38.91 257 ALA A C 1
ATOM 1894 O O . ALA A 1 257 ? -16.995 -11.467 -13.190 1.00 38.91 257 ALA A O 1
ATOM 1895 N N . SER A 1 258 ? -15.866 -9.666 -12.456 1.00 41.16 258 SER A N 1
ATOM 1896 C CA . SER A 1 258 ? -14.939 -10.444 -11.639 1.00 41.16 258 SER A CA 1
ATOM 1897 C C . SER A 1 258 ? -15.748 -11.084 -10.513 1.00 41.16 258 SER A C 1
ATOM 1899 O O . SER A 1 258 ? -16.202 -10.398 -9.601 1.00 41.16 258 SER A O 1
ATOM 1901 N N . THR A 1 259 ? -15.993 -12.389 -10.602 1.00 40.62 259 THR A N 1
ATOM 1902 C CA . THR A 1 259 ? -16.621 -13.141 -9.520 1.00 40.62 259 THR A CA 1
ATOM 1903 C C . THR A 1 259 ? -15.609 -13.249 -8.393 1.00 40.62 259 THR A C 1
ATOM 1905 O O . THR A 1 259 ? -14.694 -14.058 -8.463 1.00 40.62 259 THR A O 1
ATOM 1908 N N . SER A 1 260 ? -15.760 -12.388 -7.390 1.00 45.88 260 SER A N 1
ATOM 1909 C CA . SER A 1 260 ? -15.060 -12.505 -6.115 1.00 45.88 260 SER A CA 1
ATOM 1910 C C . SER A 1 260 ? -15.568 -13.752 -5.398 1.00 45.88 260 SER A C 1
ATOM 1912 O O . SER A 1 260 ? -16.766 -13.841 -5.100 1.00 45.88 260 SER A O 1
ATOM 1914 N N . THR A 1 261 ? -14.704 -14.728 -5.132 1.00 45.59 261 THR A N 1
ATOM 1915 C CA . THR A 1 261 ? -15.014 -15.751 -4.136 1.00 45.59 261 THR A CA 1
ATOM 1916 C C . THR A 1 261 ? -15.206 -15.079 -2.778 1.00 45.59 261 THR A C 1
ATOM 1918 O O . THR A 1 261 ? -14.552 -14.099 -2.430 1.00 45.59 261 THR A O 1
ATOM 1921 N N . ALA A 1 262 ? -16.123 -15.609 -1.966 1.00 46.97 262 ALA A N 1
ATOM 1922 C CA . ALA A 1 262 ? -16.333 -15.118 -0.603 1.00 46.97 262 ALA A CA 1
ATOM 1923 C C . ALA A 1 262 ? -15.147 -15.432 0.342 1.00 46.97 262 ALA A C 1
ATOM 1925 O O . ALA A 1 262 ? -15.193 -15.066 1.518 1.00 46.97 262 ALA A O 1
ATOM 1926 N N . GLU A 1 263 ? -14.105 -16.109 -0.156 1.00 55.91 263 GLU A N 1
ATOM 1927 C CA . GLU A 1 263 ? -12.927 -16.558 0.585 1.00 55.91 263 GLU A CA 1
ATOM 1928 C C . GLU A 1 263 ? -11.660 -15.831 0.086 1.00 55.91 263 GLU A C 1
ATOM 1930 O O . GLU A 1 263 ? -11.086 -16.218 -0.928 1.00 55.91 263 GLU A O 1
ATOM 1935 N N . PRO A 1 264 ? -11.169 -14.802 0.806 1.00 55.88 264 PRO A N 1
ATOM 1936 C CA . PRO A 1 264 ? -10.013 -13.996 0.390 1.00 55.88 264 PRO A CA 1
ATOM 1937 C C . PRO A 1 264 ? -8.713 -14.784 0.170 1.00 55.88 264 PRO A C 1
ATOM 1939 O O . PRO A 1 264 ? -7.873 -14.357 -0.613 1.00 55.88 264 PRO A O 1
ATOM 1942 N N . GLU A 1 265 ? -8.548 -15.931 0.835 1.00 60.25 265 GLU A N 1
ATOM 1943 C CA . GLU A 1 265 ? -7.387 -16.825 0.669 1.00 60.25 265 GLU A CA 1
ATOM 1944 C C . GLU A 1 265 ? -7.347 -17.489 -0.721 1.00 60.25 265 GLU A C 1
ATOM 1946 O O . GLU A 1 265 ? -6.298 -17.948 -1.168 1.00 60.25 265 GLU A O 1
ATOM 1951 N N . LEU A 1 266 ? -8.485 -17.531 -1.425 1.00 63.22 266 LEU A N 1
ATOM 1952 C CA . LEU A 1 266 ? -8.619 -18.088 -2.773 1.00 63.22 266 LEU A CA 1
ATOM 1953 C C . LEU A 1 266 ? -8.672 -17.005 -3.857 1.00 63.22 266 LEU A C 1
ATOM 1955 O O . LEU A 1 266 ? -8.843 -17.323 -5.030 1.00 63.22 266 LEU A O 1
ATOM 1959 N N . ALA A 1 267 ? -8.456 -15.735 -3.503 1.00 60.50 267 ALA A N 1
ATOM 1960 C CA . ALA A 1 267 ? -8.531 -14.609 -4.433 1.00 60.50 267 ALA A CA 1
ATOM 1961 C C . ALA A 1 267 ? -7.575 -14.737 -5.636 1.00 60.50 267 ALA A C 1
ATOM 1963 O O . ALA A 1 267 ? -7.857 -14.233 -6.722 1.00 60.50 267 ALA A O 1
ATOM 1964 N N . SER A 1 268 ? -6.450 -15.439 -5.470 1.00 61.62 268 SER A N 1
ATOM 1965 C CA . SER A 1 268 ? -5.523 -15.752 -6.563 1.00 61.62 268 SER A CA 1
ATOM 1966 C C . SER A 1 268 ? -6.122 -16.705 -7.607 1.00 61.62 268 SER A C 1
ATOM 1968 O O . SER A 1 268 ? -5.770 -16.604 -8.781 1.00 61.62 268 SER A O 1
ATOM 1970 N N . ALA A 1 269 ? -7.049 -17.585 -7.211 1.00 62.06 269 ALA A N 1
ATOM 1971 C CA . ALA A 1 269 ? -7.762 -18.499 -8.103 1.00 62.06 269 ALA A CA 1
ATOM 1972 C C . ALA A 1 269 ? -8.866 -17.797 -8.915 1.00 62.06 269 ALA A C 1
ATOM 1974 O O . ALA A 1 269 ? -9.211 -18.263 -10.000 1.00 62.06 269 ALA A O 1
ATOM 1975 N N . ASP A 1 270 ? -9.370 -16.656 -8.431 1.00 56.56 270 ASP A N 1
ATOM 1976 C CA . ASP A 1 270 ? -10.350 -15.821 -9.145 1.00 56.56 270 ASP A CA 1
ATOM 1977 C C . ASP A 1 270 ? -9.725 -15.021 -10.294 1.00 56.56 270 ASP A C 1
ATOM 1979 O O . ASP A 1 270 ? -10.424 -14.468 -11.151 1.00 56.5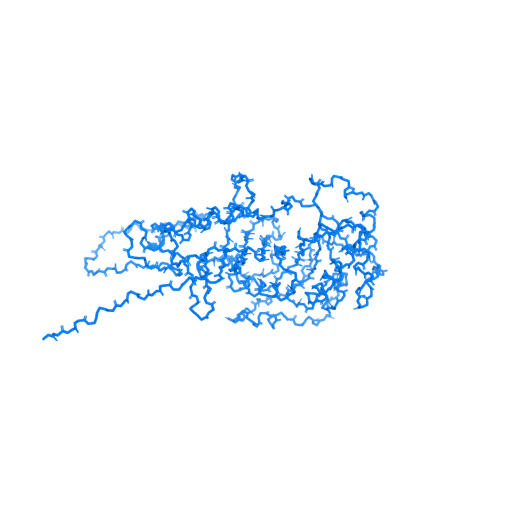6 270 ASP A O 1
ATOM 1983 N N . VAL A 1 271 ? -8.391 -14.957 -10.345 1.00 64.19 271 VAL A N 1
ATOM 1984 C CA . VAL A 1 271 ? -7.678 -14.380 -11.478 1.00 64.19 271 VAL A CA 1
ATOM 1985 C C . VAL A 1 271 ? -7.732 -15.375 -12.633 1.00 64.19 271 VAL A C 1
ATOM 1987 O O . VAL A 1 271 ? -7.020 -16.378 -12.648 1.00 64.19 271 VAL A O 1
ATOM 1990 N N . ALA A 1 272 ? -8.570 -15.083 -13.630 1.00 57.12 272 ALA A N 1
ATOM 1991 C CA . ALA A 1 272 ? -8.661 -15.893 -14.838 1.00 57.12 272 ALA A CA 1
ATOM 1992 C C . ALA A 1 272 ? -7.265 -16.122 -15.445 1.00 57.12 272 ALA A C 1
ATOM 1994 O O . ALA A 1 272 ? -6.552 -15.168 -15.779 1.00 57.12 272 ALA A O 1
ATOM 1995 N N . SER A 1 273 ? -6.894 -17.395 -15.617 1.00 51.16 273 SER A N 1
ATOM 1996 C CA . SER A 1 273 ? -5.722 -17.782 -16.402 1.00 51.16 273 SER A CA 1
ATOM 1997 C C . SER A 1 273 ? -5.924 -17.250 -17.820 1.00 51.16 273 SER A C 1
ATOM 1999 O O . SER A 1 273 ? -6.833 -17.676 -18.528 1.00 51.16 273 SER A O 1
ATOM 2001 N N . ARG A 1 274 ? -5.158 -16.227 -18.206 1.00 51.66 274 ARG A N 1
ATOM 2002 C CA . ARG A 1 274 ? -5.317 -15.566 -19.506 1.00 51.66 274 ARG A CA 1
ATOM 2003 C C . ARG A 1 274 ? -4.886 -16.512 -20.631 1.00 51.66 274 ARG A C 1
ATOM 2005 O O . ARG A 1 274 ? -3.691 -16.676 -20.855 1.00 51.66 274 ARG A O 1
ATOM 2012 N N . ASP A 1 275 ? -5.849 -17.043 -21.384 1.00 37.09 275 ASP A N 1
ATOM 2013 C CA . ASP A 1 275 ? -5.610 -17.618 -22.713 1.00 37.09 275 ASP A CA 1
ATOM 2014 C C . ASP A 1 275 ? -5.458 -16.480 -23.736 1.00 37.09 275 ASP A C 1
ATOM 2016 O O . ASP A 1 275 ? -6.399 -15.760 -24.077 1.00 37.09 275 ASP A O 1
ATOM 2020 N N . VAL A 1 276 ? -4.224 -16.264 -24.189 1.00 44.72 276 VAL A N 1
ATOM 2021 C CA . VAL A 1 276 ? -3.820 -15.119 -25.016 1.00 44.72 276 VAL A CA 1
ATOM 2022 C C . VAL A 1 276 ? -4.125 -15.395 -26.492 1.00 44.72 276 VAL A C 1
ATOM 2024 O O . VAL A 1 276 ? -3.329 -16.025 -27.183 1.00 44.72 276 VAL A O 1
ATOM 2027 N N . SER A 1 277 ? -5.267 -14.919 -27.002 1.00 33.94 277 SER A N 1
ATOM 2028 C CA . SER A 1 277 ? -5.591 -15.005 -28.443 1.00 33.94 277 SER A CA 1
ATOM 2029 C C . SER A 1 277 ? -6.282 -13.775 -29.053 1.00 33.94 277 SER A C 1
ATOM 2031 O O . SER A 1 277 ? -6.868 -13.870 -30.127 1.00 33.94 277 SER A O 1
ATOM 2033 N N . THR A 1 278 ? -6.180 -12.591 -28.442 1.00 36.88 278 THR A N 1
ATOM 2034 C CA . THR A 1 278 ? -6.715 -11.352 -29.040 1.00 36.88 278 THR A CA 1
ATOM 2035 C C . THR A 1 278 ? -5.601 -10.429 -29.522 1.00 36.88 278 THR A C 1
ATOM 2037 O O . THR A 1 278 ? -4.824 -9.891 -28.732 1.00 36.88 278 THR A O 1
ATOM 2040 N N . GLU A 1 279 ? -5.540 -10.260 -30.841 1.00 35.69 279 GLU A N 1
ATOM 2041 C CA . GLU A 1 279 ? -4.629 -9.382 -31.572 1.00 35.69 279 GLU A CA 1
ATOM 2042 C C . GLU A 1 279 ? -4.711 -7.929 -31.060 1.00 35.69 279 GLU A C 1
ATOM 2044 O O . GLU A 1 279 ? -5.778 -7.320 -31.054 1.00 35.69 279 GLU A O 1
ATOM 2049 N N . GLY A 1 280 ? -3.573 -7.366 -30.626 1.00 40.91 280 GLY A N 1
ATOM 2050 C CA . GLY A 1 280 ? -3.430 -5.927 -30.341 1.00 40.91 280 GLY A CA 1
ATOM 2051 C C . GLY A 1 280 ? -2.659 -5.543 -29.068 1.00 40.91 280 GLY A C 1
ATOM 2052 O O . GLY A 1 280 ? -2.248 -4.394 -28.942 1.00 40.91 280 GLY A O 1
ATOM 2053 N N . THR A 1 281 ? -2.406 -6.474 -28.141 1.00 46.81 281 THR A N 1
ATOM 2054 C CA . THR A 1 281 ? -1.856 -6.189 -26.789 1.00 46.81 281 THR A CA 1
ATOM 2055 C C . THR A 1 281 ? -0.479 -6.802 -26.502 1.00 46.81 281 THR A C 1
ATOM 2057 O O . THR A 1 281 ? -0.080 -6.916 -25.346 1.00 46.81 281 THR A O 1
ATOM 2060 N N . PHE A 1 282 ? 0.292 -7.151 -27.536 1.00 41.75 282 PHE A N 1
ATOM 2061 C CA . PHE A 1 282 ? 1.556 -7.892 -27.398 1.00 41.75 282 PHE A CA 1
ATOM 2062 C C . PHE A 1 282 ? 2.606 -7.248 -26.462 1.00 41.75 282 PHE A C 1
ATOM 2064 O O . PHE A 1 282 ? 3.391 -7.972 -25.860 1.00 41.75 282 PHE A O 1
ATOM 2071 N N . TRP A 1 283 ? 2.606 -5.921 -26.277 1.00 45.41 283 TRP A N 1
ATOM 2072 C CA . TRP A 1 283 ? 3.672 -5.204 -25.550 1.00 45.41 283 TRP A CA 1
ATOM 2073 C C . TRP A 1 283 ? 3.535 -5.192 -24.024 1.00 45.41 283 TRP A C 1
ATOM 2075 O O . TRP A 1 283 ? 4.538 -5.200 -23.321 1.00 45.41 283 TRP A O 1
ATOM 2085 N N . ASN A 1 284 ? 2.312 -5.198 -23.487 1.00 57.56 284 ASN A N 1
ATOM 2086 C CA . ASN A 1 284 ? 2.100 -5.149 -22.031 1.00 57.56 284 ASN A CA 1
ATOM 2087 C C . ASN A 1 284 ? 2.265 -6.519 -21.361 1.00 57.56 284 ASN A C 1
ATOM 2089 O O . ASN A 1 284 ? 2.380 -6.607 -20.140 1.00 57.56 284 ASN A O 1
ATOM 2093 N N . ILE A 1 285 ? 2.278 -7.586 -22.163 1.00 63.16 285 ILE A N 1
ATOM 2094 C CA . ILE A 1 285 ? 2.360 -8.966 -21.692 1.00 63.16 285 ILE A CA 1
ATOM 2095 C C . ILE A 1 285 ? 3.664 -9.196 -20.915 1.00 63.16 285 ILE A C 1
ATOM 2097 O O . ILE A 1 285 ? 3.622 -9.833 -19.869 1.00 63.16 285 ILE A O 1
ATOM 2101 N N . GLU A 1 286 ? 4.792 -8.610 -21.336 1.00 68.75 286 GLU A N 1
ATOM 2102 C CA . GLU A 1 286 ? 6.083 -8.791 -20.644 1.00 68.75 286 GLU A CA 1
ATOM 2103 C C . GLU A 1 286 ? 6.066 -8.343 -19.171 1.00 68.75 286 GLU A C 1
ATOM 2105 O O . GLU A 1 286 ? 6.788 -8.913 -18.354 1.00 68.75 286 GLU A O 1
ATOM 2110 N N . TYR A 1 287 ? 5.232 -7.363 -18.806 1.00 79.81 287 TYR A N 1
ATOM 2111 C CA . TYR A 1 287 ? 5.093 -6.923 -17.412 1.00 79.81 287 TYR A CA 1
ATOM 2112 C C . TYR A 1 287 ? 4.106 -7.777 -16.608 1.00 79.81 287 TYR A C 1
ATOM 2114 O O . TYR A 1 287 ? 4.197 -7.836 -15.383 1.00 79.81 287 TYR A O 1
ATOM 2122 N N . SER A 1 288 ? 3.135 -8.398 -17.277 1.00 76.38 288 SER A N 1
ATOM 2123 C CA . SER A 1 288 ? 2.027 -9.110 -16.630 1.00 76.38 288 SER A CA 1
ATOM 2124 C C . SER A 1 288 ? 2.200 -10.621 -16.580 1.00 76.38 288 SER A C 1
ATOM 2126 O O . SER A 1 288 ? 1.477 -11.274 -15.831 1.00 76.38 288 SER A O 1
ATOM 2128 N N . LEU A 1 289 ? 3.133 -11.188 -17.348 1.00 80.75 289 LEU A N 1
ATOM 2129 C CA . LEU A 1 289 ? 3.431 -12.612 -17.276 1.00 80.75 289 LEU A CA 1
ATOM 2130 C C . LEU A 1 289 ? 4.083 -12.962 -15.941 1.00 80.75 289 LEU A C 1
ATOM 2132 O O . LEU A 1 289 ? 5.086 -12.382 -15.522 1.00 80.75 289 LEU A O 1
ATOM 2136 N N . VAL A 1 290 ? 3.496 -13.963 -15.296 1.00 85.69 290 VAL A N 1
ATOM 2137 C CA . VAL A 1 290 ? 3.998 -14.552 -14.064 1.00 85.69 290 VAL A CA 1
ATOM 2138 C C . VAL A 1 290 ? 5.335 -15.238 -14.351 1.00 85.69 290 VAL A C 1
ATOM 2140 O O . VAL A 1 290 ? 5.429 -16.087 -15.235 1.00 85.69 290 VAL A O 1
ATOM 2143 N N . SER A 1 291 ? 6.378 -14.831 -13.633 1.00 88.69 291 SER A N 1
ATOM 2144 C CA . SER A 1 291 ? 7.749 -15.325 -13.792 1.00 88.69 291 SER A CA 1
ATOM 2145 C C . SER A 1 291 ? 8.565 -14.959 -12.556 1.00 88.69 291 SER A C 1
ATOM 2147 O O . SER A 1 291 ? 8.258 -13.973 -11.896 1.00 88.69 291 SER A O 1
ATOM 2149 N N . THR A 1 292 ? 9.630 -15.698 -12.260 1.00 89.50 292 THR A N 1
ATOM 2150 C CA . THR A 1 292 ? 10.613 -15.354 -11.217 1.00 89.50 292 THR A CA 1
ATOM 2151 C C . THR A 1 292 ? 11.413 -14.092 -11.553 1.00 89.50 292 THR A C 1
ATOM 2153 O O . THR A 1 292 ? 11.938 -13.434 -10.663 1.00 89.50 292 THR A O 1
ATOM 2156 N N . ALA A 1 293 ? 11.499 -13.718 -12.830 1.00 90.38 293 ALA A N 1
ATOM 2157 C CA . ALA A 1 293 ? 12.296 -12.586 -13.302 1.00 90.38 293 ALA A CA 1
ATOM 2158 C C . ALA A 1 293 ? 11.445 -11.570 -14.075 1.00 90.38 293 ALA A C 1
ATOM 2160 O O . ALA A 1 293 ? 11.794 -11.135 -15.173 1.00 90.38 293 ALA A O 1
ATOM 2161 N N . ARG A 1 294 ? 10.280 -11.209 -13.526 1.00 90.69 294 ARG A N 1
ATOM 2162 C CA . ARG A 1 294 ? 9.385 -10.238 -14.164 1.00 90.69 294 ARG A CA 1
ATOM 2163 C C . ARG A 1 294 ? 10.078 -8.877 -14.282 1.00 90.69 294 ARG A C 1
ATOM 2165 O O . ARG A 1 294 ? 10.649 -8.376 -13.311 1.00 90.69 294 ARG A O 1
ATOM 2172 N N . ARG A 1 295 ? 10.008 -8.264 -15.467 1.00 91.38 295 ARG A N 1
ATOM 2173 C CA . ARG A 1 295 ? 10.554 -6.923 -15.713 1.00 91.38 295 ARG A CA 1
ATOM 2174 C C . ARG A 1 295 ? 9.796 -5.896 -14.855 1.00 91.38 295 ARG A C 1
ATOM 2176 O O . ARG A 1 295 ? 8.565 -5.863 -14.927 1.00 91.38 295 ARG A O 1
ATOM 2183 N N . PRO A 1 296 ? 10.482 -5.020 -14.097 1.00 93.31 296 PRO A N 1
ATOM 2184 C CA . PRO A 1 296 ? 9.821 -3.888 -13.459 1.00 93.31 296 PRO A CA 1
ATOM 2185 C C . PRO A 1 296 ? 9.172 -2.996 -14.523 1.00 93.31 296 PRO A C 1
ATOM 2187 O O . PRO A 1 296 ? 9.832 -2.576 -15.470 1.00 93.31 296 PRO A O 1
ATOM 2190 N N . ARG A 1 297 ? 7.889 -2.670 -14.372 1.00 91.88 297 ARG A N 1
ATOM 2191 C CA . ARG A 1 297 ? 7.217 -1.676 -15.222 1.00 91.88 297 ARG A CA 1
ATOM 2192 C C . ARG A 1 297 ? 7.738 -0.278 -14.930 1.00 91.88 297 ARG A C 1
ATOM 2194 O O . ARG A 1 297 ? 7.915 0.520 -15.848 1.00 91.88 297 ARG A O 1
ATOM 2201 N N . LEU A 1 298 ? 7.980 0.018 -13.655 1.00 93.44 298 LEU A N 1
ATOM 2202 C CA . LEU A 1 298 ? 8.434 1.333 -13.231 1.00 93.44 298 LEU A CA 1
ATOM 2203 C C . LEU A 1 298 ? 9.443 1.280 -12.089 1.00 93.44 298 LEU A C 1
ATOM 2205 O O . LEU A 1 298 ? 9.477 0.339 -11.296 1.00 93.44 298 LEU A O 1
ATOM 2209 N N . VAL A 1 299 ? 10.222 2.347 -11.991 1.00 93.50 299 VAL A N 1
ATOM 2210 C CA . VAL A 1 299 ? 11.033 2.692 -10.829 1.00 93.50 299 VAL A CA 1
ATOM 2211 C C . VAL A 1 299 ? 10.599 4.075 -10.367 1.00 93.50 299 VAL A C 1
ATOM 2213 O O . VAL A 1 299 ? 10.539 5.010 -11.165 1.00 93.50 299 VAL A O 1
ATOM 2216 N N . SER A 1 300 ? 10.259 4.211 -9.089 1.00 90.75 300 SER A N 1
ATOM 2217 C CA . SER A 1 300 ? 9.882 5.490 -8.496 1.00 90.75 300 SER A CA 1
ATOM 2218 C C . SER A 1 300 ? 11.035 6.063 -7.678 1.00 90.75 300 SER A C 1
ATOM 2220 O O . SER A 1 300 ? 11.582 5.336 -6.859 1.00 90.75 300 SER A O 1
ATOM 2222 N N . ILE A 1 301 ? 11.358 7.345 -7.834 1.00 87.81 301 ILE A N 1
ATOM 2223 C CA . ILE A 1 301 ? 12.403 8.026 -7.055 1.00 87.81 301 ILE A CA 1
ATOM 2224 C C . ILE A 1 301 ? 11.885 9.270 -6.336 1.00 87.81 301 ILE A C 1
ATOM 2226 O O . ILE A 1 301 ? 11.017 10.000 -6.837 1.00 87.81 301 ILE A O 1
ATOM 2230 N N . ASN A 1 302 ? 12.449 9.543 -5.165 1.00 82.50 302 ASN A N 1
ATOM 2231 C CA . ASN A 1 302 ? 12.120 10.721 -4.382 1.00 82.50 302 ASN A CA 1
ATOM 2232 C C . ASN A 1 302 ? 12.929 11.966 -4.784 1.00 82.50 302 ASN A C 1
ATOM 2234 O O . ASN A 1 302 ? 14.003 12.250 -4.252 1.00 82.50 302 ASN A O 1
ATOM 2238 N N . VAL A 1 303 ? 12.354 12.790 -5.661 1.00 69.06 303 VAL A N 1
ATOM 2239 C CA . VAL A 1 303 ? 13.016 13.992 -6.211 1.00 69.06 303 VAL A CA 1
ATOM 2240 C C . VAL A 1 303 ? 13.324 15.060 -5.150 1.00 69.06 303 VAL A C 1
ATOM 2242 O O . VAL A 1 303 ? 14.223 15.876 -5.337 1.00 69.06 303 VAL A O 1
ATOM 2245 N N . LYS A 1 304 ? 12.607 15.085 -4.013 1.00 67.06 304 LYS A N 1
ATOM 2246 C CA . LYS A 1 304 ? 12.901 16.047 -2.930 1.00 67.06 304 LYS A CA 1
ATOM 2247 C C . LYS A 1 304 ? 14.187 15.713 -2.181 1.00 67.06 304 LYS A C 1
ATOM 2249 O O . LYS A 1 304 ? 14.787 16.613 -1.600 1.00 67.06 304 LYS A O 1
ATOM 2254 N N . GLN A 1 305 ? 14.547 14.437 -2.132 1.00 60.44 305 GLN A N 1
ATOM 2255 C CA . GLN A 1 305 ? 15.718 13.962 -1.401 1.00 60.44 305 GLN A CA 1
ATOM 2256 C C . GLN A 1 305 ? 16.945 13.947 -2.299 1.00 60.44 305 GLN A C 1
ATOM 2258 O O . GLN A 1 305 ? 18.016 14.350 -1.856 1.00 60.44 305 GLN A O 1
ATOM 2263 N N . ASP A 1 306 ? 16.759 13.566 -3.562 1.00 60.84 306 ASP A N 1
ATOM 2264 C CA . ASP A 1 306 ? 17.818 13.584 -4.554 1.00 60.84 306 ASP A CA 1
ATOM 2265 C C . ASP A 1 306 ? 17.349 14.279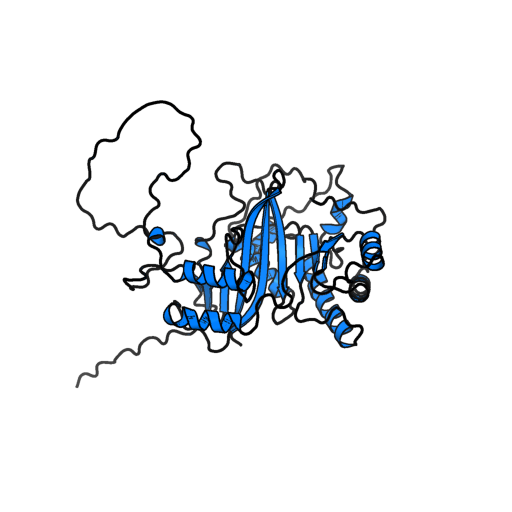 -5.848 1.00 60.84 306 ASP A C 1
ATOM 2267 O O . ASP A 1 306 ? 16.842 13.636 -6.772 1.00 60.84 306 ASP A O 1
ATOM 2271 N N . PRO A 1 307 ? 17.499 15.614 -5.946 1.00 59.06 307 PRO A N 1
ATOM 2272 C CA . PRO A 1 307 ? 17.194 16.349 -7.172 1.00 59.06 307 PRO A CA 1
ATOM 2273 C C . PRO A 1 307 ? 18.116 15.963 -8.342 1.00 59.06 307 PRO A C 1
ATOM 2275 O O . PRO A 1 307 ? 17.814 16.311 -9.484 1.00 59.06 307 PRO A O 1
ATOM 2278 N N . CYS A 1 308 ? 19.212 15.241 -8.074 1.00 57.19 308 CYS A N 1
ATOM 2279 C CA . CYS A 1 308 ? 20.129 14.698 -9.070 1.00 57.19 308 CYS A CA 1
ATOM 2280 C C . CYS A 1 308 ? 19.804 13.243 -9.455 1.00 57.19 308 CYS A C 1
ATOM 2282 O O . CYS A 1 308 ? 20.317 12.793 -10.473 1.00 57.19 308 CYS A O 1
ATOM 2284 N N . ALA A 1 309 ? 18.934 12.526 -8.727 1.00 57.28 309 ALA A N 1
ATOM 2285 C CA . ALA A 1 309 ? 18.532 11.150 -9.063 1.00 57.28 309 ALA A CA 1
ATOM 2286 C C . ALA A 1 309 ? 17.788 11.057 -10.402 1.00 57.28 309 ALA A C 1
ATOM 2288 O O . ALA A 1 309 ? 17.780 10.009 -11.045 1.00 57.28 309 ALA A O 1
ATOM 2289 N N . PHE A 1 310 ? 17.191 12.160 -10.863 1.00 64.00 310 PHE A N 1
ATOM 2290 C CA . PHE A 1 310 ? 16.695 12.283 -12.232 1.00 64.00 310 PHE A CA 1
ATOM 2291 C C . PHE A 1 310 ? 17.831 12.707 -13.178 1.00 64.00 310 PHE A C 1
ATOM 2293 O O . PHE A 1 310 ? 17.709 13.683 -13.924 1.00 64.00 310 PHE A O 1
ATOM 2300 N N . ASP A 1 311 ? 18.972 12.013 -13.130 1.00 74.06 311 ASP A N 1
ATOM 2301 C CA . ASP A 1 311 ? 20.033 12.267 -14.094 1.00 74.06 311 ASP A CA 1
ATOM 2302 C C . ASP A 1 311 ? 19.649 11.697 -15.472 1.00 74.06 311 ASP A C 1
ATOM 2304 O O . ASP A 1 311 ? 18.850 10.763 -15.635 1.00 74.06 311 ASP A O 1
ATOM 2308 N N . ARG A 1 312 ? 20.196 12.314 -16.520 1.00 80.75 312 ARG A N 1
ATOM 2309 C CA . ARG A 1 312 ? 19.900 11.925 -17.901 1.00 80.75 312 ARG A CA 1
ATOM 2310 C C . ARG A 1 312 ? 20.337 10.485 -18.194 1.00 80.75 312 ARG A C 1
ATOM 2312 O O . ARG A 1 312 ? 19.739 9.851 -19.060 1.00 80.75 312 ARG A O 1
ATOM 2319 N N . HIS A 1 313 ? 21.352 9.984 -17.493 1.00 86.31 313 HIS A N 1
ATOM 2320 C CA . HIS A 1 313 ? 21.898 8.647 -17.698 1.00 86.31 313 HIS A CA 1
ATOM 2321 C C . HIS A 1 313 ? 20.958 7.566 -17.169 1.00 86.31 313 HIS A C 1
ATOM 2323 O O . HIS A 1 313 ? 20.685 6.603 -17.880 1.00 86.31 313 HIS A O 1
ATOM 2329 N N . PHE A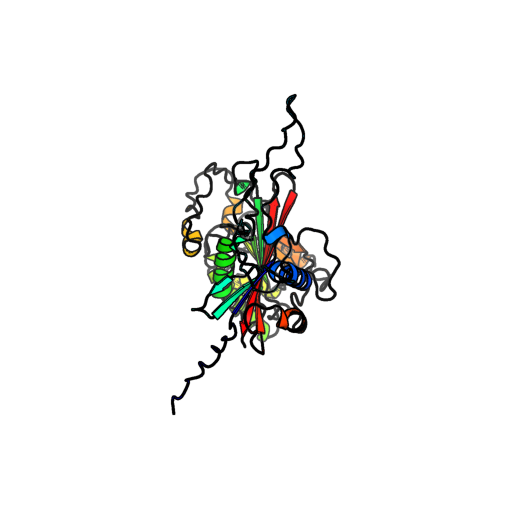 1 314 ? 20.399 7.743 -15.978 1.00 88.38 314 PHE A N 1
ATOM 2330 C CA . PHE A 1 314 ? 19.468 6.814 -15.368 1.00 88.38 314 PHE A CA 1
ATOM 2331 C C . PHE A 1 314 ? 18.143 6.790 -16.115 1.00 88.38 314 PHE A C 1
ATOM 2333 O O . PHE A 1 314 ? 17.626 5.719 -16.417 1.00 88.38 314 PHE A O 1
ATOM 2340 N N . SER A 1 315 ? 17.637 7.960 -16.516 1.00 87.88 315 SER A N 1
ATOM 2341 C CA . SER A 1 315 ? 16.453 8.036 -17.375 1.00 87.88 315 SER A CA 1
ATOM 2342 C C . SER A 1 315 ? 16.661 7.282 -18.699 1.00 87.88 315 SER A C 1
ATOM 2344 O O . SER A 1 315 ? 15.781 6.528 -19.115 1.00 87.88 315 SER A O 1
ATOM 2346 N N . GLN A 1 316 ? 17.834 7.420 -19.331 1.00 89.62 316 GLN A N 1
ATOM 2347 C CA . GLN A 1 316 ? 18.187 6.676 -20.547 1.00 89.62 316 GLN A CA 1
ATOM 2348 C C . GLN A 1 316 ? 18.325 5.172 -20.299 1.00 89.62 316 GLN A C 1
ATOM 2350 O O . GLN A 1 316 ? 17.843 4.383 -21.109 1.00 89.62 316 GLN A O 1
ATOM 2355 N N . TYR A 1 317 ? 18.951 4.777 -19.190 1.00 91.25 317 TYR A N 1
ATOM 2356 C CA . TYR A 1 317 ? 19.099 3.377 -18.809 1.00 91.25 317 TYR A CA 1
ATOM 2357 C C . TYR A 1 317 ? 17.732 2.718 -18.592 1.00 91.25 317 TYR A C 1
ATOM 2359 O O . TYR A 1 317 ? 17.416 1.741 -19.270 1.00 91.25 317 TYR A O 1
ATOM 2367 N N . CYS A 1 318 ? 16.875 3.309 -17.756 1.00 91.38 318 CYS A N 1
ATOM 2368 C CA . CYS A 1 318 ? 15.506 2.846 -17.534 1.00 91.38 318 CYS A CA 1
ATOM 2369 C C . CYS A 1 318 ? 14.737 2.744 -18.855 1.00 91.38 318 CYS A C 1
ATOM 2371 O O . CYS A 1 318 ? 14.167 1.695 -19.147 1.00 91.38 318 CYS A O 1
ATOM 2373 N N . ALA A 1 319 ? 14.809 3.766 -19.714 1.00 89.38 319 ALA A N 1
ATOM 2374 C CA . ALA A 1 319 ? 14.180 3.727 -21.032 1.00 89.38 319 ALA A CA 1
ATOM 2375 C C . ALA A 1 319 ? 14.705 2.576 -21.912 1.00 89.38 319 ALA A C 1
ATOM 2377 O O . ALA A 1 319 ? 13.903 1.873 -22.525 1.00 89.38 319 ALA A O 1
ATOM 2378 N N . SER A 1 320 ? 16.022 2.328 -21.944 1.00 90.62 320 SER A N 1
ATOM 2379 C CA . SER A 1 320 ? 16.598 1.200 -22.696 1.00 90.62 320 SER A CA 1
ATOM 2380 C C . SER A 1 320 ? 16.187 -0.166 -22.146 1.00 90.62 320 SER A C 1
ATOM 2382 O O . SER A 1 320 ? 16.100 -1.125 -22.905 1.00 90.62 320 SER A O 1
ATOM 2384 N N . MET A 1 321 ? 15.877 -0.243 -20.851 1.00 91.31 321 MET A N 1
ATOM 2385 C CA . MET A 1 321 ? 15.372 -1.446 -20.193 1.00 91.31 321 MET A CA 1
ATOM 2386 C C . MET A 1 321 ? 13.844 -1.567 -20.260 1.00 91.31 321 MET A C 1
ATOM 2388 O O . MET A 1 321 ? 13.296 -2.541 -19.742 1.00 91.31 321 MET A O 1
ATOM 2392 N N . GLY A 1 322 ? 13.143 -0.614 -20.885 1.00 89.25 322 GLY A N 1
ATOM 2393 C CA . GLY A 1 322 ? 11.681 -0.580 -20.911 1.00 89.25 322 GLY A CA 1
ATOM 2394 C C . GLY A 1 322 ? 11.067 -0.355 -19.526 1.00 89.25 322 GLY A C 1
ATOM 2395 O O . GLY A 1 322 ? 10.043 -0.948 -19.210 1.00 89.25 322 GLY A O 1
ATOM 2396 N N . ILE A 1 323 ? 11.707 0.452 -18.683 1.00 91.81 323 ILE A N 1
ATOM 2397 C CA . ILE A 1 323 ? 11.282 0.779 -17.320 1.00 91.81 323 ILE A CA 1
ATOM 2398 C C . ILE A 1 323 ? 10.915 2.263 -17.270 1.00 91.81 323 ILE A C 1
ATOM 2400 O O . ILE A 1 323 ? 11.693 3.126 -17.682 1.00 91.81 323 ILE A O 1
ATOM 2404 N N . GLN A 1 324 ? 9.736 2.583 -16.742 1.00 90.62 324 GLN A N 1
ATOM 2405 C CA . GLN A 1 324 ? 9.310 3.965 -16.554 1.00 90.62 324 GLN A CA 1
ATOM 2406 C C . GLN A 1 324 ? 9.919 4.554 -15.275 1.00 90.62 324 GLN A C 1
ATOM 2408 O O . GLN A 1 324 ? 9.689 4.041 -14.184 1.00 90.62 324 GLN A O 1
ATOM 2413 N N . LEU A 1 325 ? 10.649 5.664 -15.382 1.00 89.88 325 LEU A N 1
ATOM 2414 C CA . LEU A 1 325 ? 11.139 6.402 -14.215 1.00 89.88 325 LEU A CA 1
ATOM 2415 C C . LEU A 1 325 ? 10.099 7.446 -13.779 1.00 89.88 325 LEU A C 1
ATOM 2417 O O . LEU A 1 325 ? 9.739 8.325 -14.564 1.00 89.88 325 LEU A O 1
ATOM 2421 N N . VAL A 1 326 ? 9.610 7.351 -12.542 1.00 89.50 326 VAL A N 1
ATOM 2422 C CA . VAL A 1 326 ? 8.531 8.198 -12.002 1.00 89.50 326 VAL A CA 1
ATOM 2423 C C . VAL A 1 326 ? 8.994 8.909 -10.731 1.00 89.50 326 VAL A C 1
ATOM 2425 O O . VAL A 1 326 ? 9.693 8.339 -9.903 1.00 89.50 326 VAL A O 1
ATOM 2428 N N . ALA A 1 327 ? 8.590 10.162 -10.541 1.00 87.38 327 ALA A N 1
ATOM 2429 C CA . ALA A 1 327 ? 8.830 10.885 -9.296 1.00 87.38 327 ALA A CA 1
ATOM 2430 C C . ALA A 1 327 ? 7.719 10.606 -8.270 1.00 87.38 327 ALA A C 1
ATOM 2432 O O . ALA A 1 327 ? 6.540 10.624 -8.621 1.00 87.38 327 ALA A O 1
ATOM 2433 N N . HIS A 1 328 ? 8.068 10.439 -6.993 1.00 86.94 328 HIS A N 1
ATOM 2434 C CA . HIS A 1 328 ? 7.100 10.466 -5.890 1.00 86.94 328 HIS A CA 1
ATOM 2435 C C . HIS A 1 328 ? 7.531 11.439 -4.788 1.00 86.94 328 HIS A C 1
ATOM 2437 O O . HIS A 1 328 ? 8.664 11.918 -4.744 1.00 86.94 328 HIS A O 1
ATOM 2443 N N . SER A 1 329 ? 6.590 11.762 -3.901 1.00 82.12 329 SER A N 1
ATOM 2444 C CA . SER A 1 329 ? 6.774 12.732 -2.817 1.00 82.12 329 SER A CA 1
ATOM 2445 C C . SER A 1 329 ? 6.562 12.129 -1.430 1.00 82.12 329 SER A C 1
ATOM 2447 O O . SER A 1 329 ? 6.259 12.865 -0.487 1.00 82.12 329 SER A O 1
ATOM 2449 N N . ASP A 1 330 ? 6.659 10.804 -1.311 1.00 82.50 330 ASP A N 1
ATOM 2450 C CA . ASP A 1 330 ? 6.574 10.135 -0.011 1.00 82.50 330 ASP A CA 1
ATOM 2451 C C . ASP A 1 330 ? 7.727 10.606 0.894 1.00 82.50 330 ASP A C 1
ATOM 2453 O O . ASP A 1 330 ? 8.721 11.169 0.432 1.00 82.50 330 ASP A O 1
ATOM 2457 N N . ARG A 1 331 ? 7.607 10.416 2.206 1.00 82.00 331 ARG A N 1
ATOM 2458 C CA . ARG A 1 331 ? 8.718 10.692 3.127 1.00 82.00 331 ARG A CA 1
ATOM 2459 C C . ARG A 1 331 ? 9.682 9.506 3.153 1.00 82.00 331 ARG A C 1
ATOM 2461 O O . ARG A 1 331 ? 9.246 8.383 2.941 1.00 82.00 331 ARG A O 1
ATOM 2468 N N . ARG A 1 332 ? 10.967 9.759 3.448 1.00 75.94 332 ARG A N 1
ATOM 2469 C CA . ARG A 1 332 ? 11.962 8.693 3.691 1.00 75.94 332 ARG A CA 1
ATOM 2470 C C . ARG A 1 332 ? 11.508 7.784 4.827 1.00 75.94 332 ARG A C 1
ATOM 2472 O O . ARG A 1 332 ? 11.476 6.572 4.694 1.00 75.94 332 ARG A O 1
ATOM 2479 N N . ASP A 1 333 ? 11.141 8.422 5.931 1.00 84.88 333 ASP A N 1
ATOM 2480 C CA . ASP A 1 333 ? 10.563 7.778 7.094 1.00 84.88 333 ASP A CA 1
ATOM 2481 C C . ASP A 1 333 ? 9.042 7.943 7.016 1.00 84.88 333 ASP A C 1
ATOM 2483 O O . ASP A 1 333 ? 8.495 9.017 7.293 1.00 84.88 333 ASP A O 1
ATOM 2487 N N . VAL A 1 334 ? 8.378 6.913 6.488 1.00 87.62 334 VAL A N 1
ATOM 2488 C CA . VAL A 1 334 ? 6.933 6.923 6.203 1.00 87.62 334 VAL A CA 1
ATOM 2489 C C . VAL A 1 334 ? 6.117 6.913 7.497 1.00 87.62 334 VAL A C 1
ATOM 2491 O O . VAL A 1 334 ? 5.024 7.481 7.531 1.00 87.62 334 VAL A O 1
ATOM 2494 N N . LEU A 1 335 ? 6.659 6.315 8.562 1.00 91.44 335 LEU A N 1
ATOM 2495 C CA . LEU A 1 335 ? 6.070 6.292 9.895 1.00 91.44 335 LEU A CA 1
ATOM 2496 C C . LEU A 1 335 ? 7.181 6.410 10.948 1.00 91.44 335 LEU A C 1
ATOM 2498 O O . LEU A 1 335 ? 7.725 5.386 11.367 1.00 91.44 335 LEU A O 1
ATOM 2502 N N . PRO A 1 336 ? 7.499 7.636 11.402 1.00 90.31 336 PRO A N 1
ATOM 2503 C CA . PRO A 1 336 ? 8.587 7.842 12.342 1.00 90.31 336 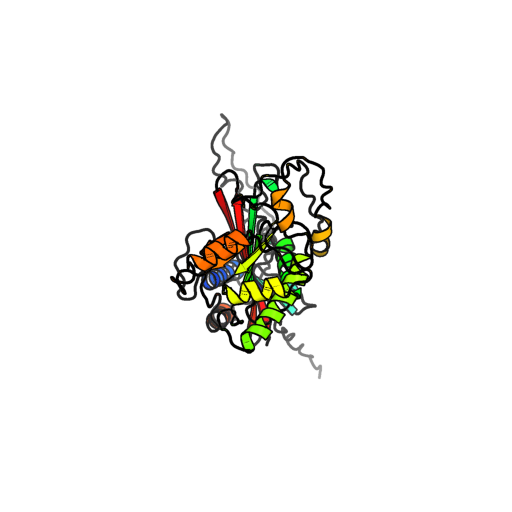PRO A CA 1
ATOM 2504 C C . PRO A 1 336 ? 8.449 7.017 13.616 1.00 90.31 336 PRO A C 1
ATOM 2506 O O . PRO A 1 336 ? 7.359 6.887 14.174 1.00 90.31 336 PRO A O 1
ATOM 2509 N N . GLN A 1 337 ? 9.577 6.523 14.137 1.00 87.38 337 GLN A N 1
ATOM 2510 C CA . GLN A 1 337 ? 9.602 5.622 15.302 1.00 87.38 337 GLN A CA 1
ATOM 2511 C C . GLN A 1 337 ? 8.884 6.185 16.540 1.00 87.38 337 GLN A C 1
ATOM 2513 O O . GLN A 1 337 ? 8.372 5.425 17.356 1.00 87.38 337 GLN A O 1
ATOM 2518 N N . ARG A 1 338 ? 8.822 7.517 16.683 1.00 90.50 338 ARG A N 1
ATOM 2519 C CA . ARG A 1 338 ? 8.112 8.194 17.784 1.00 90.50 338 ARG A CA 1
ATOM 2520 C C . ARG A 1 338 ? 6.599 8.305 17.589 1.00 90.50 338 ARG A C 1
ATOM 2522 O O . ARG A 1 338 ? 5.887 8.545 18.556 1.00 90.50 338 ARG A O 1
ATOM 2529 N N . THR A 1 339 ? 6.117 8.190 16.356 1.00 92.19 339 THR A N 1
ATOM 2530 C CA . THR A 1 339 ? 4.731 8.495 15.992 1.00 92.19 339 THR A CA 1
ATOM 2531 C C . THR A 1 339 ? 3.775 7.433 16.510 1.00 92.19 339 THR A C 1
ATOM 2533 O O . THR A 1 339 ? 2.791 7.774 17.156 1.00 92.19 339 THR A O 1
ATOM 2536 N N . LEU A 1 340 ? 4.065 6.151 16.263 1.00 92.44 340 LEU A N 1
ATOM 2537 C CA . LEU A 1 340 ? 3.188 5.074 16.716 1.00 92.44 340 LEU A CA 1
ATOM 2538 C C . LEU A 1 340 ? 3.065 5.039 18.253 1.00 92.44 340 LEU A C 1
ATOM 2540 O O . LEU A 1 340 ? 1.929 5.036 18.715 1.00 92.44 340 LEU A O 1
ATOM 2544 N N . PRO A 1 341 ? 4.152 5.083 19.053 1.00 92.50 341 PRO A N 1
ATOM 2545 C CA . PRO A 1 341 ? 4.034 5.159 20.510 1.00 92.50 341 PRO A CA 1
ATOM 2546 C C . PRO A 1 341 ? 3.189 6.345 20.983 1.00 92.50 341 PRO A C 1
ATOM 2548 O O . PRO A 1 341 ? 2.280 6.148 21.775 1.00 92.50 341 PRO A O 1
ATOM 2551 N N . ALA A 1 342 ? 3.405 7.544 20.429 1.00 92.94 342 ALA A N 1
ATOM 2552 C CA . ALA A 1 342 ? 2.623 8.724 20.803 1.00 92.94 342 ALA A CA 1
ATOM 2553 C C . ALA A 1 342 ? 1.119 8.550 20.524 1.00 92.94 342 ALA A C 1
ATOM 2555 O O . ALA A 1 342 ? 0.294 8.931 21.350 1.00 92.94 342 ALA A O 1
ATOM 2556 N N . LEU A 1 343 ? 0.763 7.940 19.387 1.00 92.94 343 LEU A N 1
ATOM 2557 C CA . LEU A 1 343 ? -0.627 7.623 19.053 1.00 92.94 343 LEU A CA 1
ATOM 2558 C C . LEU A 1 343 ? -1.196 6.515 19.951 1.00 92.94 343 LEU A C 1
ATOM 2560 O O . LEU A 1 343 ? -2.367 6.554 20.302 1.00 92.94 343 LEU A O 1
ATOM 2564 N N . MET A 1 344 ? -0.403 5.518 20.339 1.00 93.00 344 MET A N 1
ATOM 2565 C CA . MET A 1 344 ? -0.874 4.476 21.259 1.00 93.00 344 MET A CA 1
ATOM 2566 C C . MET A 1 344 ? -1.094 5.025 22.672 1.00 93.00 344 MET A C 1
ATOM 2568 O O . MET A 1 344 ? -2.090 4.666 23.295 1.00 93.00 344 MET A O 1
ATOM 2572 N N . ASP A 1 345 ? -0.234 5.934 23.134 1.00 93.19 345 ASP A N 1
ATOM 2573 C CA . ASP A 1 345 ? -0.365 6.606 24.430 1.00 93.19 345 ASP A CA 1
ATOM 2574 C C . ASP A 1 345 ? -1.597 7.531 24.460 1.00 93.19 345 ASP A C 1
ATOM 2576 O O . ASP A 1 345 ? -2.369 7.512 25.417 1.00 93.19 345 ASP A O 1
ATOM 2580 N N . GLU A 1 346 ? -1.838 8.307 23.394 1.00 94.19 346 GLU A N 1
ATOM 2581 C CA . GLU A 1 346 ? -2.997 9.211 23.288 1.00 94.19 346 GLU A CA 1
ATOM 2582 C C . GLU A 1 346 ? -4.339 8.463 23.390 1.00 94.19 346 GLU A C 1
ATOM 2584 O O . GLU A 1 346 ? -5.292 8.961 23.995 1.00 94.19 346 GLU A O 1
ATOM 2589 N N . PHE A 1 347 ? -4.414 7.252 22.829 1.00 93.06 347 PHE A N 1
ATOM 2590 C CA . PHE A 1 347 ? -5.633 6.441 22.787 1.00 93.06 347 PHE A CA 1
ATOM 2591 C C . PHE A 1 347 ? -5.638 5.290 23.804 1.00 93.06 347 PHE A C 1
ATOM 2593 O O . PHE A 1 347 ? -6.561 4.475 23.773 1.00 93.06 347 PHE A O 1
ATOM 2600 N N . GLU A 1 348 ? -4.675 5.210 24.731 1.00 92.06 348 GLU A N 1
ATOM 2601 C CA . GLU A 1 348 ? -4.510 4.066 25.645 1.00 92.06 348 GLU A CA 1
ATOM 2602 C C . GLU A 1 348 ? -5.805 3.753 26.413 1.00 92.06 348 GLU A C 1
ATOM 2604 O O . GLU A 1 348 ? -6.293 2.623 26.403 1.00 92.06 348 GLU A O 1
ATOM 2609 N N . HIS A 1 349 ? -6.421 4.775 27.014 1.00 90.44 349 HIS A N 1
ATOM 2610 C CA . HIS A 1 349 ? -7.671 4.645 27.777 1.00 90.44 349 HIS A CA 1
ATOM 2611 C C . HIS A 1 349 ? -8.893 4.330 26.906 1.00 90.44 349 HIS A C 1
ATOM 2613 O O . HIS A 1 349 ? -9.949 3.955 27.415 1.00 90.44 349 HIS A O 1
ATOM 2619 N N . LYS A 1 350 ? -8.760 4.503 25.590 1.00 91.38 350 LYS A N 1
ATOM 2620 C CA . LYS A 1 350 ? -9.820 4.283 24.616 1.00 91.38 350 LYS A CA 1
ATOM 2621 C C . LYS A 1 350 ? -9.756 2.898 23.969 1.00 91.38 350 LYS A C 1
ATOM 2623 O O . LYS A 1 350 ? -10.747 2.496 23.361 1.00 91.38 350 LYS A O 1
ATOM 2628 N N . MET A 1 351 ? -8.655 2.166 24.089 1.00 91.50 351 MET A N 1
ATOM 2629 C CA . MET A 1 351 ? -8.496 0.883 23.410 1.00 91.50 351 MET A CA 1
ATOM 2630 C C . MET A 1 351 ? -9.427 -0.207 23.977 1.00 91.50 351 MET A C 1
ATOM 2632 O O . MET A 1 351 ? -9.572 -0.319 25.193 1.00 91.50 351 MET A O 1
ATOM 2636 N N . PRO A 1 352 ? -10.010 -1.071 23.123 1.00 91.69 352 PRO A N 1
ATOM 2637 C CA . PRO A 1 352 ? -10.841 -2.199 23.564 1.00 91.69 352 PRO A CA 1
ATOM 2638 C C . PRO A 1 352 ? -10.031 -3.337 24.202 1.00 91.69 352 PRO A C 1
ATOM 2640 O O . PRO A 1 352 ? -10.599 -4.242 24.812 1.00 91.69 352 PRO A O 1
ATOM 2643 N N . LYS A 1 353 ? -8.710 -3.341 23.998 1.00 91.56 353 LYS A N 1
ATOM 2644 C CA . LYS A 1 353 ? -7.766 -4.321 24.535 1.00 91.56 353 LYS A CA 1
ATOM 2645 C C . LYS A 1 353 ? -6.490 -3.622 24.958 1.00 91.56 353 LYS A C 1
ATOM 2647 O O . LYS A 1 353 ? -6.076 -2.644 24.341 1.00 91.56 353 LYS A O 1
ATOM 2652 N N . LYS A 1 354 ? -5.847 -4.153 25.995 1.00 91.12 354 LYS A N 1
ATOM 2653 C CA . LYS A 1 354 ? -4.598 -3.597 26.504 1.00 91.12 354 LYS A CA 1
ATOM 2654 C C . LYS A 1 354 ? -3.506 -3.676 25.435 1.00 91.12 354 LYS A C 1
ATOM 2656 O O . LYS A 1 354 ? -3.250 -4.749 24.891 1.00 91.12 354 LYS A O 1
ATOM 2661 N N . ALA A 1 355 ? -2.850 -2.551 25.164 1.00 89.25 355 ALA A N 1
ATOM 2662 C CA . ALA A 1 355 ? -1.687 -2.527 24.289 1.00 89.25 355 ALA A CA 1
ATOM 2663 C C . ALA A 1 355 ? -0.465 -3.158 24.986 1.00 89.25 355 ALA A C 1
ATOM 2665 O O . ALA A 1 355 ? -0.282 -2.989 26.200 1.00 89.25 355 ALA A O 1
ATOM 2666 N N . PRO A 1 356 ? 0.388 -3.894 24.254 1.00 90.19 356 PRO A N 1
ATOM 2667 C CA . PRO A 1 356 ? 1.661 -4.349 24.785 1.00 90.19 356 PRO A CA 1
ATOM 2668 C C . PRO A 1 356 ? 2.619 -3.157 24.923 1.00 90.19 356 PRO A C 1
ATOM 2670 O O . PRO A 1 356 ? 2.449 -2.111 24.303 1.00 90.19 356 PRO A O 1
ATOM 2673 N N . LYS A 1 357 ? 3.664 -3.313 25.742 1.00 85.38 357 LYS A N 1
ATOM 2674 C CA . LYS A 1 357 ? 4.583 -2.207 26.076 1.00 85.38 357 LYS A CA 1
ATOM 2675 C C . LYS A 1 357 ? 5.380 -1.673 24.886 1.00 85.38 357 LYS A C 1
ATOM 2677 O O . LYS A 1 357 ? 5.827 -0.532 24.921 1.00 85.38 357 LYS A O 1
ATOM 2682 N N . ARG A 1 358 ? 5.664 -2.523 23.900 1.00 88.50 358 ARG A N 1
ATOM 2683 C CA . ARG A 1 358 ? 6.471 -2.179 22.727 1.00 88.50 358 ARG A CA 1
ATOM 2684 C C . ARG A 1 358 ? 5.785 -2.753 21.504 1.00 88.50 358 ARG A C 1
ATOM 2686 O O . ARG A 1 358 ? 5.624 -3.964 21.402 1.00 88.50 358 ARG A O 1
ATOM 2693 N N . LEU A 1 359 ? 5.377 -1.857 20.618 1.00 91.69 359 LEU A N 1
ATOM 2694 C CA . LEU A 1 359 ? 4.797 -2.157 19.321 1.00 91.69 359 LEU A CA 1
ATOM 2695 C C . LEU A 1 359 ? 5.722 -1.601 18.247 1.00 91.69 359 LEU A C 1
ATOM 2697 O O . LEU A 1 359 ? 6.218 -0.478 18.377 1.00 91.69 359 LEU A O 1
ATOM 2701 N N . ARG A 1 360 ? 5.933 -2.371 17.183 1.00 93.06 360 ARG A N 1
ATOM 2702 C CA . ARG A 1 360 ? 6.707 -1.941 16.021 1.00 93.06 360 ARG A CA 1
ATOM 2703 C C . ARG A 1 360 ? 5.893 -2.099 14.743 1.00 93.06 360 ARG A C 1
ATOM 2705 O O . ARG A 1 360 ? 5.301 -3.161 14.538 1.00 93.06 360 ARG A O 1
ATOM 2712 N N . PRO A 1 361 ? 5.856 -1.072 13.879 1.00 95.44 361 PRO A N 1
ATOM 2713 C CA . PRO A 1 361 ? 5.337 -1.228 12.530 1.00 95.44 361 PRO A CA 1
ATOM 2714 C C . PRO A 1 361 ? 6.202 -2.237 11.777 1.00 95.44 361 PRO A C 1
ATOM 2716 O O . PRO A 1 361 ? 7.413 -2.055 11.690 1.00 95.44 361 PRO A O 1
ATOM 2719 N N . LYS A 1 362 ? 5.587 -3.287 11.237 1.00 96.38 362 LYS A N 1
ATOM 2720 C CA . LYS A 1 362 ? 6.279 -4.302 10.433 1.00 96.38 362 LYS A CA 1
ATOM 2721 C C . LYS A 1 362 ? 6.233 -3.938 8.953 1.00 96.38 362 LYS A C 1
ATOM 2723 O O . LYS A 1 362 ? 7.257 -3.941 8.273 1.00 96.38 362 LYS A O 1
ATOM 2728 N N . TRP A 1 363 ? 5.056 -3.541 8.476 1.00 97.56 363 TRP A N 1
ATOM 2729 C CA . TRP A 1 363 ? 4.856 -3.084 7.106 1.00 97.56 363 TRP A CA 1
ATOM 2730 C C . TRP A 1 363 ? 3.686 -2.106 6.989 1.00 97.56 363 TRP A C 1
ATOM 2732 O O . TRP A 1 363 ? 2.808 -2.036 7.853 1.00 97.56 363 TRP A O 1
ATOM 2742 N N . ALA A 1 364 ? 3.672 -1.350 5.891 1.00 97.44 364 ALA A N 1
ATOM 2743 C CA . ALA A 1 364 ? 2.525 -0.550 5.478 1.00 97.44 364 ALA A CA 1
ATOM 2744 C C . ALA A 1 364 ? 2.245 -0.743 3.983 1.00 97.44 364 ALA A C 1
ATOM 2746 O O . ALA A 1 364 ? 3.159 -0.706 3.164 1.00 97.44 364 ALA A O 1
ATOM 2747 N N . LEU A 1 365 ? 0.978 -0.904 3.615 1.00 97.69 365 LEU A N 1
ATOM 2748 C CA . LEU A 1 365 ? 0.507 -0.968 2.236 1.00 97.69 365 LEU A CA 1
ATOM 2749 C C . LEU A 1 365 ? -0.348 0.263 1.955 1.00 97.69 365 LEU A C 1
ATOM 2751 O O . LEU A 1 365 ? -1.441 0.396 2.495 1.00 97.69 365 LEU A O 1
ATOM 2755 N N . LYS A 1 366 ? 0.139 1.157 1.099 1.00 95.50 366 LYS A N 1
ATOM 2756 C CA . LYS A 1 366 ? -0.639 2.269 0.543 1.00 95.50 366 LYS A CA 1
ATOM 2757 C C . LYS A 1 366 ? -1.351 1.787 -0.707 1.00 95.50 366 LYS A C 1
ATOM 2759 O O . LYS A 1 366 ? -0.698 1.192 -1.557 1.00 95.50 366 LYS A O 1
ATOM 2764 N N . TYR A 1 367 ? -2.629 2.096 -0.872 1.00 93.94 367 TYR A N 1
ATOM 2765 C CA . TYR A 1 367 ? -3.352 1.816 -2.110 1.00 93.94 367 TYR A CA 1
ATOM 2766 C C . TYR A 1 367 ? -4.111 3.054 -2.592 1.00 93.94 367 TYR A C 1
ATOM 2768 O O . TYR A 1 367 ? -4.509 3.915 -1.805 1.00 93.94 367 TYR A O 1
ATOM 2776 N N . THR A 1 368 ? -4.273 3.160 -3.906 1.00 91.69 368 THR A N 1
ATOM 2777 C CA . THR A 1 368 ? -5.029 4.219 -4.578 1.00 91.69 368 THR A CA 1
ATOM 2778 C C . THR A 1 368 ? -5.858 3.616 -5.694 1.00 91.69 368 THR A C 1
ATOM 2780 O O . THR A 1 368 ? -5.323 2.859 -6.508 1.00 91.69 368 THR A O 1
ATOM 2783 N N . THR A 1 369 ? -7.118 4.022 -5.766 1.00 89.38 369 THR A N 1
ATOM 2784 C CA . THR A 1 369 ? -8.077 3.612 -6.788 1.00 89.38 369 THR A CA 1
ATOM 2785 C C . THR A 1 369 ? -8.433 4.832 -7.629 1.00 89.38 369 THR A C 1
ATOM 2787 O O . THR A 1 369 ? -9.002 5.798 -7.124 1.00 89.38 369 THR A O 1
ATOM 2790 N N . LEU A 1 370 ? -8.083 4.806 -8.912 1.00 87.69 370 LEU A N 1
ATOM 2791 C CA . LEU A 1 370 ? -8.351 5.869 -9.880 1.00 87.69 370 LEU A CA 1
ATOM 2792 C C . LEU A 1 370 ? -9.406 5.410 -10.886 1.00 87.69 370 LEU A C 1
ATOM 2794 O O . LEU A 1 370 ? -9.325 4.308 -11.414 1.00 87.69 370 LEU A O 1
ATOM 2798 N N . ILE A 1 371 ? -10.372 6.265 -11.190 1.00 85.62 371 ILE A N 1
ATOM 2799 C CA . ILE A 1 371 ? -11.350 6.056 -12.261 1.00 85.62 371 ILE A CA 1
ATOM 2800 C C . ILE A 1 371 ? -10.677 6.429 -13.587 1.00 85.62 371 ILE A C 1
ATOM 2802 O O . ILE A 1 371 ? -10.350 7.599 -13.800 1.00 85.62 371 ILE A O 1
ATOM 2806 N N . ARG A 1 372 ? -10.438 5.449 -14.467 1.00 82.81 372 ARG A N 1
ATOM 2807 C CA . ARG A 1 372 ? -9.571 5.602 -15.653 1.00 82.81 372 ARG A CA 1
ATOM 2808 C C . ARG A 1 372 ? -10.080 6.620 -16.667 1.00 82.81 372 ARG A C 1
ATOM 2810 O O . ARG A 1 372 ? -9.295 7.414 -17.171 1.00 82.81 372 ARG A O 1
ATOM 2817 N N . ASP A 1 373 ? -11.373 6.598 -16.977 1.00 78.25 373 ASP A N 1
ATOM 2818 C CA . ASP A 1 373 ? -11.990 7.471 -17.986 1.00 78.25 373 ASP A CA 1
ATOM 2819 C C . ASP A 1 373 ? -12.028 8.944 -17.551 1.00 78.25 373 ASP A C 1
ATOM 2821 O O . ASP A 1 373 ? -12.051 9.840 -18.395 1.00 78.25 373 ASP A O 1
ATOM 2825 N N . ARG A 1 374 ? -12.004 9.204 -16.238 1.00 81.00 374 ARG A N 1
ATOM 2826 C CA . ARG A 1 374 ? -12.109 10.555 -15.662 1.00 81.00 374 ARG A CA 1
ATOM 2827 C C . ARG A 1 374 ? -10.814 11.062 -15.033 1.00 81.00 374 ARG A C 1
ATOM 2829 O O . ARG A 1 374 ? -10.714 12.253 -14.757 1.00 81.00 374 ARG A O 1
ATOM 2836 N N . GLY A 1 375 ? -9.845 10.185 -14.771 1.00 80.88 375 GLY A N 1
ATOM 2837 C CA . GLY A 1 375 ? -8.628 10.516 -14.023 1.00 80.88 375 GLY A CA 1
ATOM 2838 C C . GLY A 1 375 ? -8.905 10.967 -12.583 1.00 80.88 375 GLY A C 1
ATOM 2839 O O . GLY A 1 375 ? -8.141 11.753 -12.026 1.00 80.88 375 GLY A O 1
ATOM 2840 N N . VAL A 1 376 ? -10.018 10.521 -11.991 1.00 83.88 376 VAL A N 1
ATOM 2841 C CA . VAL A 1 376 ? -10.475 10.947 -10.659 1.00 83.88 376 VAL A CA 1
ATOM 2842 C C . VAL A 1 376 ? -10.080 9.908 -9.615 1.00 83.88 376 VAL A C 1
ATOM 2844 O O . VAL A 1 376 ? -10.287 8.715 -9.821 1.00 83.88 376 VAL A O 1
ATOM 2847 N N . LEU A 1 377 ? -9.539 10.356 -8.481 1.00 85.31 377 LEU A N 1
ATOM 2848 C CA . LEU A 1 377 ? -9.269 9.501 -7.324 1.00 85.31 377 LEU A CA 1
ATOM 2849 C C . LEU A 1 377 ? -10.597 9.085 -6.680 1.00 85.31 377 LEU A C 1
ATOM 2851 O O . LEU A 1 377 ? -11.299 9.932 -6.135 1.00 85.31 377 LEU A O 1
ATOM 2855 N N . ALA A 1 378 ? -10.932 7.799 -6.772 1.00 84.38 378 ALA A N 1
ATOM 2856 C CA . ALA A 1 378 ? -12.103 7.213 -6.124 1.00 84.38 378 ALA A CA 1
ATOM 2857 C C . ALA A 1 378 ? -11.825 6.866 -4.662 1.00 84.38 378 ALA A C 1
ATOM 2859 O O . ALA A 1 378 ? -12.662 7.131 -3.809 1.00 84.38 378 ALA A O 1
ATOM 2860 N N . ASP A 1 379 ? -10.652 6.297 -4.376 1.00 87.19 379 ASP A N 1
ATOM 2861 C CA . ASP A 1 379 ? -10.260 5.962 -3.008 1.00 87.19 379 ASP A CA 1
ATOM 2862 C C . ASP A 1 379 ? -8.743 5.996 -2.828 1.00 87.19 379 ASP A C 1
ATOM 2864 O O . ASP A 1 379 ? -7.960 5.852 -3.774 1.00 87.19 379 ASP A O 1
ATOM 2868 N N . LYS A 1 380 ? -8.336 6.196 -1.581 1.00 90.19 380 LYS A N 1
ATOM 2869 C CA . LYS A 1 380 ? -6.959 6.144 -1.124 1.00 90.19 380 LYS A CA 1
ATOM 2870 C C . LYS A 1 380 ? -6.946 5.743 0.339 1.00 90.19 380 LYS A C 1
ATOM 2872 O O . LYS A 1 380 ? -7.590 6.388 1.165 1.00 90.19 380 LYS A O 1
ATOM 2877 N N . GLY A 1 381 ? -6.135 4.748 0.661 1.00 91.88 381 GLY A N 1
ATOM 2878 C CA . GLY A 1 381 ? -6.020 4.246 2.018 1.00 91.88 381 GLY A CA 1
ATOM 2879 C C . GLY A 1 381 ? -4.674 3.605 2.298 1.00 91.88 381 GLY A C 1
ATOM 2880 O O . GLY A 1 381 ? -3.803 3.484 1.429 1.00 91.88 381 GLY A O 1
ATOM 2881 N N . TYR A 1 382 ? -4.519 3.204 3.551 1.00 94.69 382 TYR A N 1
ATOM 2882 C CA . TYR A 1 382 ? -3.366 2.471 4.047 1.00 94.69 382 TYR A CA 1
ATOM 2883 C C . TYR A 1 382 ? -3.823 1.298 4.896 1.00 94.69 382 TYR A C 1
ATOM 2885 O O . TYR A 1 382 ? -4.732 1.443 5.710 1.00 94.69 382 TYR A O 1
ATOM 2893 N N . ILE A 1 383 ? -3.125 0.177 4.778 1.00 96.56 383 ILE A N 1
ATOM 2894 C CA . ILE A 1 383 ? -3.181 -0.921 5.737 1.00 96.56 383 ILE A CA 1
ATOM 2895 C C . ILE A 1 383 ? -1.827 -0.965 6.429 1.00 96.56 383 ILE A C 1
ATOM 2897 O O . ILE A 1 383 ? -0.798 -1.031 5.761 1.00 96.56 383 ILE A O 1
ATOM 2901 N N . VAL A 1 384 ? -1.816 -0.887 7.753 1.00 97.56 384 VAL A N 1
ATOM 2902 C CA . VAL A 1 384 ? -0.589 -0.932 8.553 1.00 97.56 384 VAL A CA 1
ATOM 2903 C C . VAL A 1 384 ? -0.652 -2.139 9.459 1.00 97.56 384 VAL A C 1
ATOM 2905 O O . VAL A 1 384 ? -1.634 -2.300 10.182 1.00 97.56 384 VAL A O 1
ATOM 2908 N N . PHE A 1 385 ? 0.399 -2.950 9.441 1.00 97.69 385 PHE A N 1
ATOM 2909 C CA . PHE A 1 385 ? 0.564 -4.041 10.385 1.00 97.69 385 PHE A CA 1
ATOM 2910 C C . PHE A 1 385 ? 1.613 -3.686 11.426 1.00 97.69 385 PHE A C 1
ATOM 2912 O O . PHE A 1 385 ? 2.728 -3.252 11.118 1.00 97.69 385 PHE A O 1
ATOM 2919 N N . VAL A 1 386 ? 1.230 -3.879 12.677 1.00 96.31 386 VAL A N 1
ATOM 2920 C CA . VAL A 1 386 ? 2.032 -3.592 13.851 1.00 96.31 386 VAL A CA 1
ATOM 2921 C C . VAL A 1 386 ? 2.045 -4.840 14.719 1.00 96.31 386 VAL A C 1
ATOM 2923 O O . VAL A 1 386 ? 0.993 -5.413 14.992 1.00 96.31 386 VAL A O 1
ATOM 2926 N N . ALA A 1 387 ? 3.219 -5.242 15.188 1.00 95.31 387 ALA A N 1
ATOM 2927 C CA . ALA A 1 387 ? 3.364 -6.389 16.077 1.00 95.31 387 ALA A CA 1
ATOM 2928 C C . ALA A 1 387 ? 4.124 -6.007 17.349 1.00 95.31 387 ALA A C 1
ATOM 2930 O O . ALA A 1 387 ? 4.886 -5.034 17.369 1.00 95.31 387 ALA A O 1
ATOM 2931 N N . ALA A 1 388 ? 3.890 -6.765 18.417 1.00 92.31 388 ALA A N 1
ATOM 2932 C CA . ALA A 1 388 ? 4.697 -6.706 19.623 1.00 92.31 388 ALA A CA 1
ATOM 2933 C C . ALA A 1 388 ? 6.152 -7.097 19.315 1.00 92.31 388 ALA A C 1
ATOM 2935 O O . ALA A 1 388 ? 6.405 -7.918 18.432 1.00 92.31 388 ALA A O 1
ATOM 2936 N N . GLU A 1 389 ? 7.091 -6.467 20.024 1.00 82.31 389 GLU A N 1
ATOM 2937 C CA . GLU A 1 389 ? 8.522 -6.805 19.947 1.00 82.31 389 GLU A CA 1
ATOM 2938 C C . GLU A 1 389 ? 8.860 -8.131 20.632 1.00 82.31 389 GLU A C 1
ATOM 2940 O O . GLU A 1 389 ? 8.312 -8.382 21.735 1.00 82.31 389 GLU A O 1
#